Protein 1HD6 (pdb70)

Foldseek 3Di:
DQLVVCLVQLALVSLVVPPPSVVSPVSSCVNDPPDHD

Sequence (37 aa):
DICDIAIAQCSLTLCQDCENTPICELAVKGSCPPPWSDICDIAIAQCSLTLCQDCENTPICELAVKGSCPPPWSDICDIAIAQCSLTLCQDCENTPICELAVKGSCPPPWSDICDIAIAQCSLTLCQDCENTPICELAVKGSCPPPWSDICDIAIAQCSLTLCQDCENTPICELAVKGSCPPPWSDICDIAIAQCSLTLCQDCENTPICELAVKGSCPPPWSDICDIAIAQCSLTLCQDCENTPICELAVKGSCPPPWSDICDIAIAQCSLTLCQDCENTPICELAVKGSCPPPWSDICDIAIAQCSLTLCQDCENTPICELAVKGSCPPPWSDICDIAIAQCSLTLCQDCENTPICELAVKGSCPPPWSDICDIAIAQCSLTLCQDCENTPICELAVKGSCPPPWSDICDIAIAQCSLTLCQDCENTPICELAVKGSCPPPWSDICDIAIAQCSLTLCQDCENTPICELAVKGSCPPPWSDICDIAIAQCSLTLCQDCENTPICELAVKGSCPPPWSDICDIAIAQCSLTLCQDCENTPICELAVKGSCPPPWSDICDIAIAQCSLTLCQDCENTPICELAVKGSCPPPWSDICDIAIAQCSLTLCQDCENTPICELAVKGSCPPPWSDICDIAIAQCSLTLCQDCENTPICELAVKGSCPPPWSDICDIAIAQCSLTLCQDCENTPICELAVKGSCPPPWSDICDIAIAQCSLTLCQDCENTPICELAVKGSCPPPWS

InterPro domains:
  IPR009064 Pheromone, protozoan [PF06360] (1-33)
  IPR036245 Protozoan pheromone superfamily [SSF47014] (1-37)

Radius of gyration: 8.09 Å; Cα contacts (8 Å, |Δi|>4): 41; chains: 1; bounding box: 15×22×13 Å

Nearest PDB structures (foldseek):
  1hd6-assembly1_A  TM=9.616E-01  e=1.352E-04  Euplotes raikovi
  1hd6-assembly1_A  TM=9.652E-01  e=2.557E-05  Euplotes raikovi
  1hd6-assembly1_A  TM=9.486E-01  e=2.082E-05  Euplotes raikovi
  1hd6-assembly1_A  TM=9.319E-01  e=1.551E-05  Euplotes raikovi
  1hd6-assembly1_A  TM=9.498E-01  e=1.340E-04  Euplotes raikovi

Secondary structure (DSSP, 8-state):
-HHHHHHHHT-HHHHTTSTTHHHHHHHHHHHSPSSP-

Organism: Euplotes raikovi (NCBI:txid5938)

Solvent-accessible surface area: 2556 Å² total; per-residue (Å²): 131,71,18,86,81,0,53,83,102,11,27,57,108,32,0,132,91,7,162,61,33,90,104,1,63,127,37,0,109,66,62,32,109,72,126,60,154

Structure (mmCIF, N/CA/C/O backbone):
data_1HD6
#
_entry.id   1HD6
#
_cell.length_a   1.000
_cell.length_b   1.000
_cell.length_c   1.000
_cell.angle_alpha   90.00
_cell.angle_beta   90.00
_cell.angle_gamma   90.00
#
_symmetry.space_group_name_H-M   'P 1'
#
loop_
_atom_site.group_PDB
_atom_site.id
_atom_site.type_symbol
_atom_site.label_atom_id
_atom_site.label_alt_id
_atom_site.label_comp_id
_atom_site.label_asym_id
_atom_site.label_entity_id
_atom_site.label_seq_id
_atom_site.pdbx_PDB_ins_code
_atom_site.Cartn_x
_atom_site.Cartn_y
_atom_site.Cartn_z
_atom_site.occupancy
_atom_site.B_iso_or_equiv
_atom_site.auth_seq_id
_atom_site.auth_comp_id
_atom_site.auth_asym_id
_atom_site.auth_atom_id
_atom_site.pdbx_PDB_model_num
ATOM 1 N N . ASP A 1 1 ? -8.266 -6.402 -4.832 1.00 0.00 1 ASP A N 1
ATOM 2 C CA . ASP A 1 1 ? -8.019 -7.271 -3.662 1.00 0.00 1 ASP A CA 1
ATOM 3 C C . ASP A 1 1 ? -7.417 -6.447 -2.537 1.00 0.00 1 ASP A C 1
ATOM 4 O O . ASP A 1 1 ? -7.164 -5.267 -2.735 1.00 0.00 1 ASP A O 1
ATOM 15 N N . ILE A 1 2 ? -7.219 -7.030 -1.359 1.00 0.00 2 ILE A N 1
ATOM 16 C CA . ILE A 1 2 ? -6.754 -6.321 -0.170 1.00 0.00 2 ILE A CA 1
ATOM 17 C C . ILE A 1 2 ? -5.472 -5.523 -0.417 1.00 0.00 2 ILE A C 1
ATOM 18 O O . ILE A 1 2 ? -5.264 -4.470 0.178 1.00 0.00 2 ILE A O 1
ATOM 34 N N . CYS A 1 3 ? -4.604 -5.994 -1.305 1.00 0.00 3 CYS A N 1
ATOM 35 C CA . CYS A 1 3 ? -3.402 -5.248 -1.644 1.00 0.00 3 CYS A CA 1
ATOM 36 C C . CYS A 1 3 ? -3.795 -3.930 -2.289 1.00 0.00 3 CYS A C 1
ATOM 37 O O . CYS A 1 3 ? -3.279 -2.862 -1.973 1.00 0.00 3 CYS A O 1
ATOM 44 N N . ASP A 1 4 ? -4.756 -4.018 -3.201 1.00 0.00 4 ASP A N 1
ATOM 45 C CA . ASP A 1 4 ? -5.298 -2.882 -3.912 1.00 0.00 4 ASP A CA 1
ATOM 46 C C . ASP A 1 4 ? -6.097 -1.989 -2.965 1.00 0.00 4 ASP A C 1
ATOM 47 O O . ASP A 1 4 ? -6.040 -0.770 -3.079 1.00 0.00 4 ASP A O 1
ATOM 56 N N . ILE A 1 5 ? -6.786 -2.583 -1.988 1.00 0.00 5 ILE A N 1
ATOM 57 C CA . ILE A 1 5 ? -7.376 -1.847 -0.874 1.00 0.00 5 ILE A CA 1
ATOM 58 C C . ILE A 1 5 ? -6.280 -1.002 -0.211 1.00 0.00 5 ILE A C 1
ATOM 59 O O . ILE A 1 5 ? -6.408 0.215 -0.108 1.00 0.00 5 ILE A O 1
ATOM 75 N N . ALA A 1 6 ? -5.185 -1.627 0.221 1.00 0.00 6 ALA A N 1
ATOM 76 C CA . ALA A 1 6 ? -4.067 -0.922 0.835 1.00 0.00 6 ALA A CA 1
ATOM 77 C C . ALA A 1 6 ? -3.541 0.175 -0.085 1.00 0.00 6 ALA A C 1
ATOM 78 O O . ALA A 1 6 ? -3.165 1.237 0.402 1.00 0.00 6 ALA A O 1
ATOM 85 N N . ILE A 1 7 ? -3.509 -0.059 -1.397 1.00 0.00 7 ILE A N 1
ATOM 86 C CA . ILE A 1 7 ? -3.060 0.935 -2.363 1.00 0.00 7 ILE A CA 1
ATOM 87 C C . ILE A 1 7 ? -4.037 2.107 -2.473 1.00 0.00 7 ILE A C 1
ATOM 88 O O . ILE A 1 7 ? -3.614 3.263 -2.547 1.00 0.00 7 ILE A O 1
ATOM 104 N N . ALA A 1 8 ? -5.339 1.845 -2.457 1.00 0.00 8 ALA A N 1
ATOM 105 C CA . ALA A 1 8 ? -6.350 2.887 -2.403 1.00 0.00 8 ALA A CA 1
ATOM 106 C C . ALA A 1 8 ? -6.137 3.721 -1.147 1.00 0.00 8 ALA A C 1
ATOM 107 O O . ALA A 1 8 ? -6.075 4.952 -1.177 1.00 0.00 8 ALA A O 1
ATOM 114 N N . GLN A 1 9 ? -5.976 3.021 -0.033 1.00 0.00 9 GLN A N 1
ATOM 115 C CA . GLN A 1 9 ? -5.832 3.601 1.287 1.00 0.00 9 GLN A CA 1
ATOM 116 C C . GLN A 1 9 ? -4.447 4.231 1.453 1.00 0.00 9 GLN A C 1
ATOM 117 O O . GLN A 1 9 ? -4.253 5.052 2.344 1.00 0.00 9 GLN A O 1
ATOM 131 N N . CYS A 1 10 ? -3.520 3.856 0.574 1.00 0.00 10 CYS A N 1
ATOM 132 C CA . CYS A 1 10 ? -2.083 4.057 0.612 1.00 0.00 10 CYS A CA 1
ATOM 133 C C . CYS A 1 10 ? -1.631 3.906 2.063 1.00 0.00 10 CYS A C 1
ATOM 134 O O . CYS A 1 10 ? -1.265 4.871 2.731 1.00 0.00 10 CYS A O 1
ATOM 141 N N . SER A 1 11 ? -1.712 2.669 2.547 1.00 0.00 11 SER A N 1
ATOM 142 C CA . SER A 1 11 ? -1.568 2.298 3.945 1.00 0.00 11 SER A CA 1
ATOM 143 C C . SER A 1 11 ? -0.536 1.192 4.093 1.00 0.00 11 SER A C 1
ATOM 144 O O . SER A 1 11 ? -0.749 0.079 3.615 1.00 0.00 11 SER A O 1
ATOM 152 N N . LEU A 1 12 ? 0.566 1.477 4.786 1.00 0.00 12 LEU A N 1
ATOM 153 C CA . LEU A 1 12 ? 1.568 0.458 5.035 1.00 0.00 12 LEU A CA 1
ATOM 154 C C . LEU A 1 12 ? 1.060 -0.636 5.971 1.00 0.00 12 LEU A C 1
ATOM 155 O O . LEU A 1 12 ? 1.386 -1.798 5.749 1.00 0.00 12 LEU A O 1
ATOM 171 N N . THR A 1 13 ? 0.250 -0.334 6.990 1.00 0.00 13 THR A N 1
ATOM 172 C CA . THR A 1 13 ? -0.245 -1.421 7.828 1.00 0.00 13 THR A CA 1
ATOM 173 C C . THR A 1 13 ? -1.056 -2.404 6.994 1.00 0.00 13 THR A C 1
ATOM 174 O O . THR A 1 13 ? -0.797 -3.605 7.011 1.00 0.00 13 THR A O 1
ATOM 185 N N . LEU A 1 14 ? -2.003 -1.879 6.222 1.00 0.00 14 LEU A N 1
ATOM 186 C CA . LEU A 1 14 ? -2.865 -2.700 5.393 1.00 0.00 14 LEU A CA 1
ATOM 187 C C . LEU A 1 14 ? -2.025 -3.464 4.358 1.00 0.00 14 LEU A C 1
ATOM 188 O O . LEU A 1 14 ? -2.394 -4.552 3.930 1.00 0.00 14 LEU A O 1
ATOM 204 N N . CYS A 1 15 ? -0.859 -2.939 3.965 1.00 0.00 15 CYS A N 1
ATOM 205 C CA . CYS A 1 15 ? -0.002 -3.672 3.035 1.00 0.00 15 CYS A CA 1
ATOM 206 C C . CYS A 1 15 ? 0.463 -4.988 3.642 1.00 0.00 15 CYS A C 1
ATOM 207 O O . CYS A 1 15 ? 0.749 -5.927 2.907 1.00 0.00 15 CYS A O 1
ATOM 214 N N . GLN A 1 16 ? 0.547 -5.091 4.966 1.00 0.00 16 GLN A N 1
ATOM 215 C CA . GLN A 1 16 ? 0.953 -6.326 5.615 1.00 0.00 16 GLN A CA 1
ATOM 216 C C . GLN A 1 16 ? -0.089 -7.438 5.446 1.00 0.00 16 GLN A C 1
ATOM 217 O O . GLN A 1 16 ? 0.230 -8.604 5.694 1.00 0.00 16 GLN A O 1
ATOM 231 N N . ASP A 1 17 ? -1.308 -7.105 5.006 1.00 0.00 17 ASP A N 1
ATOM 232 C CA . ASP A 1 17 ? -2.295 -8.090 4.584 1.00 0.00 17 ASP A CA 1
ATOM 233 C C . ASP A 1 17 ? -1.891 -8.659 3.223 1.00 0.00 17 ASP A C 1
ATOM 234 O O . ASP A 1 17 ? -2.231 -9.794 2.900 1.00 0.00 17 ASP A O 1
ATOM 243 N N . CYS A 1 18 ? -1.223 -7.864 2.390 1.00 0.00 18 CYS A N 1
ATOM 244 C CA . CYS A 1 18 ? -0.960 -8.206 0.997 1.00 0.00 18 CYS A CA 1
ATOM 245 C C . CYS A 1 18 ? 0.112 -9.272 0.886 1.00 0.00 18 CYS A C 1
ATOM 246 O O . CYS A 1 18 ? 1.102 -9.235 1.615 1.00 0.00 18 CYS A O 1
ATOM 253 N N . GLU A 1 19 ? -0.093 -10.212 -0.043 1.00 0.00 19 GLU A N 1
ATOM 254 C CA . GLU A 1 19 ? 0.830 -11.286 -0.349 1.00 0.00 19 GLU A CA 1
ATOM 255 C C . GLU A 1 19 ? 2.240 -10.728 -0.538 1.00 0.00 19 GLU A C 1
ATOM 256 O O . GLU A 1 19 ? 3.146 -11.028 0.236 1.00 0.00 19 GLU A O 1
ATOM 268 N N . ASN A 1 20 ? 2.440 -9.895 -1.557 1.00 0.00 20 ASN A N 1
ATOM 269 C CA . ASN A 1 20 ? 3.743 -9.363 -1.873 1.00 0.00 20 ASN A CA 1
ATOM 270 C C . ASN A 1 20 ? 3.946 -8.053 -1.128 1.00 0.00 20 ASN A C 1
ATOM 271 O O . ASN A 1 20 ? 4.085 -6.988 -1.726 1.00 0.00 20 ASN A O 1
ATOM 282 N N . THR A 1 21 ? 3.974 -8.153 0.201 1.00 0.00 21 THR A N 1
ATOM 283 C CA . THR A 1 21 ? 4.080 -7.041 1.131 1.00 0.00 21 THR A CA 1
ATOM 284 C C . THR A 1 21 ? 5.027 -5.913 0.681 1.00 0.00 21 THR A C 1
ATOM 285 O O . THR A 1 21 ? 4.542 -4.817 0.441 1.00 0.00 21 THR A O 1
ATOM 296 N N . PRO A 1 22 ? 6.343 -6.105 0.508 1.00 0.00 22 PRO A N 1
ATOM 297 C CA . PRO A 1 22 ? 7.224 -5.000 0.133 1.00 0.00 22 PRO A CA 1
ATOM 298 C C . PRO A 1 22 ? 6.875 -4.396 -1.231 1.00 0.00 22 PRO A C 1
ATOM 299 O O . PRO A 1 22 ? 7.107 -3.209 -1.459 1.00 0.00 22 PRO A O 1
ATOM 310 N N . ILE A 1 23 ? 6.315 -5.178 -2.152 1.00 0.00 23 ILE A N 1
ATOM 311 C CA . ILE A 1 23 ? 5.875 -4.642 -3.431 1.00 0.00 23 ILE A CA 1
ATOM 312 C C . ILE A 1 23 ? 4.642 -3.763 -3.204 1.00 0.00 23 ILE A C 1
ATOM 313 O O . ILE A 1 23 ? 4.482 -2.711 -3.824 1.00 0.00 23 ILE A O 1
ATOM 329 N N . CYS A 1 24 ? 3.758 -4.182 -2.298 1.00 0.00 24 CYS A N 1
ATOM 330 C CA . CYS A 1 24 ? 2.652 -3.348 -1.848 1.00 0.00 24 CYS A CA 1
ATOM 331 C C . CYS A 1 24 ? 3.187 -2.057 -1.248 1.00 0.00 24 CYS A C 1
ATOM 332 O O . CYS A 1 24 ? 2.800 -0.979 -1.681 1.00 0.00 24 CYS A O 1
ATOM 339 N N . GLU A 1 25 ? 4.119 -2.157 -0.301 1.00 0.00 25 GLU A N 1
ATOM 340 C CA . GLU A 1 25 ? 4.773 -1.024 0.325 1.00 0.00 25 GLU A CA 1
ATOM 341 C C . GLU A 1 25 ? 5.333 -0.068 -0.735 1.00 0.00 25 GLU A C 1
ATOM 342 O O . GLU A 1 25 ? 5.206 1.153 -0.620 1.00 0.00 25 GLU A O 1
ATOM 354 N N . LEU A 1 26 ? 6.018 -0.610 -1.743 1.00 0.00 26 LEU A N 1
ATOM 355 C CA . LEU A 1 26 ? 6.672 0.195 -2.764 1.00 0.00 26 LEU A CA 1
ATOM 356 C C . LEU A 1 26 ? 5.622 0.925 -3.588 1.00 0.00 26 LEU A C 1
ATOM 357 O O . LEU A 1 26 ? 5.720 2.136 -3.785 1.00 0.00 26 LEU A O 1
ATOM 373 N N . ALA A 1 27 ? 4.618 0.195 -4.066 1.00 0.00 27 ALA A N 1
ATOM 374 C CA . ALA A 1 27 ? 3.523 0.756 -4.840 1.00 0.00 27 ALA A CA 1
ATOM 375 C C . ALA A 1 27 ? 2.761 1.802 -4.029 1.00 0.00 27 ALA A C 1
ATOM 376 O O . ALA A 1 27 ? 2.351 2.823 -4.570 1.00 0.00 27 ALA A O 1
ATOM 383 N N . VAL A 1 28 ? 2.585 1.571 -2.731 1.00 0.00 28 VAL A N 1
ATOM 384 C CA . VAL A 1 28 ? 1.919 2.505 -1.844 1.00 0.00 28 VAL A CA 1
ATOM 385 C C . VAL A 1 28 ? 2.715 3.808 -1.756 1.00 0.00 28 VAL A C 1
ATOM 386 O O . VAL A 1 28 ? 2.136 4.879 -1.934 1.00 0.00 28 VAL A O 1
ATOM 399 N N . LYS A 1 29 ? 4.030 3.757 -1.510 1.00 0.00 29 LYS A N 1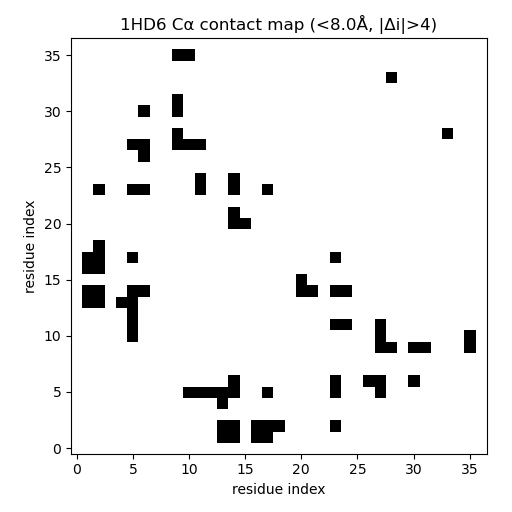
ATOM 400 C CA . LYS A 1 29 ? 4.878 4.925 -1.707 1.00 0.00 29 LYS A CA 1
ATOM 401 C C . LYS A 1 29 ? 4.719 5.524 -3.109 1.00 0.00 29 LYS A C 1
ATOM 402 O O . LYS A 1 29 ? 4.731 6.743 -3.275 1.00 0.00 29 LYS A O 1
ATOM 421 N N . GLY A 1 30 ? 4.566 4.678 -4.126 1.00 0.00 30 GLY A N 1
ATOM 422 C CA . GLY A 1 30 ? 4.204 5.109 -5.466 1.00 0.00 30 GLY A CA 1
ATOM 423 C C . GLY A 1 30 ? 2.968 6.010 -5.424 1.00 0.00 30 GLY A C 1
ATOM 424 O O . GLY A 1 30 ? 2.996 7.123 -5.949 1.00 0.00 30 GLY A O 1
ATOM 428 N N . SER A 1 31 ? 1.907 5.580 -4.747 1.00 0.00 31 SER A N 1
ATOM 429 C CA . SER A 1 31 ? 0.605 6.218 -4.837 1.00 0.00 31 SER A CA 1
ATOM 430 C C . SER A 1 31 ? 0.489 7.422 -3.910 1.00 0.00 31 SER A C 1
ATOM 431 O O . SER A 1 31 ? -0.280 8.330 -4.221 1.00 0.00 31 SER A O 1
ATOM 439 N N . CYS A 1 32 ? 1.171 7.440 -2.767 1.00 0.00 32 CYS A N 1
ATOM 440 C CA . CYS A 1 32 ? 1.078 8.554 -1.824 1.00 0.00 32 CYS A CA 1
ATOM 441 C C . CYS A 1 32 ? 2.461 8.807 -1.233 1.00 0.00 32 CYS A C 1
ATOM 442 O O . CYS A 1 32 ? 3.175 7.849 -0.933 1.00 0.00 32 CYS A O 1
ATOM 449 N N . PRO A 1 33 ? 2.853 10.077 -1.067 1.00 0.00 33 PRO A N 1
ATOM 450 C CA . PRO A 1 33 ? 4.194 10.456 -0.673 1.00 0.00 33 PRO A CA 1
ATOM 451 C C . PRO A 1 33 ? 4.434 10.073 0.792 1.00 0.00 33 PRO A C 1
ATOM 452 O O . PRO A 1 33 ? 3.573 10.336 1.631 1.00 0.00 33 PRO A O 1
ATOM 463 N N . PRO A 1 34 ? 5.587 9.468 1.119 1.00 0.00 34 PRO A N 1
ATOM 464 C CA . PRO A 1 34 ? 5.896 9.042 2.473 1.00 0.00 34 PRO A CA 1
ATOM 465 C C . PRO A 1 34 ? 6.349 10.246 3.318 1.00 0.00 34 PRO A C 1
ATOM 466 O O . PRO A 1 34 ? 6.955 11.177 2.771 1.00 0.00 34 PRO A O 1
ATOM 477 N N . PRO A 1 35 ? 6.157 10.221 4.646 1.00 0.00 35 PRO A N 1
ATOM 478 C CA . PRO A 1 35 ? 5.336 9.259 5.361 1.00 0.00 35 PRO A CA 1
ATOM 479 C C . PRO A 1 35 ? 3.869 9.488 4.998 1.00 0.00 35 PRO A C 1
ATOM 480 O O . PRO A 1 35 ? 3.523 10.526 4.436 1.00 0.00 35 PRO A O 1
ATOM 491 N N . TRP A 1 36 ? 3.010 8.519 5.286 1.00 0.00 36 TRP A N 1
ATOM 492 C CA . TRP A 1 36 ? 1.645 8.494 4.788 1.00 0.00 36 TRP A CA 1
ATOM 493 C C . TRP A 1 36 ? 0.715 9.145 5.803 1.00 0.00 36 TRP A C 1
ATOM 494 O O . TRP A 1 36 ? 1.089 9.324 6.963 1.00 0.00 36 TRP A O 1
ATOM 515 N N . SER A 1 37 ? -0.489 9.488 5.364 1.00 0.00 37 SER A N 1
ATOM 516 C CA . SER A 1 37 ? -1.551 9.976 6.216 1.00 0.00 37 SER A CA 1
ATOM 517 C C . SER A 1 37 ? -2.079 8.773 6.988 1.00 0.00 37 SER A C 1
ATOM 518 O O . SER A 1 37 ? -1.517 8.527 8.075 1.00 0.00 37 SER A O 1
ATOM 527 N N . ASP A 1 1 ? -8.727 -7.101 -4.632 1.00 0.00 1 ASP A N 2
ATOM 528 C CA . ASP A 1 1 ? -7.689 -7.643 -3.744 1.00 0.00 1 ASP A CA 2
ATOM 529 C C . ASP A 1 1 ? -7.255 -6.571 -2.754 1.00 0.00 1 ASP A C 2
ATOM 530 O O . ASP A 1 1 ? -7.429 -5.384 -3.000 1.00 0.00 1 ASP A O 2
ATOM 541 N N . ILE A 1 2 ? -6.733 -6.992 -1.609 1.00 0.00 2 ILE A N 2
ATOM 542 C CA . ILE A 1 2 ? -6.376 -6.116 -0.500 1.00 0.00 2 ILE A CA 2
ATOM 543 C C . ILE A 1 2 ? -5.082 -5.355 -0.773 1.00 0.00 2 ILE A C 2
ATOM 544 O O . ILE A 1 2 ? -4.802 -4.355 -0.124 1.00 0.00 2 ILE A O 2
ATOM 560 N N . CYS A 1 3 ? -4.270 -5.825 -1.716 1.00 0.00 3 CYS A N 2
ATOM 561 C CA . CYS A 1 3 ? -3.094 -5.084 -2.149 1.00 0.00 3 CYS A CA 2
ATOM 562 C C . CYS A 1 3 ? -3.577 -3.781 -2.757 1.00 0.00 3 CYS A C 2
ATOM 563 O O . CYS A 1 3 ? -3.162 -2.699 -2.357 1.00 0.00 3 CYS A O 2
ATOM 570 N N . ASP A 1 4 ? -4.519 -3.898 -3.692 1.00 0.00 4 ASP A N 2
ATOM 571 C CA . ASP A 1 4 ? -5.231 -2.770 -4.266 1.00 0.00 4 ASP A CA 2
ATOM 572 C C . ASP A 1 4 ? -5.789 -1.872 -3.175 1.00 0.00 4 ASP A C 2
ATOM 573 O O . ASP A 1 4 ? -5.598 -0.666 -3.232 1.00 0.00 4 ASP A O 2
ATOM 582 N N . ILE A 1 5 ? -6.466 -2.454 -2.193 1.00 0.00 5 ILE A N 2
ATOM 583 C CA . ILE A 1 5 ? -6.992 -1.693 -1.064 1.00 0.00 5 ILE A CA 2
ATOM 584 C C . ILE A 1 5 ? -5.877 -0.884 -0.398 1.00 0.00 5 ILE A C 2
ATOM 585 O O . ILE A 1 5 ? -5.954 0.335 -0.336 1.00 0.00 5 ILE A O 2
ATOM 601 N N . ALA A 1 6 ? -4.842 -1.544 0.109 1.00 0.00 6 ALA A N 2
ATOM 602 C CA . ALA A 1 6 ? -3.735 -0.910 0.812 1.00 0.00 6 ALA A CA 2
ATOM 603 C C . ALA A 1 6 ? -3.119 0.207 -0.017 1.00 0.00 6 ALA A C 2
ATOM 604 O O . ALA A 1 6 ? -2.843 1.292 0.496 1.00 0.00 6 ALA A O 2
ATOM 611 N N . ILE A 1 7 ? -2.920 -0.065 -1.301 1.00 0.00 7 ILE A N 2
ATOM 612 C CA . ILE A 1 7 ? -2.430 0.885 -2.275 1.00 0.00 7 ILE A CA 2
ATOM 613 C C . ILE A 1 7 ? -3.393 2.074 -2.339 1.00 0.00 7 ILE A C 2
ATOM 614 O O . ILE A 1 7 ? -2.966 3.211 -2.154 1.00 0.00 7 ILE A O 2
ATOM 630 N N . ALA A 1 8 ? -4.683 1.831 -2.549 1.00 0.00 8 ALA A N 2
ATOM 631 C CA . ALA A 1 8 ? -5.711 2.855 -2.662 1.00 0.00 8 ALA A CA 2
ATOM 632 C C . ALA A 1 8 ? -5.836 3.678 -1.378 1.00 0.00 8 ALA A C 2
ATOM 633 O O . ALA A 1 8 ? -6.227 4.843 -1.403 1.00 0.00 8 ALA A O 2
ATOM 640 N N . GLN A 1 9 ? -5.557 3.041 -0.247 1.00 0.00 9 GLN A N 2
ATOM 641 C CA . GLN A 1 9 ? -5.589 3.610 1.086 1.00 0.00 9 GLN A CA 2
ATOM 642 C C . GLN A 1 9 ? -4.255 4.256 1.455 1.00 0.00 9 GLN A C 2
ATOM 643 O O . GLN A 1 9 ? -4.163 4.869 2.515 1.00 0.00 9 GLN A O 2
ATOM 657 N N . CYS A 1 10 ? -3.219 4.075 0.631 1.00 0.00 10 CYS A N 2
ATOM 658 C CA . CYS A 1 10 ? -1.850 4.403 0.959 1.00 0.00 10 CYS A CA 2
ATOM 659 C C . CYS A 1 10 ? -1.498 4.088 2.413 1.00 0.00 10 CYS A C 2
ATOM 660 O O . CYS A 1 10 ? -1.143 4.976 3.189 1.00 0.00 10 CYS A O 2
ATOM 667 N N . SER A 1 11 ? -1.580 2.808 2.775 1.00 0.00 11 SER A N 2
ATOM 668 C CA . SER A 1 11 ? -1.219 2.329 4.097 1.00 0.00 11 SER A CA 2
ATOM 669 C C . SER A 1 11 ? -0.278 1.135 3.989 1.00 0.00 11 SER A C 2
ATOM 670 O O . SER A 1 11 ? -0.627 0.108 3.408 1.00 0.00 11 SER A O 2
ATOM 678 N N . LEU A 1 12 ? 0.904 1.257 4.588 1.00 0.00 12 LEU A N 2
ATOM 679 C CA . LEU A 1 12 ? 1.845 0.162 4.728 1.00 0.00 12 LEU A CA 2
ATOM 680 C C . LEU A 1 12 ? 1.308 -0.865 5.729 1.00 0.00 12 LEU A C 2
ATOM 681 O O . LEU A 1 12 ? 1.477 -2.065 5.531 1.00 0.00 12 LEU A O 2
ATOM 697 N N . THR A 1 13 ? 0.610 -0.442 6.783 1.00 0.00 13 THR A N 2
ATOM 698 C CA . THR A 1 13 ? 0.024 -1.404 7.711 1.00 0.00 13 THR A CA 2
ATOM 699 C C . THR A 1 13 ? -0.975 -2.309 6.986 1.00 0.00 13 THR A C 2
ATOM 700 O O . THR A 1 13 ? -0.958 -3.534 7.132 1.00 0.00 13 THR A O 2
ATOM 711 N N . LEU A 1 14 ? -1.836 -1.712 6.167 1.00 0.00 14 LEU A N 2
ATOM 712 C CA . LEU A 1 14 ? -2.787 -2.463 5.363 1.00 0.00 14 LEU A CA 2
ATOM 713 C C . LEU A 1 14 ? -2.039 -3.368 4.377 1.00 0.00 14 LEU A C 2
ATOM 714 O O . LEU A 1 14 ? -2.496 -4.460 4.058 1.00 0.00 14 LEU A O 2
ATOM 730 N N . CYS A 1 15 ? -0.841 -2.973 3.935 1.00 0.00 15 CYS A N 2
ATOM 731 C CA . CYS A 1 15 ? -0.072 -3.822 3.027 1.00 0.00 15 CYS A CA 2
ATOM 732 C C . CYS A 1 15 ? 0.283 -5.151 3.676 1.00 0.00 15 CYS A C 2
ATOM 733 O O . CYS A 1 15 ? 0.490 -6.133 2.968 1.00 0.00 15 CYS A O 2
ATOM 740 N N . GLN A 1 16 ? 0.341 -5.227 5.007 1.00 0.00 16 GLN A N 2
ATOM 741 C CA . GLN A 1 16 ? 0.625 -6.484 5.689 1.00 0.00 16 GLN A CA 2
ATOM 742 C C . GLN A 1 16 ? -0.537 -7.486 5.569 1.00 0.00 16 GLN A C 2
ATOM 743 O O . GLN A 1 16 ? -0.420 -8.620 6.037 1.00 0.00 16 GLN A O 2
ATOM 757 N N . ASP A 1 17 ? -1.660 -7.100 4.954 1.00 0.00 17 ASP A N 2
ATOM 758 C CA . ASP A 1 17 ? -2.714 -8.025 4.552 1.00 0.00 17 ASP A CA 2
ATOM 759 C C . ASP A 1 17 ? -2.489 -8.547 3.135 1.00 0.00 17 ASP A C 2
ATOM 760 O O . ASP A 1 17 ? -3.059 -9.578 2.771 1.00 0.00 17 ASP A O 2
ATOM 769 N N . CYS A 1 18 ? -1.690 -7.840 2.332 1.00 0.00 18 CYS A N 2
ATOM 770 C CA . CYS A 1 18 ? -1.319 -8.272 0.992 1.00 0.00 18 CYS A CA 2
ATOM 771 C C . CYS A 1 18 ? -0.106 -9.176 1.065 1.00 0.00 18 CYS A C 2
ATOM 772 O O . CYS A 1 18 ? 0.886 -8.833 1.712 1.00 0.00 18 CYS A O 2
ATOM 779 N N . GLU A 1 19 ? -0.200 -10.334 0.413 1.00 0.00 19 GLU A N 2
ATOM 780 C CA . GLU A 1 19 ? 0.838 -11.340 0.335 1.00 0.00 19 GLU A CA 2
ATOM 781 C C . GLU A 1 19 ? 2.216 -10.700 0.177 1.00 0.00 19 GLU A C 2
ATOM 782 O O . GLU A 1 19 ? 3.054 -10.768 1.078 1.00 0.00 19 GLU A O 2
ATOM 794 N N . ASN A 1 20 ? 2.465 -10.090 -0.980 1.00 0.00 20 ASN A N 2
ATOM 795 C CA . ASN A 1 20 ? 3.786 -9.640 -1.368 1.00 0.00 20 ASN A CA 2
ATOM 796 C C . ASN A 1 20 ? 4.053 -8.241 -0.826 1.00 0.00 20 ASN A C 2
ATOM 797 O O . ASN A 1 20 ? 4.380 -7.310 -1.561 1.00 0.00 20 ASN A O 2
ATOM 808 N N . THR A 1 21 ? 3.934 -8.121 0.497 1.00 0.00 21 THR A N 2
ATOM 809 C CA . THR A 1 21 ? 4.039 -6.887 1.251 1.00 0.00 21 THR A CA 2
ATOM 810 C C . THR A 1 21 ? 5.051 -5.889 0.675 1.00 0.00 21 THR A C 2
ATOM 811 O O . THR A 1 21 ? 4.613 -4.822 0.292 1.00 0.00 21 THR A O 2
ATOM 822 N N . PRO A 1 22 ? 6.353 -6.159 0.520 1.00 0.00 22 PRO A N 2
ATOM 823 C CA . PRO A 1 22 ? 7.284 -5.139 0.033 1.00 0.00 22 PRO A CA 2
ATOM 824 C C . PRO A 1 22 ? 6.953 -4.539 -1.339 1.00 0.00 22 PRO A C 2
ATOM 825 O O . PRO A 1 22 ? 7.316 -3.393 -1.620 1.00 0.00 22 PRO A O 2
ATOM 836 N N . ILE A 1 23 ? 6.300 -5.291 -2.215 1.00 0.00 23 ILE A N 2
ATOM 837 C CA . ILE A 1 23 ? 5.840 -4.800 -3.497 1.00 0.00 23 ILE A CA 2
ATOM 838 C C . ILE A 1 23 ? 4.573 -3.965 -3.297 1.00 0.00 23 ILE A C 2
ATOM 839 O O . ILE A 1 23 ? 4.365 -2.944 -3.957 1.00 0.00 23 ILE A O 2
ATOM 855 N N . CYS A 1 24 ? 3.733 -4.368 -2.348 1.00 0.00 24 CYS A N 2
ATOM 856 C CA . CYS A 1 24 ? 2.617 -3.543 -1.904 1.00 0.00 24 CYS A CA 2
ATOM 857 C C . CYS A 1 24 ? 3.126 -2.219 -1.338 1.00 0.00 24 CYS A C 2
ATOM 858 O O . CYS A 1 24 ? 2.626 -1.155 -1.686 1.00 0.00 24 CYS A O 2
ATOM 865 N N . GLU A 1 25 ? 4.157 -2.275 -0.496 1.00 0.00 25 GLU A N 2
ATOM 866 C CA . GLU A 1 25 ? 4.778 -1.145 0.155 1.00 0.00 25 GLU A CA 2
ATOM 867 C C . GLU A 1 25 ? 5.299 -0.160 -0.889 1.00 0.00 25 GLU A C 2
ATOM 868 O O . GLU A 1 25 ? 5.121 1.055 -0.768 1.00 0.00 25 GLU A O 2
ATOM 880 N N . LEU A 1 26 ? 5.993 -0.694 -1.894 1.00 0.00 26 LEU A N 2
ATOM 881 C CA . LEU A 1 26 ? 6.506 0.094 -2.998 1.00 0.00 26 LEU A CA 2
ATOM 882 C C . LEU A 1 26 ? 5.347 0.803 -3.693 1.00 0.00 26 LEU A C 2
ATOM 883 O O . LEU A 1 26 ? 5.391 2.013 -3.913 1.00 0.00 26 LEU A O 2
ATOM 899 N N . ALA A 1 27 ? 4.303 0.055 -4.048 1.00 0.00 27 ALA A N 2
ATOM 900 C CA . ALA A 1 27 ? 3.138 0.628 -4.701 1.00 0.00 27 ALA A CA 2
ATOM 901 C C . ALA A 1 27 ? 2.495 1.711 -3.827 1.00 0.00 27 ALA A C 2
ATOM 902 O O . ALA A 1 27 ? 2.119 2.764 -4.331 1.00 0.00 27 ALA A O 2
ATOM 909 N N . VAL A 1 28 ? 2.399 1.491 -2.516 1.00 0.00 28 VAL A N 2
ATOM 910 C CA . VAL A 1 28 ? 1.877 2.473 -1.578 1.00 0.00 28 VAL A CA 2
ATOM 911 C C . VAL A 1 28 ? 2.703 3.768 -1.627 1.00 0.00 28 VAL A C 2
ATOM 912 O O . VAL A 1 28 ? 2.124 4.855 -1.692 1.00 0.00 28 VAL A O 2
ATOM 925 N N . LYS A 1 29 ? 4.040 3.689 -1.641 1.00 0.00 29 LYS A N 2
ATOM 926 C CA . LYS A 1 29 ? 4.905 4.833 -1.940 1.00 0.00 29 LYS A CA 2
ATOM 927 C C . LYS A 1 29 ? 4.650 5.518 -3.297 1.00 0.00 29 LYS A C 2
ATOM 928 O O . LYS A 1 29 ? 5.359 6.479 -3.614 1.00 0.00 29 LYS A O 2
ATOM 947 N N . GLY A 1 30 ? 3.731 5.009 -4.117 1.00 0.00 30 GLY A N 2
ATOM 948 C CA . GLY A 1 30 ? 3.293 5.588 -5.378 1.00 0.00 30 GLY A CA 2
ATOM 949 C C . GLY A 1 30 ? 1.789 5.889 -5.394 1.00 0.00 30 GLY A C 2
ATOM 950 O O . GLY A 1 30 ? 1.261 6.319 -6.422 1.00 0.00 30 GLY A O 2
ATOM 954 N N . SER A 1 31 ? 1.083 5.683 -4.282 1.00 0.00 31 SER A N 2
ATOM 955 C CA . SER A 1 31 ? -0.296 6.126 -4.128 1.00 0.00 31 SER A CA 2
ATOM 956 C C . SER A 1 31 ? -0.339 7.458 -3.400 1.00 0.00 31 SER A C 2
ATOM 957 O O . SER A 1 31 ? -1.144 8.328 -3.746 1.00 0.00 31 SER A O 2
ATOM 965 N N . CYS A 1 32 ? 0.461 7.581 -2.344 1.00 0.00 32 CYS A N 2
ATOM 966 C CA . CYS A 1 32 ? 0.605 8.818 -1.592 1.00 0.00 32 CYS A CA 2
ATOM 967 C C . CYS A 1 32 ? 2.090 9.121 -1.498 1.00 0.00 32 CYS A C 2
ATOM 968 O O . CYS A 1 32 ? 2.880 8.186 -1.330 1.00 0.00 32 CYS A O 2
ATOM 975 N N . PRO A 1 33 ? 2.482 10.401 -1.543 1.00 0.00 33 PRO A N 2
ATOM 976 C CA . PRO A 1 33 ? 3.834 10.787 -1.215 1.00 0.00 33 PRO A CA 2
ATOM 977 C C . PRO A 1 33 ? 4.088 10.441 0.263 1.00 0.00 33 PRO A C 2
ATOM 978 O O . PRO A 1 33 ? 3.292 10.825 1.119 1.00 0.00 33 PRO A O 2
ATOM 989 N N . PRO A 1 34 ? 5.163 9.715 0.601 1.00 0.00 34 PRO A N 2
ATOM 990 C CA . PRO A 1 34 ? 5.518 9.443 1.990 1.00 0.00 34 PRO A CA 2
ATOM 991 C C . PRO A 1 34 ? 5.877 10.773 2.681 1.00 0.00 34 PRO A C 2
ATOM 992 O O . PRO A 1 34 ? 6.414 11.669 2.016 1.00 0.00 34 PRO A O 2
ATOM 1003 N N . PRO A 1 35 ? 5.628 10.954 3.987 1.00 0.00 35 PRO A N 2
ATOM 1004 C CA . PRO A 1 35 ? 5.206 9.963 4.964 1.00 0.00 35 PRO A CA 2
ATOM 1005 C C . PRO A 1 35 ? 3.683 9.794 4.966 1.00 0.00 35 PRO A C 2
ATOM 1006 O O . PRO A 1 35 ? 2.934 10.765 5.029 1.00 0.00 35 PRO A O 2
ATOM 1017 N N . TRP A 1 36 ? 3.230 8.545 4.918 1.00 0.00 36 TRP A N 2
ATOM 1018 C CA . TRP A 1 36 ? 1.828 8.192 4.775 1.00 0.00 36 TRP A CA 2
ATOM 1019 C C . TRP A 1 36 ? 1.060 8.414 6.065 1.00 0.00 36 TRP A C 2
ATOM 1020 O O . TRP A 1 36 ? 1.353 7.730 7.048 1.00 0.00 36 TRP A O 2
ATOM 1041 N N . SER A 1 37 ? 0.038 9.256 6.011 1.00 0.00 37 SER A N 2
ATOM 1042 C CA . SER A 1 37 ? -0.858 9.569 7.105 1.00 0.00 37 SER A CA 2
ATOM 1043 C C . SER A 1 37 ? -0.142 10.483 8.097 1.00 0.00 37 SER A C 2
ATOM 1044 O O . SER A 1 37 ? 0.015 11.638 7.657 1.00 0.00 37 SER A O 2
ATOM 1053 N N . ASP A 1 1 ? -7.861 -6.377 -5.029 1.00 0.00 1 ASP A N 3
ATOM 1054 C CA . ASP A 1 1 ? -7.546 -7.278 -3.914 1.00 0.00 1 ASP A CA 3
ATOM 1055 C C . ASP A 1 1 ? -7.060 -6.426 -2.744 1.00 0.00 1 ASP A C 3
ATOM 1056 O O . ASP A 1 1 ? -6.989 -5.215 -2.900 1.00 0.00 1 ASP A O 3
ATOM 1067 N N . ILE A 1 2 ? -6.702 -7.023 -1.611 1.00 0.00 2 ILE A N 3
ATOM 1068 C CA . ILE A 1 2 ? -6.222 -6.312 -0.433 1.00 0.00 2 ILE A CA 3
ATOM 1069 C C . ILE A 1 2 ? -4.961 -5.494 -0.730 1.00 0.00 2 ILE A C 3
ATOM 1070 O O . ILE A 1 2 ? -4.837 -4.385 -0.223 1.00 0.00 2 ILE A O 3
ATOM 1086 N N . CYS A 1 3 ? -4.034 -5.962 -1.571 1.00 0.00 3 CYS A N 3
ATOM 1087 C CA . CYS A 1 3 ? -2.941 -5.100 -2.011 1.00 0.00 3 CYS A CA 3
ATOM 1088 C C . CYS A 1 3 ? -3.535 -3.828 -2.591 1.00 0.00 3 CYS A C 3
ATOM 1089 O O . CYS A 1 3 ? -3.146 -2.723 -2.222 1.00 0.00 3 CYS A O 3
ATOM 1096 N N . ASP A 1 4 ? -4.502 -3.985 -3.495 1.00 0.00 4 ASP A N 3
ATOM 1097 C CA . ASP A 1 4 ? -5.126 -2.840 -4.136 1.00 0.00 4 ASP A CA 3
ATOM 1098 C C . ASP A 1 4 ? -5.853 -1.975 -3.108 1.00 0.00 4 ASP A C 3
ATOM 1099 O O . ASP A 1 4 ? -5.820 -0.754 -3.194 1.00 0.00 4 ASP A O 3
ATOM 1108 N N . ILE A 1 5 ? -6.487 -2.595 -2.113 1.00 0.00 5 ILE A N 3
ATOM 1109 C CA . ILE A 1 5 ? -7.105 -1.881 -1.005 1.00 0.00 5 ILE A CA 3
ATOM 1110 C C . ILE A 1 5 ? -6.058 -1.003 -0.323 1.00 0.00 5 ILE A C 3
ATOM 1111 O O . ILE A 1 5 ? -6.261 0.197 -0.180 1.00 0.00 5 ILE A O 3
ATOM 1127 N N . ALA A 1 6 ? -4.963 -1.602 0.135 1.00 0.00 6 ALA A N 3
ATOM 1128 C CA . ALA A 1 6 ? -3.903 -0.938 0.872 1.00 0.00 6 ALA A CA 3
ATOM 1129 C C . ALA A 1 6 ? -3.317 0.196 0.043 1.00 0.00 6 ALA A C 3
ATOM 1130 O O . ALA A 1 6 ? -3.052 1.276 0.568 1.00 0.00 6 ALA A O 3
ATOM 1137 N N . ILE A 1 7 ? -3.140 -0.041 -1.254 1.00 0.00 7 ILE A N 3
ATOM 1138 C CA . ILE A 1 7 ? -2.703 0.958 -2.209 1.00 0.00 7 ILE A CA 3
ATOM 1139 C C . ILE A 1 7 ? -3.723 2.095 -2.278 1.00 0.00 7 ILE A C 3
ATOM 1140 O O . ILE A 1 7 ? -3.359 3.264 -2.159 1.00 0.00 7 ILE A O 3
ATOM 1156 N N . ALA A 1 8 ? -5.006 1.775 -2.423 1.00 0.00 8 ALA A N 3
ATOM 1157 C CA . ALA A 1 8 ? -6.071 2.760 -2.501 1.00 0.00 8 ALA A CA 3
ATOM 1158 C C . ALA A 1 8 ? -6.170 3.546 -1.192 1.00 0.00 8 ALA A C 3
ATOM 1159 O O . ALA A 1 8 ? -6.455 4.741 -1.197 1.00 0.00 8 ALA A O 3
ATOM 1166 N N . GLN A 1 9 ? -5.933 2.882 -0.064 1.00 0.00 9 GLN A N 3
ATOM 1167 C CA . GLN A 1 9 ? -5.884 3.464 1.271 1.00 0.00 9 GLN A CA 3
ATOM 1168 C C . GLN A 1 9 ? -4.531 4.141 1.536 1.00 0.00 9 GLN A C 3
ATOM 1169 O O . GLN A 1 9 ? -4.362 4.767 2.581 1.00 0.00 9 GLN A O 3
ATOM 1183 N N . CYS A 1 10 ? -3.587 4.003 0.603 1.00 0.00 10 CYS A N 3
ATOM 1184 C CA . CYS A 1 10 ? -2.149 4.207 0.711 1.00 0.00 10 CYS A CA 3
ATOM 1185 C C . CYS A 1 10 ? -1.705 4.141 2.165 1.00 0.00 10 CYS A C 3
ATOM 1186 O O . CYS A 1 10 ? -1.352 5.144 2.776 1.00 0.00 10 CYS A O 3
ATOM 1193 N N . SER A 1 11 ? -1.740 2.938 2.721 1.00 0.00 11 SER A N 3
ATOM 1194 C CA . SER A 1 11 ? -1.383 2.640 4.096 1.00 0.00 11 SER A CA 3
ATOM 1195 C C . SER A 1 11 ? -0.467 1.425 4.066 1.00 0.00 11 SER A C 3
ATOM 1196 O O . SER A 1 11 ? -0.871 0.362 3.599 1.00 0.00 11 SER A O 3
ATOM 1204 N N . LEU A 1 12 ? 0.762 1.586 4.553 1.00 0.00 12 LEU A N 3
ATOM 1205 C CA . LEU A 1 12 ? 1.723 0.498 4.586 1.00 0.00 12 LEU A CA 3
ATOM 1206 C C . LEU A 1 12 ? 1.230 -0.607 5.509 1.00 0.00 12 LEU A C 3
ATOM 1207 O O . LEU A 1 12 ? 1.370 -1.782 5.193 1.00 0.00 12 LEU A O 3
ATOM 1223 N N . THR A 1 13 ? 0.627 -0.254 6.639 1.00 0.00 13 THR A N 3
ATOM 1224 C CA . THR A 1 13 ? 0.200 -1.255 7.600 1.00 0.00 13 THR A CA 3
ATOM 1225 C C . THR A 1 13 ? -0.713 -2.296 6.950 1.00 0.00 13 THR A C 3
ATOM 1226 O O . THR A 1 13 ? -0.542 -3.496 7.159 1.00 0.00 13 THR A O 3
ATOM 1237 N N . LEU A 1 14 ? -1.656 -1.860 6.122 1.00 0.00 14 LEU A N 3
ATOM 1238 C CA . LEU A 1 14 ? -2.579 -2.747 5.475 1.00 0.00 14 LEU A CA 3
ATOM 1239 C C . LEU A 1 14 ? -1.868 -3.658 4.461 1.00 0.00 14 LEU A C 3
ATOM 1240 O O . LEU A 1 14 ? -2.341 -4.755 4.179 1.00 0.00 14 LEU A O 3
ATOM 1256 N N . CYS A 1 15 ? -0.705 -3.253 3.938 1.00 0.00 15 CYS A N 3
ATOM 1257 C CA . CYS A 1 15 ? 0.071 -4.094 3.024 1.00 0.00 15 CYS A CA 3
ATOM 1258 C C . CYS A 1 15 ? 0.423 -5.424 3.669 1.00 0.00 15 CYS A C 3
ATOM 1259 O O . CYS A 1 15 ? 0.590 -6.420 2.970 1.00 0.00 15 CYS A O 3
ATOM 1266 N N . GLN A 1 16 ? 0.569 -5.441 4.993 1.00 0.00 16 GLN A N 3
ATOM 1267 C CA . GLN A 1 16 ? 0.903 -6.640 5.742 1.00 0.00 16 GLN A CA 3
ATOM 1268 C C . GLN A 1 16 ? -0.078 -7.780 5.457 1.00 0.00 16 GLN A C 3
ATOM 1269 O O . GLN A 1 16 ? 0.306 -8.946 5.540 1.00 0.00 16 GLN A O 3
ATOM 1283 N N . ASP A 1 17 ? -1.330 -7.463 5.123 1.00 0.00 17 ASP A N 3
ATOM 1284 C CA . ASP A 1 17 ? -2.315 -8.489 4.815 1.00 0.00 17 ASP A CA 3
ATOM 1285 C C . ASP A 1 17 ? -2.009 -9.080 3.450 1.00 0.00 17 ASP A C 3
ATOM 1286 O O . ASP A 1 17 ? -2.321 -10.246 3.195 1.00 0.00 17 ASP A O 3
ATOM 1295 N N . CYS A 1 18 ? -1.517 -8.252 2.530 1.00 0.00 18 CYS A N 3
ATOM 1296 C CA . CYS A 1 18 ? -1.353 -8.672 1.158 1.00 0.00 18 CYS A CA 3
ATOM 1297 C C . CYS A 1 18 ? -0.163 -9.612 1.048 1.00 0.00 18 CYS A C 3
ATOM 1298 O O . CYS A 1 18 ? 0.877 -9.369 1.658 1.00 0.00 18 CYS A O 3
ATOM 1305 N N . GLU A 1 19 ? -0.308 -10.633 0.207 1.00 0.00 19 GLU A N 3
ATOM 1306 C CA . GLU A 1 19 ? 0.728 -11.542 -0.241 1.00 0.00 19 GLU A CA 3
ATOM 1307 C C . GLU A 1 19 ? 2.066 -10.811 -0.348 1.00 0.00 19 GLU A C 3
ATOM 1308 O O . GLU A 1 19 ? 2.994 -11.093 0.410 1.00 0.00 19 GLU A O 3
ATOM 1320 N N . ASN A 1 20 ? 2.185 -9.870 -1.280 1.00 0.00 20 ASN A N 3
ATOM 1321 C CA . ASN A 1 20 ? 3.445 -9.244 -1.591 1.00 0.00 20 ASN A CA 3
ATOM 1322 C C . ASN A 1 20 ? 3.571 -7.914 -0.861 1.00 0.00 20 ASN A C 3
ATOM 1323 O O . ASN A 1 20 ? 3.783 -6.867 -1.465 1.00 0.00 20 ASN A O 3
ATOM 1334 N N . THR A 1 21 ? 3.522 -7.978 0.469 1.00 0.00 21 THR A N 3
ATOM 1335 C CA . THR A 1 21 ? 3.682 -6.844 1.362 1.00 0.00 21 THR A CA 3
ATOM 1336 C C . THR A 1 21 ? 4.666 -5.780 0.841 1.00 0.00 21 THR A C 3
ATOM 1337 O O . THR A 1 21 ? 4.209 -4.680 0.561 1.00 0.00 21 THR A O 3
ATOM 1348 N N . PRO A 1 22 ? 5.960 -6.054 0.611 1.00 0.00 22 PRO A N 3
ATOM 1349 C CA . PRO A 1 22 ? 6.896 -5.035 0.144 1.00 0.00 22 PRO A CA 3
ATOM 1350 C C . PRO A 1 22 ? 6.546 -4.449 -1.226 1.00 0.00 22 PRO A C 3
ATOM 1351 O O . PRO A 1 22 ? 6.813 -3.271 -1.463 1.00 0.00 22 PRO A O 3
ATOM 1362 N N . ILE A 1 23 ? 5.980 -5.229 -2.146 1.00 0.00 23 ILE A N 3
ATOM 1363 C CA . ILE A 1 23 ? 5.509 -4.682 -3.415 1.00 0.00 23 ILE A CA 3
ATOM 1364 C C . ILE A 1 23 ? 4.405 -3.674 -3.123 1.00 0.00 23 ILE A C 3
ATOM 1365 O O . ILE A 1 23 ? 4.379 -2.584 -3.692 1.00 0.00 23 ILE A O 3
ATOM 1381 N N . CYS A 1 24 ? 3.482 -4.041 -2.237 1.00 0.00 24 CYS A N 3
ATOM 1382 C CA . CYS A 1 24 ? 2.415 -3.135 -1.850 1.00 0.00 24 CYS A CA 3
ATOM 1383 C C . CYS A 1 24 ? 3.000 -1.891 -1.207 1.00 0.00 24 CYS A C 3
ATOM 1384 O O . CYS A 1 24 ? 2.615 -0.788 -1.562 1.00 0.00 24 CYS A O 3
ATOM 1391 N N . GLU A 1 25 ? 3.970 -2.044 -0.312 1.00 0.00 25 GLU A N 3
ATOM 1392 C CA . GLU A 1 25 ? 4.649 -0.939 0.336 1.00 0.00 25 GLU A CA 3
ATOM 1393 C C . GLU A 1 25 ? 5.256 0.012 -0.699 1.00 0.00 25 GLU A C 3
ATOM 1394 O O . GLU A 1 25 ? 5.182 1.239 -0.570 1.00 0.00 25 GLU A O 3
ATOM 1406 N N . LEU A 1 26 ? 5.874 -0.560 -1.730 1.00 0.00 26 LEU A N 3
ATOM 1407 C CA . LEU A 1 26 ? 6.458 0.190 -2.825 1.00 0.00 26 LEU A CA 3
ATOM 1408 C C . LEU A 1 26 ? 5.365 0.961 -3.565 1.00 0.00 26 LEU A C 3
ATOM 1409 O O . LEU A 1 26 ? 5.469 2.176 -3.746 1.00 0.00 26 LEU A O 3
ATOM 1425 N N . ALA A 1 27 ? 4.321 0.257 -3.998 1.00 0.00 27 ALA A N 3
ATOM 1426 C CA . ALA A 1 27 ? 3.195 0.826 -4.722 1.00 0.00 27 ALA A CA 3
ATOM 1427 C C . ALA A 1 27 ? 2.526 1.934 -3.907 1.00 0.00 27 ALA A C 3
ATOM 1428 O O . ALA A 1 27 ? 2.172 2.979 -4.446 1.00 0.00 27 ALA A O 3
ATOM 1435 N N . VAL A 1 28 ? 2.374 1.724 -2.603 1.00 0.00 28 VAL A N 3
ATOM 1436 C CA . VAL A 1 28 ? 1.829 2.688 -1.668 1.00 0.00 28 VAL A CA 3
ATOM 1437 C C . VAL A 1 28 ? 2.685 3.955 -1.713 1.00 0.00 28 VAL A C 3
ATOM 1438 O O . VAL A 1 28 ? 2.140 5.036 -1.936 1.00 0.00 28 VAL A O 3
ATOM 1451 N N . LYS A 1 29 ? 4.011 3.850 -1.548 1.00 0.00 29 LYS A N 3
ATOM 1452 C CA . LYS A 1 29 ? 4.875 5.010 -1.761 1.00 0.00 29 LYS A CA 3
ATOM 1453 C C . LYS A 1 29 ? 4.658 5.639 -3.144 1.00 0.00 29 LYS A C 3
ATOM 1454 O O . LYS A 1 29 ? 4.653 6.857 -3.299 1.00 0.00 29 LYS A O 3
ATOM 1473 N N . GLY A 1 30 ? 4.517 4.802 -4.169 1.00 0.00 30 GLY A N 3
ATOM 1474 C CA . GLY A 1 30 ? 4.232 5.257 -5.519 1.00 0.00 30 GLY A CA 3
ATOM 1475 C C . GLY A 1 30 ? 2.941 6.076 -5.568 1.00 0.00 30 GLY A C 3
ATOM 1476 O O . GLY A 1 30 ? 2.832 7.033 -6.333 1.00 0.00 30 GLY A O 3
ATOM 1480 N N . SER A 1 31 ? 1.941 5.688 -4.781 1.00 0.00 31 SER A N 3
ATOM 1481 C CA . SER A 1 31 ? 0.605 6.250 -4.830 1.00 0.00 31 SER A CA 3
ATOM 1482 C C . SER A 1 31 ? 0.475 7.527 -4.009 1.00 0.00 31 SER A C 3
ATOM 1483 O O . SER A 1 31 ? -0.285 8.409 -4.404 1.00 0.00 31 SER A O 3
ATOM 1491 N N . CYS A 1 32 ? 1.128 7.621 -2.852 1.00 0.00 32 CYS A N 3
ATOM 1492 C CA . CYS A 1 32 ? 0.918 8.742 -1.935 1.00 0.00 32 CYS A CA 3
ATOM 1493 C C . CYS A 1 32 ? 2.245 9.122 -1.299 1.00 0.00 32 CYS A C 3
ATOM 1494 O O . CYS A 1 32 ? 3.087 8.246 -1.091 1.00 0.00 32 CYS A O 3
ATOM 1501 N N . PRO A 1 33 ? 2.440 10.409 -0.984 1.00 0.00 33 PRO A N 3
ATOM 1502 C CA . PRO A 1 33 ? 3.706 10.901 -0.486 1.00 0.00 33 PRO A CA 3
ATOM 1503 C C . PRO A 1 33 ? 4.012 10.305 0.890 1.00 0.00 33 PRO A C 3
ATOM 1504 O O . PRO A 1 33 ? 3.184 10.416 1.793 1.00 0.00 33 PRO A O 3
ATOM 1515 N N . PRO A 1 34 ? 5.195 9.710 1.095 1.00 0.00 34 PRO A N 3
ATOM 1516 C CA . PRO A 1 34 ? 5.671 9.421 2.432 1.00 0.00 34 PRO A CA 3
ATOM 1517 C C . PRO A 1 34 ? 6.060 10.756 3.089 1.00 0.00 34 PRO A C 3
ATOM 1518 O O . PRO A 1 34 ? 6.512 11.673 2.394 1.00 0.00 34 PRO A O 3
ATOM 1529 N N . PRO A 1 35 ? 5.946 10.909 4.414 1.00 0.00 35 PRO A N 3
ATOM 1530 C CA . PRO A 1 35 ? 5.331 9.972 5.335 1.00 0.00 35 PRO A CA 3
ATOM 1531 C C . PRO A 1 35 ? 3.808 10.011 5.180 1.00 0.00 35 PRO A C 3
ATOM 1532 O O . PRO A 1 35 ? 3.210 11.082 5.061 1.00 0.00 35 PRO A O 3
ATOM 1543 N N . TRP A 1 36 ? 3.182 8.837 5.230 1.00 0.00 36 TRP A N 3
ATOM 1544 C CA . TRP A 1 36 ? 1.742 8.637 5.174 1.00 0.00 36 TRP A CA 3
ATOM 1545 C C . TRP A 1 36 ? 1.166 8.928 6.563 1.00 0.00 36 TRP A C 3
ATOM 1546 O O . TRP A 1 36 ? 0.430 8.117 7.123 1.00 0.00 36 TRP A O 3
ATOM 1567 N N . SER A 1 37 ? 1.507 10.087 7.120 1.00 0.00 37 SER A N 3
ATOM 1568 C CA . SER A 1 37 ? 1.439 10.327 8.546 1.00 0.00 37 SER A CA 3
ATOM 1569 C C . SER A 1 37 ? 2.206 9.226 9.288 1.00 0.00 37 SER A C 3
ATOM 1570 O O . SER A 1 37 ? 2.100 9.207 10.532 1.00 0.00 37 SER A O 3
ATOM 1579 N N . ASP A 1 1 ? -8.010 -6.580 -5.309 1.00 0.00 1 ASP A N 4
ATOM 1580 C CA . ASP A 1 1 ? -8.037 -7.140 -3.947 1.00 0.00 1 ASP A CA 4
ATOM 1581 C C . ASP A 1 1 ? -7.432 -6.179 -2.928 1.00 0.00 1 ASP A C 4
ATOM 1582 O O . ASP A 1 1 ? -7.107 -5.044 -3.255 1.00 0.00 1 ASP A O 4
ATOM 1593 N N . ILE A 1 2 ? -7.252 -6.652 -1.697 1.00 0.00 2 ILE A N 4
ATOM 1594 C CA . ILE A 1 2 ? -6.703 -5.895 -0.581 1.00 0.00 2 ILE A CA 4
ATOM 1595 C C . ILE A 1 2 ? -5.409 -5.157 -0.900 1.00 0.00 2 ILE A C 4
ATOM 1596 O O . ILE A 1 2 ? -5.142 -4.117 -0.313 1.00 0.00 2 ILE A O 4
ATOM 1612 N N . CYS A 1 3 ? -4.585 -5.676 -1.798 1.00 0.00 3 CYS A N 4
ATOM 1613 C CA . CYS A 1 3 ? -3.375 -4.968 -2.186 1.00 0.00 3 CYS A CA 4
ATOM 1614 C C . CYS A 1 3 ? -3.759 -3.619 -2.788 1.00 0.00 3 CYS A C 4
ATOM 1615 O O . CYS A 1 3 ? -3.238 -2.582 -2.390 1.00 0.00 3 CYS A O 4
ATOM 1622 N N . ASP A 1 4 ? -4.733 -3.632 -3.701 1.00 0.00 4 ASP A N 4
ATOM 1623 C CA . ASP A 1 4 ? -5.291 -2.436 -4.326 1.00 0.00 4 ASP A CA 4
ATOM 1624 C C . ASP A 1 4 ? -5.817 -1.508 -3.241 1.00 0.00 4 ASP A C 4
ATOM 1625 O O . ASP A 1 4 ? -5.553 -0.310 -3.260 1.00 0.00 4 ASP A O 4
ATOM 1634 N N . ILE A 1 5 ? -6.549 -2.086 -2.286 1.00 0.00 5 ILE A N 4
ATOM 1635 C CA . ILE A 1 5 ? -7.106 -1.358 -1.156 1.00 0.00 5 ILE A CA 4
ATOM 1636 C C . ILE A 1 5 ? -5.990 -0.628 -0.419 1.00 0.00 5 ILE A C 4
ATOM 1637 O O . ILE A 1 5 ? -6.011 0.591 -0.345 1.00 0.00 5 ILE A O 4
ATOM 1653 N N . ALA A 1 6 ? -5.025 -1.357 0.135 1.00 0.00 6 ALA A N 4
ATOM 1654 C CA . ALA A 1 6 ? -3.906 -0.812 0.887 1.00 0.00 6 ALA A CA 4
ATOM 1655 C C . ALA A 1 6 ? -3.232 0.302 0.088 1.00 0.00 6 ALA A C 4
ATOM 1656 O O . ALA A 1 6 ? -3.007 1.395 0.607 1.00 0.00 6 ALA A O 4
ATOM 1663 N N . ILE A 1 7 ? -2.953 0.034 -1.188 1.00 0.00 7 ILE A N 4
ATOM 1664 C CA . ILE A 1 7 ? -2.387 1.001 -2.113 1.00 0.00 7 ILE A CA 4
ATOM 1665 C C . ILE A 1 7 ? -3.253 2.265 -2.154 1.00 0.00 7 ILE A C 4
ATOM 1666 O O . ILE A 1 7 ? -2.751 3.374 -1.981 1.00 0.00 7 ILE A O 4
ATOM 1682 N N . ALA A 1 8 ? -4.557 2.105 -2.366 1.00 0.00 8 ALA A N 4
ATOM 1683 C CA . ALA A 1 8 ? -5.510 3.198 -2.472 1.00 0.00 8 ALA A CA 4
ATOM 1684 C C . ALA A 1 8 ? -5.674 3.936 -1.146 1.00 0.00 8 ALA A C 4
ATOM 1685 O O . ALA A 1 8 ? -6.028 5.115 -1.105 1.00 0.00 8 ALA A O 4
ATOM 1692 N N . GLN A 1 9 ? -5.517 3.212 -0.047 1.00 0.00 9 GLN A N 4
ATOM 1693 C CA . GLN A 1 9 ? -5.723 3.689 1.303 1.00 0.00 9 GLN A CA 4
ATOM 1694 C C . GLN A 1 9 ? -4.484 4.397 1.821 1.00 0.00 9 GLN A C 4
ATOM 1695 O O . GLN A 1 9 ? -4.588 5.201 2.746 1.00 0.00 9 GLN A O 4
ATOM 1709 N N . CYS A 1 10 ? -3.322 4.119 1.239 1.00 0.00 10 CYS A N 4
ATOM 1710 C CA . CYS A 1 10 ? -2.065 4.585 1.764 1.00 0.00 10 CYS A CA 4
ATOM 1711 C C . CYS A 1 10 ? -1.888 4.101 3.197 1.00 0.00 10 CYS A C 4
ATOM 1712 O O . CYS A 1 10 ? -2.046 4.841 4.165 1.00 0.00 10 CYS A O 4
ATOM 1719 N N . SER A 1 11 ? -1.583 2.817 3.318 1.00 0.00 11 SER A N 4
ATOM 1720 C CA . SER A 1 11 ? -1.260 2.171 4.568 1.00 0.00 11 SER A CA 4
ATOM 1721 C C . SER A 1 11 ? -0.222 1.098 4.279 1.00 0.00 11 SER A C 4
ATOM 1722 O O . SER A 1 11 ? -0.558 0.066 3.701 1.00 0.00 11 SER A O 4
ATOM 1730 N N . LEU A 1 12 ? 1.017 1.308 4.715 1.00 0.00 12 LEU A N 4
ATOM 1731 C CA . LEU A 1 12 ? 2.008 0.248 4.693 1.00 0.00 12 LEU A CA 4
ATOM 1732 C C . LEU A 1 12 ? 1.531 -0.855 5.633 1.00 0.00 12 LEU A C 4
ATOM 1733 O O . LEU A 1 12 ? 1.627 -2.028 5.313 1.00 0.00 12 LEU A O 4
ATOM 1749 N N . THR A 1 13 ? 0.950 -0.509 6.777 1.00 0.00 13 THR A N 4
ATOM 1750 C CA . THR A 1 13 ? 0.453 -1.516 7.695 1.00 0.00 13 THR A CA 4
ATOM 1751 C C . THR A 1 13 ? -0.563 -2.455 7.040 1.00 0.00 13 THR A C 4
ATOM 1752 O O . THR A 1 13 ? -0.501 -3.669 7.232 1.00 0.00 13 THR A O 4
ATOM 1763 N N . LEU A 1 14 ? -1.521 -1.930 6.275 1.00 0.00 14 LEU A N 4
ATOM 1764 C CA . LEU A 1 14 ? -2.512 -2.808 5.671 1.00 0.00 14 LEU A CA 4
ATOM 1765 C C . LEU A 1 14 ? -1.860 -3.686 4.593 1.00 0.00 14 LEU A C 4
ATOM 1766 O O . LEU A 1 14 ? -2.374 -4.754 4.268 1.00 0.00 14 LEU A O 4
ATOM 1782 N N . CYS A 1 15 ? -0.708 -3.280 4.051 1.00 0.00 15 CYS A N 4
ATOM 1783 C CA . CYS A 1 15 ? -0.019 -4.094 3.056 1.00 0.00 15 CYS A CA 4
ATOM 1784 C C . CYS A 1 15 ? 0.298 -5.485 3.591 1.00 0.00 15 CYS A C 4
ATOM 1785 O O . CYS A 1 15 ? 0.402 -6.407 2.791 1.00 0.00 15 CYS A O 4
ATOM 1792 N N . GLN A 1 16 ? 0.430 -5.690 4.907 1.00 0.00 16 GLN A N 4
ATOM 1793 C CA . GLN A 1 16 ? 0.580 -7.034 5.441 1.00 0.00 16 GLN A CA 4
ATOM 1794 C C . GLN A 1 16 ? -0.508 -8.035 5.036 1.00 0.00 16 GLN A C 4
ATOM 1795 O O . GLN A 1 16 ? -0.240 -9.241 5.069 1.00 0.00 16 GLN A O 4
ATOM 1809 N N . ASP A 1 17 ? -1.711 -7.593 4.669 1.00 0.00 17 ASP A N 4
ATOM 1810 C CA . ASP A 1 17 ? -2.723 -8.520 4.168 1.00 0.00 17 ASP A CA 4
ATOM 1811 C C . ASP A 1 17 ? -2.361 -8.958 2.749 1.00 0.00 17 ASP A C 4
ATOM 1812 O O . ASP A 1 17 ? -2.704 -10.066 2.325 1.00 0.00 17 ASP A O 4
ATOM 1821 N N . CYS A 1 18 ? -1.697 -8.084 1.993 1.00 0.00 18 CYS A N 4
ATOM 1822 C CA . CYS A 1 18 ? -1.239 -8.394 0.649 1.00 0.00 18 CYS A CA 4
ATOM 1823 C C . CYS A 1 18 ? 0.033 -9.239 0.722 1.00 0.00 18 CYS A C 4
ATOM 1824 O O . CYS A 1 18 ? 1.002 -8.840 1.367 1.00 0.00 18 CYS A O 4
ATOM 1831 N N . GLU A 1 19 ? 0.014 -10.397 0.051 1.00 0.00 19 GLU A N 4
ATOM 1832 C CA . GLU A 1 19 ? 1.076 -11.402 0.007 1.00 0.00 19 GLU A CA 4
ATOM 1833 C C . GLU A 1 19 ? 2.460 -10.751 0.071 1.00 0.00 19 GLU A C 4
ATOM 1834 O O . GLU A 1 19 ? 3.233 -10.940 1.015 1.00 0.00 19 GLU A O 4
ATOM 1846 N N . ASN A 1 20 ? 2.771 -9.980 -0.960 1.00 0.00 20 ASN A N 4
ATOM 1847 C CA . ASN A 1 20 ? 4.066 -9.368 -1.161 1.00 0.00 20 ASN A CA 4
ATOM 1848 C C . ASN A 1 20 ? 4.037 -7.958 -0.591 1.00 0.00 20 ASN A C 4
ATOM 1849 O O . ASN A 1 20 ? 4.140 -6.967 -1.318 1.00 0.00 20 ASN A O 4
ATOM 1860 N N . THR A 1 21 ? 3.924 -7.897 0.734 1.00 0.00 21 THR A N 4
ATOM 1861 C CA . THR A 1 21 ? 3.976 -6.693 1.539 1.00 0.00 21 THR A CA 4
ATOM 1862 C C . THR A 1 21 ? 4.962 -5.645 0.996 1.00 0.00 21 THR A C 4
ATOM 1863 O O . THR A 1 21 ? 4.488 -4.594 0.602 1.00 0.00 21 THR A O 4
ATOM 1874 N N . PRO A 1 22 ? 6.281 -5.868 0.879 1.00 0.00 22 PRO A N 4
ATOM 1875 C CA . PRO A 1 22 ? 7.198 -4.836 0.391 1.00 0.00 22 PRO A CA 4
ATOM 1876 C C . PRO A 1 22 ? 6.831 -4.264 -0.985 1.00 0.00 22 PRO A C 4
ATOM 1877 O O . PRO A 1 22 ? 6.931 -3.058 -1.200 1.00 0.00 22 PRO A O 4
ATOM 1888 N N . ILE A 1 23 ? 6.413 -5.087 -1.943 1.00 0.00 23 ILE A N 4
ATOM 1889 C CA . ILE A 1 23 ? 6.005 -4.577 -3.243 1.00 0.00 23 ILE A CA 4
ATOM 1890 C C . ILE A 1 23 ? 4.742 -3.732 -3.077 1.00 0.00 23 ILE A C 4
ATOM 1891 O O . ILE A 1 23 ? 4.590 -2.703 -3.736 1.00 0.00 23 ILE A O 4
ATOM 1907 N N . CYS A 1 24 ? 3.843 -4.159 -2.192 1.00 0.00 24 CYS A N 4
ATOM 1908 C CA . CYS A 1 24 ? 2.661 -3.383 -1.846 1.00 0.00 24 CYS A CA 4
ATOM 1909 C C . CYS A 1 24 ? 3.053 -2.073 -1.166 1.00 0.00 24 CYS A C 4
ATOM 1910 O O . CYS A 1 24 ? 2.468 -1.037 -1.451 1.00 0.00 24 CYS A O 4
ATOM 1917 N N . GLU A 1 25 ? 4.062 -2.095 -0.297 1.00 0.00 25 GLU A N 4
ATOM 1918 C CA . GLU A 1 25 ? 4.555 -0.940 0.427 1.00 0.00 25 GLU A CA 4
ATOM 1919 C C . GLU A 1 25 ? 5.104 0.074 -0.581 1.00 0.00 25 GLU A C 4
ATOM 1920 O O . GLU A 1 25 ? 4.804 1.268 -0.548 1.00 0.00 25 GLU A O 4
ATOM 1932 N N . LEU A 1 26 ? 5.931 -0.420 -1.498 1.00 0.00 26 LEU A N 4
ATOM 1933 C CA . LEU A 1 26 ? 6.416 0.339 -2.631 1.00 0.00 26 LEU A CA 4
ATOM 1934 C C . LEU A 1 26 ? 5.245 0.917 -3.422 1.00 0.00 26 LEU A C 4
ATOM 1935 O O . LEU A 1 26 ? 5.235 2.101 -3.746 1.00 0.00 26 LEU A O 4
ATOM 1951 N N . ALA A 1 27 ? 4.250 0.088 -3.728 1.00 0.00 27 ALA A N 4
ATOM 1952 C CA . ALA A 1 27 ? 3.097 0.502 -4.504 1.00 0.00 27 ALA A CA 4
ATOM 1953 C C . ALA A 1 27 ? 2.324 1.600 -3.774 1.00 0.00 27 ALA A C 4
ATOM 1954 O O . ALA A 1 27 ? 1.897 2.561 -4.414 1.00 0.00 27 ALA A O 4
ATOM 1961 N N . VAL A 1 28 ? 2.168 1.498 -2.452 1.00 0.00 28 VAL A N 4
ATOM 1962 C CA . VAL A 1 28 ? 1.618 2.562 -1.629 1.00 0.00 28 VAL A CA 4
ATOM 1963 C C . VAL A 1 28 ? 2.397 3.842 -1.918 1.00 0.00 28 VAL A C 4
ATOM 1964 O O . VAL A 1 28 ? 1.786 4.802 -2.381 1.00 0.00 28 VAL A O 4
ATOM 1977 N N . LYS A 1 29 ? 3.718 3.872 -1.693 1.00 0.00 29 LYS A N 4
ATOM 1978 C CA . LYS A 1 29 ? 4.490 5.076 -1.966 1.00 0.00 29 LYS A CA 4
ATOM 1979 C C . LYS A 1 29 ? 4.343 5.556 -3.413 1.00 0.00 29 LYS A C 4
ATOM 1980 O O . LYS A 1 29 ? 4.370 6.756 -3.691 1.00 0.00 29 LYS A O 4
ATOM 1999 N N . GLY A 1 30 ? 4.221 4.617 -4.344 1.00 0.00 30 GLY A N 4
ATOM 2000 C CA . GLY A 1 30 ? 3.976 4.918 -5.737 1.00 0.00 30 GLY A CA 4
ATOM 2001 C C . GLY A 1 30 ? 2.660 5.672 -5.903 1.00 0.00 30 GLY A C 4
ATOM 2002 O O . GLY A 1 30 ? 2.584 6.655 -6.645 1.00 0.00 30 GLY A O 4
ATOM 2006 N N . SER A 1 31 ? 1.619 5.224 -5.208 1.00 0.00 31 SER A N 4
ATOM 2007 C CA . SER A 1 31 ? 0.262 5.676 -5.433 1.00 0.00 31 SER A CA 4
ATOM 2008 C C . SER A 1 31 ? 0.024 6.970 -4.672 1.00 0.00 31 SER A C 4
ATOM 2009 O O . SER A 1 31 ? -0.267 8.002 -5.276 1.00 0.00 31 SER A O 4
ATOM 2017 N N . CYS A 1 32 ? 0.152 6.907 -3.353 1.00 0.00 32 CYS A N 4
ATOM 2018 C CA . CYS A 1 32 ? 0.009 8.053 -2.481 1.00 0.00 32 CYS A CA 4
ATOM 2019 C C . CYS A 1 32 ? 1.420 8.505 -2.157 1.00 0.00 32 CYS A C 4
ATOM 2020 O O . CYS A 1 32 ? 2.243 7.659 -1.800 1.00 0.00 32 CYS A O 4
ATOM 2027 N N . PRO A 1 33 ? 1.740 9.799 -2.249 1.00 0.00 33 PRO A N 4
ATOM 2028 C CA . PRO A 1 33 ? 3.025 10.261 -1.779 1.00 0.00 33 PRO A CA 4
ATOM 2029 C C . PRO A 1 33 ? 3.149 9.936 -0.285 1.00 0.00 33 PRO A C 4
ATOM 2030 O O . PRO A 1 33 ? 2.143 9.880 0.421 1.00 0.00 33 PRO A O 4
ATOM 2041 N N . PRO A 1 34 ? 4.370 9.720 0.216 1.00 0.00 34 PRO A N 4
ATOM 2042 C CA . PRO A 1 34 ? 4.610 9.749 1.646 1.00 0.00 34 PRO A CA 4
ATOM 2043 C C . PRO A 1 34 ? 4.403 11.212 2.073 1.00 0.00 34 PRO A C 4
ATOM 2044 O O . PRO A 1 34 ? 4.598 12.109 1.247 1.00 0.00 34 PRO A O 4
ATOM 2055 N N . PRO A 1 35 ? 4.032 11.509 3.321 1.00 0.00 35 PRO A N 4
ATOM 2056 C CA . PRO A 1 35 ? 3.819 10.583 4.412 1.00 0.00 35 PRO A CA 4
ATOM 2057 C C . PRO A 1 35 ? 2.385 10.048 4.362 1.00 0.00 35 PRO A C 4
ATOM 2058 O O . PRO A 1 35 ? 1.531 10.578 3.655 1.00 0.00 35 PRO A O 4
ATOM 2069 N N . TRP A 1 36 ? 2.116 8.981 5.106 1.00 0.00 36 TRP A N 4
ATOM 2070 C CA . TRP A 1 36 ? 0.871 8.240 4.993 1.00 0.00 36 TRP A CA 4
ATOM 2071 C C . TRP A 1 36 ? -0.064 8.541 6.162 1.00 0.00 36 TRP A C 4
ATOM 2072 O O . TRP A 1 36 ? 0.338 8.432 7.320 1.00 0.00 36 TRP A O 4
ATOM 2093 N N . SER A 1 37 ? -1.295 8.939 5.846 1.00 0.00 37 SER A N 4
ATOM 2094 C CA . SER A 1 37 ? -2.384 9.073 6.792 1.00 0.00 37 SER A CA 4
ATOM 2095 C C . SER A 1 37 ? -3.026 7.693 6.971 1.00 0.00 37 SER A C 4
ATOM 2096 O O . SER A 1 37 ? -4.274 7.636 7.042 1.00 0.00 37 SER A O 4
ATOM 2105 N N . ASP A 1 1 ? -8.931 -7.280 -4.441 1.00 0.00 1 ASP A N 5
ATOM 2106 C CA . ASP A 1 1 ? -7.741 -7.837 -3.782 1.00 0.00 1 ASP A CA 5
ATOM 2107 C C . ASP A 1 1 ? -7.168 -6.819 -2.813 1.00 0.00 1 ASP A C 5
ATOM 2108 O O . ASP A 1 1 ? -7.284 -5.618 -3.030 1.00 0.00 1 ASP A O 5
ATOM 2119 N N . ILE A 1 2 ? -6.599 -7.295 -1.713 1.00 0.00 2 ILE A N 5
ATOM 2120 C CA . ILE A 1 2 ? -6.271 -6.440 -0.580 1.00 0.00 2 ILE A CA 5
ATOM 2121 C C . ILE A 1 2 ? -5.025 -5.608 -0.883 1.00 0.00 2 ILE A C 5
ATOM 2122 O O . ILE A 1 2 ? -4.845 -4.544 -0.310 1.00 0.00 2 ILE A O 5
ATOM 2138 N N .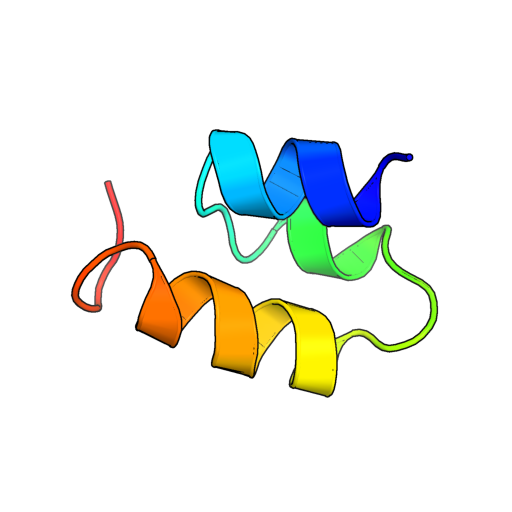 CYS A 1 3 ? -4.162 -6.037 -1.804 1.00 0.00 3 CYS A N 5
ATOM 2139 C CA . CYS A 1 3 ? -3.100 -5.152 -2.274 1.00 0.00 3 CYS A CA 5
ATOM 2140 C C . CYS A 1 3 ? -3.735 -3.890 -2.844 1.00 0.00 3 CYS A C 5
ATOM 2141 O O . CYS A 1 3 ? -3.366 -2.772 -2.486 1.00 0.00 3 CYS A O 5
ATOM 2148 N N . ASP A 1 4 ? -4.720 -4.076 -3.724 1.00 0.00 4 ASP A N 5
ATOM 2149 C CA . ASP A 1 4 ? -5.421 -2.967 -4.349 1.00 0.00 4 ASP A CA 5
ATOM 2150 C C . ASP A 1 4 ? -6.088 -2.088 -3.287 1.00 0.00 4 ASP A C 5
ATOM 2151 O O . ASP A 1 4 ? -5.989 -0.860 -3.347 1.00 0.00 4 ASP A O 5
ATOM 2160 N N . ILE A 1 5 ? -6.725 -2.714 -2.295 1.00 0.00 5 ILE A N 5
ATOM 2161 C CA . ILE A 1 5 ? -7.265 -2.021 -1.127 1.00 0.00 5 ILE A CA 5
ATOM 2162 C C . ILE A 1 5 ? -6.174 -1.163 -0.472 1.00 0.00 5 ILE A C 5
ATOM 2163 O O . ILE A 1 5 ? -6.323 0.048 -0.342 1.00 0.00 5 ILE A O 5
ATOM 2179 N N . ALA A 1 6 ? -5.083 -1.782 -0.023 1.00 0.00 6 ALA A N 5
ATOM 2180 C CA . ALA A 1 6 ? -4.017 -1.130 0.721 1.00 0.00 6 ALA A CA 5
ATOM 2181 C C . ALA A 1 6 ? -3.481 0.068 -0.053 1.00 0.00 6 ALA A C 5
ATOM 2182 O O . ALA A 1 6 ? -3.180 1.096 0.545 1.00 0.00 6 ALA A O 5
ATOM 2189 N N . ILE A 1 7 ? -3.379 -0.045 -1.376 1.00 0.00 7 ILE A N 5
ATOM 2190 C CA . ILE A 1 7 ? -2.986 1.069 -2.224 1.00 0.00 7 ILE A CA 5
ATOM 2191 C C . ILE A 1 7 ? -4.051 2.170 -2.186 1.00 0.00 7 ILE A C 5
ATOM 2192 O O . ILE A 1 7 ? -3.711 3.336 -1.998 1.00 0.00 7 ILE A O 5
ATOM 2208 N N . ALA A 1 8 ? -5.336 1.830 -2.321 1.00 0.00 8 ALA A N 5
ATOM 2209 C CA . ALA A 1 8 ? -6.416 2.813 -2.227 1.00 0.00 8 ALA A CA 5
ATOM 2210 C C . ALA A 1 8 ? -6.363 3.556 -0.888 1.00 0.00 8 ALA A C 5
ATOM 2211 O O . ALA A 1 8 ? -6.630 4.753 -0.797 1.00 0.00 8 ALA A O 5
ATOM 2218 N N . GLN A 1 9 ? -6.033 2.817 0.165 1.00 0.00 9 GLN A N 5
ATOM 2219 C CA . GLN A 1 9 ? -5.903 3.275 1.542 1.00 0.00 9 GLN A CA 5
ATOM 2220 C C . GLN A 1 9 ? -4.559 3.980 1.779 1.00 0.00 9 GLN A C 5
ATOM 2221 O O . GLN A 1 9 ? -4.378 4.634 2.805 1.00 0.00 9 GLN A O 5
ATOM 2235 N N . CYS A 1 10 ? -3.615 3.784 0.859 1.00 0.00 10 CYS A N 5
ATOM 2236 C CA . CYS A 1 10 ? -2.175 4.008 0.909 1.00 0.00 10 CYS A CA 5
ATOM 2237 C C . CYS A 1 10 ? -1.688 4.109 2.353 1.00 0.00 10 CYS A C 5
ATOM 2238 O O . CYS A 1 10 ? -1.232 5.157 2.804 1.00 0.00 10 CYS A O 5
ATOM 2245 N N . SER A 1 11 ? -1.762 2.992 3.067 1.00 0.00 11 SER A N 5
ATOM 2246 C CA . SER A 1 11 ? -1.306 2.852 4.440 1.00 0.00 11 SER A CA 5
ATOM 2247 C C . SER A 1 11 ? -0.435 1.601 4.473 1.00 0.00 11 SER A C 5
ATOM 2248 O O . SER A 1 11 ? -0.911 0.511 4.152 1.00 0.00 11 SER A O 5
ATOM 2256 N N . LEU A 1 12 ? 0.842 1.750 4.822 1.00 0.00 12 LEU A N 5
ATOM 2257 C CA . LEU A 1 12 ? 1.799 0.658 4.707 1.00 0.00 12 LEU A CA 5
ATOM 2258 C C . LEU A 1 12 ? 1.411 -0.488 5.634 1.00 0.00 12 LEU A C 5
ATOM 2259 O O . LEU A 1 12 ? 1.593 -1.649 5.287 1.00 0.00 12 LEU A O 5
ATOM 2275 N N . THR A 1 13 ? 0.824 -0.190 6.791 1.00 0.00 13 THR A N 5
ATOM 2276 C CA . THR A 1 13 ? 0.287 -1.235 7.645 1.00 0.00 13 THR A CA 5
ATOM 2277 C C . THR A 1 13 ? -0.608 -2.203 6.878 1.00 0.00 13 THR A C 5
ATOM 2278 O O . THR A 1 13 ? -0.450 -3.422 6.978 1.00 0.00 13 THR A O 5
ATOM 2289 N N . LEU A 1 14 ? -1.561 -1.686 6.113 1.00 0.00 14 LEU A N 5
ATOM 2290 C CA . LEU A 1 14 ? -2.577 -2.505 5.518 1.00 0.00 14 LEU A CA 5
ATOM 2291 C C . LEU A 1 14 ? -1.971 -3.358 4.393 1.00 0.00 14 LEU A C 5
ATOM 2292 O O . LEU A 1 14 ? -2.530 -4.387 4.024 1.00 0.00 14 LEU A O 5
ATOM 2308 N N . CYS A 1 15 ? -0.779 -3.003 3.895 1.00 0.00 15 CYS A N 5
ATOM 2309 C CA . CYS A 1 15 ? -0.080 -3.854 2.934 1.00 0.00 15 CYS A CA 5
ATOM 2310 C C . CYS A 1 15 ? 0.238 -5.210 3.546 1.00 0.00 15 CYS A C 5
ATOM 2311 O O . CYS A 1 15 ? 0.295 -6.202 2.825 1.00 0.00 15 CYS A O 5
ATOM 2318 N N . GLN A 1 16 ? 0.444 -5.283 4.865 1.00 0.00 16 GLN A N 5
ATOM 2319 C CA . GLN A 1 16 ? 0.768 -6.549 5.504 1.00 0.00 16 GLN A CA 5
ATOM 2320 C C . GLN A 1 16 ? -0.332 -7.593 5.323 1.00 0.00 16 GLN A C 5
ATOM 2321 O O . GLN A 1 16 ? -0.051 -8.786 5.432 1.00 0.00 16 GLN A O 5
ATOM 2335 N N . ASP A 1 17 ? -1.566 -7.182 5.036 1.00 0.00 17 ASP A N 5
ATOM 2336 C CA . ASP A 1 17 ? -2.648 -8.120 4.784 1.00 0.00 17 ASP A CA 5
ATOM 2337 C C . ASP A 1 17 ? -2.477 -8.766 3.410 1.00 0.00 17 ASP A C 5
ATOM 2338 O O . ASP A 1 17 ? -2.981 -9.871 3.187 1.00 0.00 17 ASP A O 5
ATOM 2347 N N . CYS A 1 18 ? -1.840 -8.069 2.467 1.00 0.00 18 CYS A N 5
ATOM 2348 C CA . CYS A 1 18 ? -1.664 -8.571 1.111 1.00 0.00 18 CYS A CA 5
ATOM 2349 C C . CYS A 1 18 ? -0.568 -9.631 1.085 1.00 0.00 18 CYS A C 5
ATOM 2350 O O . CYS A 1 18 ? 0.310 -9.629 1.946 1.00 0.00 18 CYS A O 5
ATOM 2357 N N . GLU A 1 19 ? -0.587 -10.490 0.062 1.00 0.00 19 GLU A N 5
ATOM 2358 C CA . GLU A 1 19 ? 0.508 -11.361 -0.329 1.00 0.00 19 GLU A CA 5
ATOM 2359 C C . GLU A 1 19 ? 1.867 -10.718 -0.083 1.00 0.00 19 GLU A C 5
ATOM 2360 O O . GLU A 1 19 ? 2.669 -11.209 0.715 1.00 0.00 19 GLU A O 5
ATOM 2372 N N . ASN A 1 20 ? 2.130 -9.638 -0.809 1.00 0.00 20 ASN A N 5
ATOM 2373 C CA . ASN A 1 20 ? 3.471 -9.163 -1.058 1.00 0.00 20 ASN A CA 5
ATOM 2374 C C . ASN A 1 20 ? 3.760 -7.846 -0.361 1.00 0.00 20 ASN A C 5
ATOM 2375 O O . ASN A 1 20 ? 3.584 -6.779 -0.938 1.00 0.00 20 ASN A O 5
ATOM 2386 N N . THR A 1 21 ? 4.257 -7.910 0.877 1.00 0.00 21 THR A N 5
ATOM 2387 C CA . THR A 1 21 ? 4.594 -6.709 1.625 1.00 0.00 21 THR A CA 5
ATOM 2388 C C . THR A 1 21 ? 5.405 -5.717 0.787 1.00 0.00 21 THR A C 5
ATOM 2389 O O . THR A 1 21 ? 4.883 -4.649 0.514 1.00 0.00 21 THR A O 5
ATOM 2400 N N . PRO A 1 22 ? 6.619 -6.026 0.309 1.00 0.00 22 PRO A N 5
ATOM 2401 C CA . PRO A 1 22 ? 7.451 -5.004 -0.300 1.00 0.00 22 PRO A CA 5
ATOM 2402 C C . PRO A 1 22 ? 6.906 -4.482 -1.626 1.00 0.00 22 PRO A C 5
ATOM 2403 O O . PRO A 1 22 ? 6.957 -3.279 -1.862 1.00 0.00 22 PRO A O 5
ATOM 2414 N N . ILE A 1 23 ? 6.399 -5.344 -2.507 1.00 0.00 23 ILE A N 5
ATOM 2415 C CA . ILE A 1 23 ? 5.782 -4.887 -3.745 1.00 0.00 23 ILE A CA 5
ATOM 2416 C C . ILE A 1 23 ? 4.670 -3.888 -3.410 1.00 0.00 23 ILE A C 5
ATOM 2417 O O . ILE A 1 23 ? 4.563 -2.832 -4.043 1.00 0.00 23 ILE A O 5
ATOM 2433 N N . CYS A 1 24 ? 3.849 -4.236 -2.419 1.00 0.00 24 CYS A N 5
ATOM 2434 C CA . CYS A 1 24 ? 2.718 -3.430 -1.995 1.00 0.00 24 CYS A CA 5
ATOM 2435 C C . CYS A 1 24 ? 3.193 -2.139 -1.346 1.00 0.00 24 CYS A C 5
ATOM 2436 O O . CYS A 1 24 ? 2.669 -1.071 -1.651 1.00 0.00 24 CYS A O 5
ATOM 2443 N N . GLU A 1 25 ? 4.204 -2.218 -0.478 1.00 0.00 25 GLU A N 5
ATOM 2444 C CA . GLU A 1 25 ? 4.832 -1.078 0.159 1.00 0.00 25 GLU A CA 5
ATOM 2445 C C . GLU A 1 25 ? 5.243 -0.105 -0.939 1.00 0.00 25 GLU A C 5
ATOM 2446 O O . GLU A 1 25 ? 4.877 1.067 -0.928 1.00 0.00 25 GLU A O 5
ATOM 2458 N N . LEU A 1 26 ? 5.989 -0.619 -1.911 1.00 0.00 26 LEU A N 5
ATOM 2459 C CA . LEU A 1 26 ? 6.506 0.149 -3.023 1.00 0.00 26 LEU A CA 5
ATOM 2460 C C . LEU A 1 26 ? 5.356 0.857 -3.737 1.00 0.00 26 LEU A C 5
ATOM 2461 O O . LEU A 1 26 ? 5.442 2.051 -4.020 1.00 0.00 26 LEU A O 5
ATOM 2477 N N . ALA A 1 27 ? 4.270 0.136 -4.020 1.00 0.00 27 ALA A N 5
ATOM 2478 C CA . ALA A 1 27 ? 3.089 0.738 -4.621 1.00 0.00 27 ALA A CA 5
ATOM 2479 C C . ALA A 1 27 ? 2.536 1.868 -3.743 1.00 0.00 27 ALA A C 5
ATOM 2480 O O . ALA A 1 27 ? 2.351 2.986 -4.213 1.00 0.00 27 ALA A O 5
ATOM 2487 N N . VAL A 1 28 ? 2.288 1.613 -2.460 1.00 0.00 28 VAL A N 5
ATOM 2488 C CA . VAL A 1 28 ? 1.782 2.622 -1.536 1.00 0.00 28 VAL A CA 5
ATOM 2489 C C . VAL A 1 28 ? 2.660 3.881 -1.577 1.00 0.00 28 VAL A C 5
ATOM 2490 O O . VAL A 1 28 ? 2.141 4.994 -1.715 1.00 0.00 28 VAL A O 5
ATOM 2503 N N . LYS A 1 29 ? 3.984 3.716 -1.490 1.00 0.00 29 LYS A N 5
ATOM 2504 C CA . LYS A 1 29 ? 4.923 4.808 -1.577 1.00 0.00 29 LYS A CA 5
ATOM 2505 C C . LYS A 1 29 ? 4.752 5.531 -2.916 1.00 0.00 29 LYS A C 5
ATOM 2506 O O . LYS A 1 29 ? 4.723 6.761 -2.981 1.00 0.00 29 LYS A O 5
ATOM 2525 N N . GLY A 1 30 ? 4.637 4.753 -3.989 1.00 0.00 30 GLY A N 5
ATOM 2526 C CA . GLY A 1 30 ? 4.441 5.233 -5.344 1.00 0.00 30 GLY A CA 5
ATOM 2527 C C . GLY A 1 30 ? 3.175 6.079 -5.465 1.00 0.00 30 GLY A C 5
ATOM 2528 O O . GLY A 1 30 ? 3.170 7.086 -6.179 1.00 0.00 30 GLY A O 5
ATOM 2532 N N . SER A 1 31 ? 2.112 5.715 -4.751 1.00 0.00 31 SER A N 5
ATOM 2533 C CA . SER A 1 31 ? 0.800 6.319 -4.912 1.00 0.00 31 SER A CA 5
ATOM 2534 C C . SER A 1 31 ? 0.676 7.611 -4.109 1.00 0.00 31 SER A C 5
ATOM 2535 O O . SER A 1 31 ? 0.242 8.617 -4.664 1.00 0.00 31 SER A O 5
ATOM 2543 N N . CYS A 1 32 ? 1.033 7.590 -2.824 1.00 0.00 32 CYS A N 5
ATOM 2544 C CA . CYS A 1 32 ? 0.738 8.693 -1.899 1.00 0.00 32 CYS A CA 5
ATOM 2545 C C . CYS A 1 32 ? 2.037 9.253 -1.333 1.00 0.00 32 CYS A C 5
ATOM 2546 O O . CYS A 1 32 ? 3.023 8.516 -1.284 1.00 0.00 32 CYS A O 5
ATOM 2553 N N . PRO A 1 33 ? 2.083 10.529 -0.918 1.00 0.00 33 PRO A N 5
ATOM 2554 C CA . PRO A 1 33 ? 3.281 11.123 -0.348 1.00 0.00 33 PRO A CA 5
ATOM 2555 C C . PRO A 1 33 ? 3.458 10.625 1.092 1.00 0.00 33 PRO A C 5
ATOM 2556 O O . PRO A 1 33 ? 2.481 10.194 1.705 1.00 0.00 33 PRO A O 5
ATOM 2567 N N . PRO A 1 34 ? 4.667 10.710 1.667 1.00 0.00 34 PRO A N 5
ATOM 2568 C CA . PRO A 1 34 ? 4.891 10.372 3.065 1.00 0.00 34 PRO A CA 5
ATOM 2569 C C . PRO A 1 34 ? 4.143 11.362 3.973 1.00 0.00 34 PRO A C 5
ATOM 2570 O O . PRO A 1 34 ? 3.890 12.496 3.560 1.00 0.00 34 PRO A O 5
ATOM 2581 N N . PRO A 1 35 ? 3.821 10.995 5.222 1.00 0.00 35 PRO A N 5
ATOM 2582 C CA . PRO A 1 35 ? 3.871 9.647 5.769 1.00 0.00 35 PRO A CA 5
ATOM 2583 C C . PRO A 1 35 ? 2.706 8.824 5.209 1.00 0.00 35 PRO A C 5
ATOM 2584 O O . PRO A 1 35 ? 1.814 9.373 4.565 1.00 0.00 35 PRO A O 5
ATOM 2595 N N . TRP A 1 36 ? 2.686 7.522 5.492 1.00 0.00 36 TRP A N 5
ATOM 2596 C CA . TRP A 1 36 ? 1.596 6.618 5.140 1.00 0.00 36 TRP A CA 5
ATOM 2597 C C . TRP A 1 36 ? 0.986 6.091 6.431 1.00 0.00 36 TRP A C 5
ATOM 2598 O O . TRP A 1 36 ? 1.239 4.949 6.822 1.00 0.00 36 TRP A O 5
ATOM 2619 N N . SER A 1 37 ? 0.246 6.964 7.105 1.00 0.00 37 SER A N 5
ATOM 2620 C CA . SER A 1 37 ? -0.300 6.735 8.420 1.00 0.00 37 SER A CA 5
ATOM 2621 C C . SER A 1 37 ? -1.479 5.763 8.321 1.00 0.00 37 SER A C 5
ATOM 2622 O O . SER A 1 37 ? -2.619 6.235 8.507 1.00 0.00 37 SER A O 5
ATOM 2631 N N . ASP A 1 1 ? -8.546 -6.947 -4.669 1.00 0.00 1 ASP A N 6
ATOM 2632 C CA . ASP A 1 1 ? -7.736 -7.579 -3.625 1.00 0.00 1 ASP A CA 6
ATOM 2633 C C . ASP A 1 1 ? -7.216 -6.558 -2.630 1.00 0.00 1 ASP A C 6
ATOM 2634 O O . ASP A 1 1 ? -7.180 -5.358 -2.891 1.00 0.00 1 ASP A O 6
ATOM 2645 N N . ILE A 1 2 ? -6.796 -7.065 -1.477 1.00 0.00 2 ILE A N 6
ATOM 2646 C CA . ILE A 1 2 ? -6.350 -6.277 -0.343 1.00 0.00 2 ILE A CA 6
ATOM 2647 C C . ILE A 1 2 ? -5.126 -5.450 -0.724 1.00 0.00 2 ILE A C 6
ATOM 2648 O O . ILE A 1 2 ? -4.947 -4.355 -0.211 1.00 0.00 2 ILE A O 6
ATOM 2664 N N . CYS A 1 3 ? -4.287 -5.911 -1.652 1.00 0.00 3 CYS A N 6
ATOM 2665 C CA . CYS A 1 3 ? -3.215 -5.047 -2.133 1.00 0.00 3 CYS A CA 6
ATOM 2666 C C . CYS A 1 3 ? -3.813 -3.759 -2.679 1.00 0.00 3 CYS A C 6
ATOM 2667 O O . CYS A 1 3 ? -3.393 -2.667 -2.303 1.00 0.00 3 CYS A O 6
ATOM 2674 N N . ASP A 1 4 ? -4.820 -3.870 -3.547 1.00 0.00 4 ASP A N 6
ATOM 2675 C CA . ASP A 1 4 ? -5.404 -2.681 -4.144 1.00 0.00 4 ASP A CA 6
ATOM 2676 C C . ASP A 1 4 ? -6.143 -1.865 -3.089 1.00 0.00 4 ASP A C 6
ATOM 2677 O O . ASP A 1 4 ? -6.175 -0.638 -3.171 1.00 0.00 4 ASP A O 6
ATOM 2686 N N . ILE A 1 5 ? -6.731 -2.526 -2.089 1.00 0.00 5 ILE A N 6
ATOM 2687 C CA . ILE A 1 5 ? -7.271 -1.841 -0.919 1.00 0.00 5 ILE A CA 6
ATOM 2688 C C . ILE A 1 5 ? -6.163 -0.991 -0.295 1.00 0.00 5 ILE A C 6
ATOM 2689 O O . ILE A 1 5 ? -6.251 0.228 -0.289 1.00 0.00 5 ILE A O 6
ATOM 2705 N N . ALA A 1 6 ? -5.104 -1.613 0.215 1.00 0.00 6 ALA A N 6
ATOM 2706 C CA . ALA A 1 6 ? -3.994 -0.947 0.880 1.00 0.00 6 ALA A CA 6
ATOM 2707 C C . ALA A 1 6 ? -3.439 0.191 0.028 1.00 0.00 6 ALA A C 6
ATOM 2708 O O . ALA A 1 6 ? -3.079 1.232 0.565 1.00 0.00 6 ALA A O 6
ATOM 2715 N N . ILE A 1 7 ? -3.372 0.014 -1.289 1.00 0.00 7 ILE A N 6
ATOM 2716 C CA . ILE A 1 7 ? -2.859 1.021 -2.210 1.00 0.00 7 ILE A CA 6
ATOM 2717 C C . ILE A 1 7 ? -3.883 2.144 -2.430 1.00 0.00 7 ILE A C 6
ATOM 2718 O O . ILE A 1 7 ? -3.499 3.295 -2.649 1.00 0.00 7 ILE A O 6
ATOM 2734 N N . ALA A 1 8 ? -5.182 1.850 -2.343 1.00 0.00 8 ALA A N 6
ATOM 2735 C CA . ALA A 1 8 ? -6.240 2.860 -2.340 1.00 0.00 8 ALA A CA 6
ATOM 2736 C C . ALA A 1 8 ? -6.180 3.666 -1.040 1.00 0.00 8 ALA A C 6
ATOM 2737 O O . ALA A 1 8 ? -6.297 4.891 -1.030 1.00 0.00 8 ALA A O 6
ATOM 2744 N N . GLN A 1 9 ? -5.965 2.964 0.067 1.00 0.00 9 GLN A N 6
ATOM 2745 C CA . GLN A 1 9 ? -5.799 3.504 1.407 1.00 0.00 9 GLN A CA 6
ATOM 2746 C C . GLN A 1 9 ? -4.424 4.165 1.570 1.00 0.00 9 GLN A C 6
ATOM 2747 O O . GLN A 1 9 ? -4.185 4.856 2.555 1.00 0.00 9 GLN A O 6
ATOM 2761 N N . CYS A 1 10 ? -3.531 3.915 0.611 1.00 0.00 10 CYS A N 6
ATOM 2762 C CA . CYS A 1 10 ? -2.089 4.085 0.648 1.00 0.00 10 CYS A CA 6
ATOM 2763 C C . CYS A 1 10 ? -1.610 3.933 2.095 1.00 0.00 10 CYS A C 6
ATOM 2764 O O . CYS A 1 10 ? -1.166 4.895 2.716 1.00 0.00 10 CYS A O 6
ATOM 2771 N N . SER A 1 11 ? -1.730 2.709 2.616 1.00 0.00 11 SER A N 6
ATOM 2772 C CA . SER A 1 11 ? -1.455 2.319 3.994 1.00 0.00 11 SER A CA 6
ATOM 2773 C C . SER A 1 11 ? -0.373 1.244 3.997 1.00 0.00 11 SER A C 6
ATOM 2774 O O . SER A 1 11 ? -0.597 0.131 3.519 1.00 0.00 11 SER A O 6
ATOM 2782 N N . LEU A 1 12 ? 0.797 1.551 4.557 1.00 0.00 12 LEU A N 6
ATOM 2783 C CA . LEU A 1 12 ? 1.841 0.553 4.732 1.00 0.00 12 LEU A CA 6
ATOM 2784 C C . LEU A 1 12 ? 1.446 -0.493 5.773 1.00 0.00 12 LEU A C 6
ATOM 2785 O O . LEU A 1 12 ? 1.917 -1.627 5.691 1.00 0.00 12 LEU A O 6
ATOM 2801 N N . THR A 1 13 ? 0.600 -0.146 6.745 1.00 0.00 13 THR A N 6
ATOM 2802 C CA . THR A 1 13 ? 0.066 -1.148 7.654 1.00 0.00 13 THR A CA 6
ATOM 2803 C C . THR A 1 13 ? -0.790 -2.149 6.901 1.00 0.00 13 THR A C 6
ATOM 2804 O O . THR A 1 13 ? -0.476 -3.334 6.902 1.00 0.00 13 THR A O 6
ATOM 2815 N N . LEU A 1 14 ? -1.860 -1.706 6.245 1.00 0.00 14 LEU A N 6
ATOM 2816 C CA . LEU A 1 14 ? -2.797 -2.629 5.663 1.00 0.00 14 LEU A CA 6
ATOM 2817 C C . LEU A 1 14 ? -2.125 -3.427 4.535 1.00 0.00 14 LEU A C 6
ATOM 2818 O O . LEU A 1 14 ? -2.593 -4.498 4.158 1.00 0.00 14 LEU A O 6
ATOM 2834 N N . CYS A 1 15 ? -0.984 -2.949 4.019 1.00 0.00 15 CYS A N 6
ATOM 2835 C CA . CYS A 1 15 ? -0.209 -3.721 3.055 1.00 0.00 15 CYS A CA 6
ATOM 2836 C C . CYS A 1 15 ? 0.182 -5.085 3.604 1.00 0.00 15 CYS A C 6
ATOM 2837 O O . CYS A 1 15 ? 0.357 -6.020 2.827 1.00 0.00 15 CYS A O 6
ATOM 2844 N N . GLN A 1 16 ? 0.362 -5.206 4.920 1.00 0.00 16 GLN A N 6
ATOM 2845 C CA . GLN A 1 16 ? 0.712 -6.452 5.586 1.00 0.00 16 GLN A CA 6
ATOM 2846 C C . GLN A 1 16 ? -0.177 -7.616 5.134 1.00 0.00 16 GLN A C 6
ATOM 2847 O O . GLN A 1 16 ? 0.326 -8.711 4.893 1.00 0.00 16 GLN A O 6
ATOM 2861 N N . ASP A 1 17 ? -1.476 -7.381 4.939 1.00 0.00 17 ASP A N 6
ATOM 2862 C CA . ASP A 1 17 ? -2.386 -8.461 4.570 1.00 0.00 17 ASP A CA 6
ATOM 2863 C C . ASP A 1 17 ? -2.189 -8.884 3.118 1.00 0.00 17 ASP A C 6
ATOM 2864 O O . ASP A 1 17 ? -2.620 -9.973 2.735 1.00 0.00 17 ASP A O 6
ATOM 2873 N N . CYS A 1 18 ? -1.555 -8.062 2.284 1.00 0.00 18 CYS A N 6
ATOM 2874 C CA . CYS A 1 18 ? -1.433 -8.409 0.875 1.00 0.00 18 CYS A CA 6
ATOM 2875 C C . CYS A 1 18 ? -0.407 -9.530 0.719 1.00 0.00 18 CYS A C 6
ATOM 2876 O O . CYS A 1 18 ? 0.450 -9.712 1.580 1.00 0.00 18 CYS A O 6
ATOM 2883 N N . GLU A 1 19 ? -0.488 -10.278 -0.380 1.00 0.00 19 GLU A N 6
ATOM 2884 C CA . GLU A 1 19 ? 0.469 -11.280 -0.804 1.00 0.00 19 GLU A CA 6
ATOM 2885 C C . GLU A 1 19 ? 1.906 -10.899 -0.428 1.00 0.00 19 GLU A C 6
ATOM 2886 O O . GLU A 1 19 ? 2.615 -11.690 0.200 1.00 0.00 19 GLU A O 6
ATOM 2898 N N . ASN A 1 20 ? 2.353 -9.733 -0.897 1.00 0.00 20 ASN A N 6
ATOM 2899 C CA . ASN A 1 20 ? 3.750 -9.382 -1.017 1.00 0.00 20 ASN A CA 6
ATOM 2900 C C . ASN A 1 20 ? 4.054 -8.040 -0.355 1.00 0.00 20 ASN A C 6
ATOM 2901 O O . ASN A 1 20 ? 3.783 -6.992 -0.936 1.00 0.00 20 ASN A O 6
ATOM 2912 N N . THR A 1 21 ? 4.646 -8.040 0.837 1.00 0.00 21 THR A N 6
ATOM 2913 C CA . THR A 1 21 ? 4.800 -6.820 1.613 1.00 0.00 21 THR A CA 6
ATOM 2914 C C . THR A 1 21 ? 5.545 -5.720 0.851 1.00 0.00 21 THR A C 6
ATOM 2915 O O . THR A 1 21 ? 4.908 -4.743 0.483 1.00 0.00 21 THR A O 6
ATOM 2926 N N . PRO A 1 22 ? 6.846 -5.829 0.546 1.00 0.00 22 PRO A N 6
ATOM 2927 C CA . PRO A 1 22 ? 7.572 -4.719 -0.052 1.00 0.00 22 PRO A CA 6
ATOM 2928 C C . PRO A 1 22 ? 7.020 -4.288 -1.409 1.00 0.00 22 PRO A C 6
ATOM 2929 O O . PRO A 1 22 ? 7.106 -3.112 -1.744 1.00 0.00 22 PRO A O 6
ATOM 2940 N N . ILE A 1 23 ? 6.484 -5.195 -2.221 1.00 0.00 23 ILE A N 6
ATOM 2941 C CA . ILE A 1 23 ? 5.864 -4.816 -3.482 1.00 0.00 23 ILE A CA 6
ATOM 2942 C C . ILE A 1 23 ? 4.612 -3.978 -3.201 1.00 0.00 23 ILE A C 6
ATOM 2943 O O . ILE A 1 23 ? 4.344 -2.988 -3.887 1.00 0.00 23 ILE A O 6
ATOM 2959 N N . CYS A 1 24 ? 3.836 -4.365 -2.191 1.00 0.00 24 CYS A N 6
ATOM 2960 C CA . CYS A 1 24 ? 2.678 -3.587 -1.778 1.00 0.00 24 CYS A CA 6
ATOM 2961 C C . CYS A 1 24 ? 3.125 -2.229 -1.246 1.00 0.00 24 CYS A C 6
ATOM 2962 O O . CYS A 1 24 ? 2.614 -1.191 -1.666 1.00 0.00 24 CYS A O 6
ATOM 2969 N N . GLU A 1 25 ? 4.120 -2.225 -0.356 1.00 0.00 25 GLU A N 6
ATOM 2970 C CA . GLU A 1 25 ? 4.681 -1.024 0.225 1.00 0.00 25 GLU A CA 6
ATOM 2971 C C . GLU A 1 25 ? 5.157 -0.088 -0.886 1.00 0.00 25 GLU A C 6
ATOM 2972 O O . GLU A 1 25 ? 4.894 1.110 -0.861 1.00 0.00 25 GLU A O 6
ATOM 2984 N N . LEU A 1 26 ? 5.861 -0.640 -1.868 1.00 0.00 26 LEU A N 6
ATOM 2985 C CA . LEU A 1 26 ? 6.363 0.094 -3.011 1.00 0.00 26 LEU A CA 6
ATOM 2986 C C . LEU A 1 26 ? 5.218 0.802 -3.725 1.00 0.00 26 LEU A C 6
ATOM 2987 O O . LEU A 1 26 ? 5.330 1.983 -4.054 1.00 0.00 26 LEU A O 6
ATOM 3003 N N . ALA A 1 27 ? 4.123 0.093 -3.990 1.00 0.00 27 ALA A N 6
ATOM 3004 C CA . ALA A 1 27 ? 2.978 0.703 -4.644 1.00 0.00 27 ALA A CA 6
ATOM 3005 C C . ALA A 1 27 ? 2.385 1.800 -3.760 1.00 0.00 27 ALA A C 6
ATOM 3006 O O . ALA A 1 27 ? 2.133 2.898 -4.240 1.00 0.00 27 ALA A O 6
ATOM 3013 N N . VAL A 1 28 ? 2.198 1.546 -2.464 1.00 0.00 28 VAL A N 6
ATOM 3014 C CA . VAL A 1 28 ? 1.735 2.565 -1.526 1.00 0.00 28 VAL A CA 6
ATOM 3015 C C . VAL A 1 28 ? 2.598 3.829 -1.623 1.00 0.00 28 VAL A C 6
ATOM 3016 O O . VAL A 1 28 ? 2.072 4.931 -1.789 1.00 0.00 28 VAL A O 6
ATOM 3029 N N . LYS A 1 29 ? 3.919 3.677 -1.543 1.00 0.00 29 LYS A N 6
ATOM 3030 C CA . LYS A 1 29 ? 4.850 4.769 -1.704 1.00 0.00 29 LYS A CA 6
ATOM 3031 C C . LYS A 1 29 ? 4.651 5.444 -3.064 1.00 0.00 29 LYS A C 6
ATOM 3032 O O . LYS A 1 29 ? 4.612 6.669 -3.158 1.00 0.00 29 LYS A O 6
ATOM 3051 N N . GLY A 1 30 ? 4.485 4.656 -4.118 1.00 0.00 30 GLY A N 6
ATOM 3052 C CA . GLY A 1 30 ? 4.158 5.162 -5.439 1.00 0.00 30 GLY A CA 6
ATOM 3053 C C . GLY A 1 30 ? 2.858 5.966 -5.444 1.00 0.00 30 GLY A C 6
ATOM 3054 O O . GLY A 1 30 ? 2.716 6.907 -6.223 1.00 0.00 30 GLY A O 6
ATOM 3058 N N . SER A 1 31 ? 1.895 5.577 -4.614 1.00 0.00 31 SER A N 6
ATOM 3059 C CA . SER A 1 31 ? 0.528 6.062 -4.659 1.00 0.00 31 SER A CA 6
ATOM 3060 C C . SER A 1 31 ? 0.425 7.384 -3.898 1.00 0.00 31 SER A C 6
ATOM 3061 O O . SER A 1 31 ? -0.312 8.273 -4.319 1.00 0.00 31 SER A O 6
ATOM 3069 N N . CYS A 1 32 ? 1.160 7.539 -2.793 1.00 0.00 32 CYS A N 6
ATOM 3070 C CA . CYS A 1 32 ? 1.031 8.694 -1.898 1.00 0.00 32 CYS A CA 6
ATOM 3071 C C . CYS A 1 32 ? 2.401 9.005 -1.298 1.00 0.00 32 CYS A C 6
ATOM 3072 O O . CYS A 1 32 ? 3.204 8.081 -1.179 1.00 0.00 32 CYS A O 6
ATOM 3079 N N . PRO 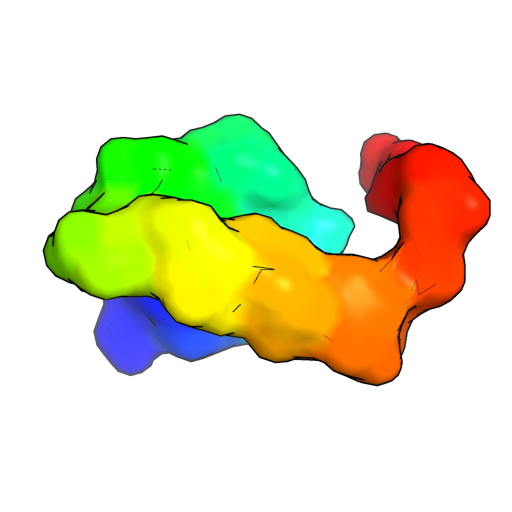A 1 33 ? 2.709 10.252 -0.916 1.00 0.00 33 PRO A N 6
ATOM 3080 C CA . PRO A 1 33 ? 3.946 10.572 -0.214 1.00 0.00 33 PRO A CA 6
ATOM 3081 C C . PRO A 1 33 ? 3.853 10.167 1.269 1.00 0.00 33 PRO A C 6
ATOM 3082 O O . PRO A 1 33 ? 2.747 10.014 1.788 1.00 0.00 33 PRO A O 6
ATOM 3093 N N . PRO A 1 34 ? 4.989 10.015 1.974 1.00 0.00 34 PRO A N 6
ATOM 3094 C CA . PRO A 1 34 ? 5.009 9.725 3.405 1.00 0.00 34 PRO A CA 6
ATOM 3095 C C . PRO A 1 34 ? 4.376 10.870 4.210 1.00 0.00 34 PRO A C 6
ATOM 3096 O O . PRO A 1 34 ? 4.568 12.033 3.838 1.00 0.00 34 PRO A O 6
ATOM 3107 N N . PRO A 1 35 ? 3.715 10.591 5.347 1.00 0.00 35 PRO A N 6
ATOM 3108 C CA . PRO A 1 35 ? 3.473 9.268 5.906 1.00 0.00 35 PRO A CA 6
ATOM 3109 C C . PRO A 1 35 ? 2.308 8.580 5.189 1.00 0.00 35 PRO A C 6
ATOM 3110 O O . PRO A 1 35 ? 1.674 9.145 4.302 1.00 0.00 35 PRO A O 6
ATOM 3121 N N . TRP A 1 36 ? 2.034 7.341 5.582 1.00 0.00 36 TRP A N 6
ATOM 3122 C CA . TRP A 1 36 ? 0.972 6.502 5.053 1.00 0.00 36 TRP A CA 6
ATOM 3123 C C . TRP A 1 36 ? 0.159 5.966 6.218 1.00 0.00 36 TRP A C 6
ATOM 3124 O O . TRP A 1 36 ? 0.401 4.838 6.644 1.00 0.00 36 TRP A O 6
ATOM 3145 N N . SER A 1 37 ? -0.720 6.784 6.783 1.00 0.00 37 SER A N 6
ATOM 3146 C CA . SER A 1 37 ? -1.550 6.411 7.912 1.00 0.00 37 SER A CA 6
ATOM 3147 C C . SER A 1 37 ? -2.869 7.174 7.786 1.00 0.00 37 SER A C 6
ATOM 3148 O O . SER A 1 37 ? -3.361 7.282 6.643 1.00 0.00 37 SER A O 6
ATOM 3157 N N . ASP A 1 1 ? -7.675 -6.412 -5.186 1.00 0.00 1 ASP A N 7
ATOM 3158 C CA . ASP A 1 1 ? -7.544 -7.370 -4.076 1.00 0.00 1 ASP A CA 7
ATOM 3159 C C . ASP A 1 1 ? -7.071 -6.555 -2.876 1.00 0.00 1 ASP A C 7
ATOM 3160 O O . ASP A 1 1 ? -7.037 -5.335 -2.984 1.00 0.00 1 ASP A O 7
ATOM 3171 N N . ILE A 1 2 ? -6.680 -7.163 -1.764 1.00 0.00 2 ILE A N 7
ATOM 3172 C CA . ILE A 1 2 ? -6.291 -6.398 -0.582 1.00 0.00 2 ILE A CA 7
ATOM 3173 C C . ILE A 1 2 ? -5.022 -5.576 -0.835 1.00 0.00 2 ILE A C 7
ATOM 3174 O O . ILE A 1 2 ? -4.853 -4.515 -0.247 1.00 0.00 2 ILE A O 7
ATOM 3190 N N . CYS A 1 3 ? -4.133 -6.013 -1.731 1.00 0.00 3 CYS A N 7
ATOM 3191 C CA . CYS A 1 3 ? -3.025 -5.159 -2.151 1.00 0.00 3 CYS A CA 7
ATOM 3192 C C . CYS A 1 3 ? -3.598 -3.872 -2.724 1.00 0.00 3 CYS A C 7
ATOM 3193 O O . CYS A 1 3 ? -3.196 -2.775 -2.340 1.00 0.00 3 CYS A O 7
ATOM 3200 N N . ASP A 1 4 ? -4.556 -4.003 -3.643 1.00 0.00 4 ASP A N 7
ATOM 3201 C CA . ASP A 1 4 ? -5.185 -2.838 -4.251 1.00 0.00 4 ASP A CA 7
ATOM 3202 C C . ASP A 1 4 ? -5.835 -1.973 -3.178 1.00 0.00 4 ASP A C 7
ATOM 3203 O O . ASP A 1 4 ? -5.667 -0.760 -3.192 1.00 0.00 4 ASP A O 7
ATOM 3212 N N . ILE A 1 5 ? -6.555 -2.598 -2.247 1.00 0.00 5 ILE A N 7
ATOM 3213 C CA . ILE A 1 5 ? -7.140 -1.911 -1.100 1.00 0.00 5 ILE A CA 7
ATOM 3214 C C . ILE A 1 5 ? -6.066 -1.070 -0.403 1.00 0.00 5 ILE A C 7
ATOM 3215 O O . ILE A 1 5 ? -6.197 0.144 -0.285 1.00 0.00 5 ILE A O 7
ATOM 3231 N N . ALA A 1 6 ? -4.999 -1.708 0.069 1.00 0.00 6 ALA A N 7
ATOM 3232 C CA . ALA A 1 6 ? -3.919 -1.055 0.789 1.00 0.00 6 ALA A CA 7
ATOM 3233 C C . ALA A 1 6 ? -3.328 0.088 -0.030 1.00 0.00 6 ALA A C 7
ATOM 3234 O O . ALA A 1 6 ? -2.982 1.126 0.529 1.00 0.00 6 ALA A O 7
ATOM 3241 N N . ILE A 1 7 ? -3.222 -0.074 -1.347 1.00 0.00 7 ILE A N 7
ATOM 3242 C CA . ILE A 1 7 ? -2.711 0.960 -2.234 1.00 0.00 7 ILE A CA 7
ATOM 3243 C C . ILE A 1 7 ? -3.706 2.111 -2.375 1.00 0.00 7 ILE A C 7
ATOM 3244 O O . ILE A 1 7 ? -3.296 3.273 -2.384 1.00 0.00 7 ILE A O 7
ATOM 3260 N N . ALA A 1 8 ? -5.001 1.805 -2.460 1.00 0.00 8 ALA A N 7
ATOM 3261 C CA . ALA A 1 8 ? -6.052 2.804 -2.532 1.00 0.00 8 ALA A CA 7
ATOM 3262 C C . ALA A 1 8 ? -6.050 3.625 -1.243 1.00 0.00 8 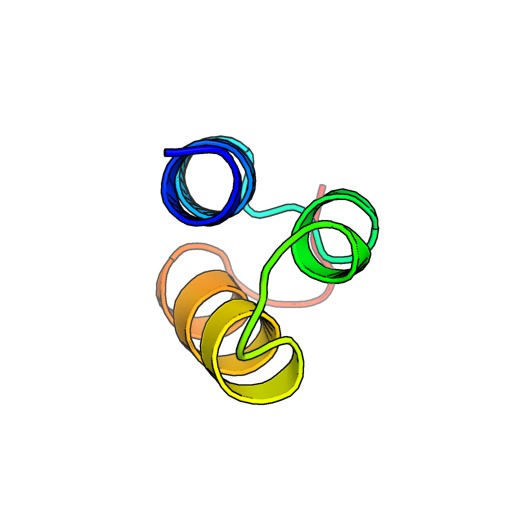ALA A C 7
ATOM 3263 O O . ALA A 1 8 ? -6.136 4.854 -1.273 1.00 0.00 8 ALA A O 7
ATOM 3270 N N . GLN A 1 9 ? -5.900 2.918 -0.123 1.00 0.00 9 GLN A N 7
ATOM 3271 C CA . GLN A 1 9 ? -5.839 3.464 1.224 1.00 0.00 9 GLN A CA 7
ATOM 3272 C C . GLN A 1 9 ? -4.498 4.157 1.462 1.00 0.00 9 GLN A C 7
ATOM 3273 O O . GLN A 1 9 ? -4.380 4.980 2.374 1.00 0.00 9 GLN A O 7
ATOM 3287 N N . CYS A 1 10 ? -3.514 3.771 0.654 1.00 0.00 10 CYS A N 7
ATOM 3288 C CA . CYS A 1 10 ? -2.096 4.049 0.704 1.00 0.00 10 CYS A CA 7
ATOM 3289 C C . CYS A 1 10 ? -1.639 3.860 2.143 1.00 0.00 10 CYS A C 7
ATOM 3290 O O . CYS A 1 10 ? -1.326 4.818 2.846 1.00 0.00 10 CYS A O 7
ATOM 3297 N N . SER A 1 11 ? -1.637 2.606 2.579 1.00 0.00 11 SER A N 7
ATOM 3298 C CA . SER A 1 11 ? -1.358 2.189 3.940 1.00 0.00 11 SER A CA 7
ATOM 3299 C C . SER A 1 11 ? -0.306 1.089 3.907 1.00 0.00 11 SER A C 7
ATOM 3300 O O . SER A 1 11 ? -0.580 -0.022 3.457 1.00 0.00 11 SER A O 7
ATOM 3308 N N . LEU A 1 12 ? 0.886 1.378 4.420 1.00 0.00 12 LEU A N 7
ATOM 3309 C CA . LEU A 1 12 ? 1.925 0.374 4.563 1.00 0.00 12 LEU A CA 7
ATOM 3310 C C . LEU A 1 12 ? 1.473 -0.693 5.555 1.00 0.00 12 LEU A C 7
ATOM 3311 O O . LEU A 1 12 ? 1.684 -1.883 5.342 1.00 0.00 12 LEU A O 7
ATOM 3327 N N . THR A 1 13 ? 0.803 -0.294 6.630 1.00 0.00 13 THR A N 7
ATOM 3328 C CA . THR A 1 13 ? 0.296 -1.272 7.570 1.00 0.00 13 THR A CA 7
ATOM 3329 C C . THR A 1 13 ? -0.711 -2.195 6.889 1.00 0.00 13 THR A C 7
ATOM 3330 O O . THR A 1 13 ? -0.614 -3.415 7.025 1.00 0.00 13 THR A O 7
ATOM 3341 N N . LEU A 1 14 ? -1.663 -1.651 6.129 1.00 0.00 14 LEU A N 7
ATOM 3342 C CA . LEU A 1 14 ? -2.631 -2.501 5.450 1.00 0.00 14 LEU A CA 7
ATOM 3343 C C . LEU A 1 14 ? -1.929 -3.382 4.405 1.00 0.00 14 LEU A C 7
ATOM 3344 O O . LEU A 1 14 ? -2.393 -4.477 4.108 1.00 0.00 14 LEU A O 7
ATOM 3360 N N . CYS A 1 15 ? -0.771 -2.968 3.876 1.00 0.00 15 CYS A N 7
ATOM 3361 C CA . CYS A 1 15 ? -0.035 -3.827 2.942 1.00 0.00 15 CYS A CA 7
ATOM 3362 C C . CYS A 1 15 ? 0.316 -5.153 3.599 1.00 0.00 15 CYS A C 7
ATOM 3363 O O . CYS A 1 15 ? 0.392 -6.175 2.924 1.00 0.00 15 CYS A O 7
ATOM 3370 N N . GLN A 1 16 ? 0.513 -5.165 4.919 1.00 0.00 16 GLN A N 7
ATOM 3371 C CA . GLN A 1 16 ? 0.839 -6.387 5.631 1.00 0.00 16 GLN A CA 7
ATOM 3372 C C . GLN A 1 16 ? -0.249 -7.457 5.501 1.00 0.00 16 GLN A C 7
ATOM 3373 O O . GLN A 1 16 ? 0.037 -8.628 5.752 1.00 0.00 16 GLN A O 7
ATOM 3387 N N . ASP A 1 17 ? -1.469 -7.102 5.094 1.00 0.00 17 ASP A N 7
ATOM 3388 C CA . ASP A 1 17 ? -2.514 -8.084 4.840 1.00 0.00 17 ASP A CA 7
ATOM 3389 C C . ASP A 1 17 ? -2.236 -8.833 3.542 1.00 0.00 17 ASP A C 7
ATOM 3390 O O . ASP A 1 17 ? -2.668 -9.975 3.388 1.00 0.00 17 ASP A O 7
ATOM 3399 N N . CYS A 1 18 ? -1.625 -8.175 2.558 1.00 0.00 18 CYS A N 7
ATOM 3400 C CA . CYS A 1 18 ? -1.563 -8.692 1.196 1.00 0.00 18 CYS A CA 7
ATOM 3401 C C . CYS A 1 18 ? -0.564 -9.850 1.081 1.00 0.00 18 CYS A C 7
ATOM 3402 O O . CYS A 1 18 ? 0.306 -10.007 1.937 1.00 0.00 18 CYS A O 7
ATOM 3409 N N . GLU A 1 19 ? -0.676 -10.637 0.003 1.00 0.00 19 GLU A N 7
ATOM 3410 C CA . GLU A 1 19 ? 0.246 -11.677 -0.426 1.00 0.00 19 GLU A CA 7
ATOM 3411 C C . GLU A 1 19 ? 1.681 -11.293 -0.071 1.00 0.00 19 GLU A C 7
ATOM 3412 O O . GLU A 1 19 ? 2.376 -12.058 0.604 1.00 0.00 19 GLU A O 7
ATOM 3424 N N . ASN A 1 20 ? 2.115 -10.119 -0.521 1.00 0.00 20 ASN A N 7
ATOM 3425 C CA . ASN A 1 20 ? 3.403 -9.545 -0.258 1.00 0.00 20 ASN A CA 7
ATOM 3426 C C . ASN A 1 20 ? 3.245 -8.259 0.534 1.00 0.00 20 ASN A C 7
ATOM 3427 O O . ASN A 1 20 ? 2.244 -7.561 0.395 1.00 0.00 20 ASN A O 7
ATOM 3438 N N . THR A 1 21 ? 4.278 -7.917 1.289 1.00 0.00 21 THR A N 7
ATOM 3439 C CA . THR A 1 21 ? 4.523 -6.587 1.791 1.00 0.00 21 THR A CA 7
ATOM 3440 C C . THR A 1 21 ? 5.191 -5.708 0.718 1.00 0.00 21 THR A C 7
ATOM 3441 O O . THR A 1 21 ? 4.583 -4.737 0.288 1.00 0.00 21 THR A O 7
ATOM 3452 N N . PRO A 1 22 ? 6.436 -5.972 0.286 1.00 0.00 22 PRO A N 7
ATOM 3453 C CA . PRO A 1 22 ? 7.257 -4.960 -0.368 1.00 0.00 22 PRO A CA 7
ATOM 3454 C C . PRO A 1 22 ? 6.756 -4.428 -1.714 1.00 0.00 22 PRO A C 7
ATOM 3455 O O . PRO A 1 22 ? 6.977 -3.259 -2.023 1.00 0.00 22 PRO A O 7
ATOM 3466 N N . ILE A 1 23 ? 6.135 -5.240 -2.563 1.00 0.00 23 ILE A N 7
ATOM 3467 C CA . ILE A 1 23 ? 5.610 -4.713 -3.818 1.00 0.00 23 ILE A CA 7
ATOM 3468 C C . ILE A 1 23 ? 4.486 -3.729 -3.481 1.00 0.00 23 ILE A C 7
ATOM 3469 O O . ILE A 1 23 ? 4.396 -2.632 -4.034 1.00 0.00 23 ILE A O 7
ATOM 3485 N N . CYS A 1 24 ? 3.649 -4.119 -2.524 1.00 0.00 24 CYS A N 7
ATOM 3486 C CA . CYS A 1 24 ? 2.554 -3.300 -2.048 1.00 0.00 24 CYS A CA 7
ATOM 3487 C C . CYS A 1 24 ? 3.090 -2.025 -1.416 1.00 0.00 24 CYS A C 7
ATOM 3488 O O . CYS A 1 24 ? 2.618 -0.941 -1.746 1.00 0.00 24 CYS A O 7
ATOM 3495 N N . GLU A 1 25 ? 4.103 -2.136 -0.553 1.00 0.00 25 GLU A N 7
ATOM 3496 C CA . GLU A 1 25 ? 4.800 -0.999 0.019 1.00 0.00 25 GLU A CA 7
ATOM 3497 C C . GLU A 1 25 ? 5.217 -0.034 -1.087 1.00 0.00 25 GLU A C 7
ATOM 3498 O O . GLU A 1 25 ? 4.965 1.166 -1.011 1.00 0.00 25 GLU A O 7
ATOM 3510 N N . LEU A 1 26 ? 5.898 -0.566 -2.097 1.00 0.00 26 LEU A N 7
ATOM 3511 C CA . LEU A 1 26 ? 6.440 0.233 -3.176 1.00 0.00 26 LEU A CA 7
ATOM 3512 C C . LEU A 1 26 ? 5.320 1.019 -3.850 1.00 0.00 26 LEU A C 7
ATOM 3513 O O . LEU A 1 26 ? 5.415 2.233 -4.034 1.00 0.00 26 LEU A O 7
ATOM 3529 N N . ALA A 1 27 ? 4.233 0.329 -4.185 1.00 0.00 27 ALA A N 7
ATOM 3530 C CA . ALA A 1 27 ? 3.066 0.967 -4.764 1.00 0.00 27 ALA A CA 7
ATOM 3531 C C . ALA A 1 27 ? 2.484 2.025 -3.818 1.00 0.00 27 ALA A C 7
ATOM 3532 O O . ALA A 1 27 ? 2.155 3.125 -4.253 1.00 0.00 27 ALA A O 7
ATOM 3539 N N . VAL A 1 28 ? 2.368 1.733 -2.522 1.00 0.00 28 VAL A N 7
ATOM 3540 C CA . VAL A 1 28 ? 1.891 2.697 -1.540 1.00 0.00 28 VAL A CA 7
ATOM 3541 C C . VAL A 1 28 ? 2.757 3.958 -1.569 1.00 0.00 28 VAL A C 7
ATOM 3542 O O . VAL A 1 28 ? 2.217 5.065 -1.655 1.00 0.00 28 VAL A O 7
ATOM 3555 N N . LYS A 1 29 ? 4.085 3.812 -1.522 1.00 0.00 29 LYS A N 7
ATOM 3556 C CA . LYS A 1 29 ? 4.988 4.925 -1.673 1.00 0.00 29 LYS A CA 7
ATOM 3557 C C . LYS A 1 29 ? 4.716 5.680 -2.981 1.00 0.00 29 LYS A C 7
ATOM 3558 O O . LYS A 1 29 ? 4.706 6.913 -3.003 1.00 0.00 29 LYS A O 7
ATOM 3577 N N . GLY A 1 30 ? 4.495 4.946 -4.070 1.00 0.00 30 GLY A N 7
ATOM 3578 C CA . GLY A 1 30 ? 4.064 5.498 -5.346 1.00 0.00 30 GLY A CA 7
ATOM 3579 C C . GLY A 1 30 ? 2.777 6.316 -5.205 1.00 0.00 30 GLY A C 7
ATOM 3580 O O . GLY A 1 30 ? 2.639 7.377 -5.813 1.00 0.00 30 GLY A O 7
ATOM 3584 N N . SER A 1 31 ? 1.850 5.860 -4.365 1.00 0.00 31 SER A N 7
ATOM 3585 C CA . SER A 1 31 ? 0.459 6.277 -4.389 1.00 0.00 31 SER A CA 7
ATOM 3586 C C . SER A 1 31 ? 0.331 7.583 -3.608 1.00 0.00 31 SER A C 7
ATOM 3587 O O . SER A 1 31 ? -0.188 8.567 -4.145 1.00 0.00 31 SER A O 7
ATOM 3595 N N . CYS A 1 32 ? 0.850 7.637 -2.381 1.00 0.00 32 CYS A N 7
ATOM 3596 C CA . CYS A 1 32 ? 0.689 8.784 -1.479 1.00 0.00 32 CYS A CA 7
ATOM 3597 C C . CYS A 1 32 ? 2.037 9.115 -0.864 1.00 0.00 32 CYS A C 7
ATOM 3598 O O . CYS A 1 32 ? 2.901 8.236 -0.828 1.00 0.00 32 CYS A O 7
ATOM 3605 N N . PRO A 1 33 ? 2.260 10.355 -0.408 1.00 0.00 33 PRO A N 7
ATOM 3606 C CA . PRO A 1 33 ? 3.517 10.739 0.205 1.00 0.00 33 PRO A CA 7
ATOM 3607 C C . PRO A 1 33 ? 3.603 10.219 1.646 1.00 0.00 33 PRO A C 7
ATOM 3608 O O . PRO A 1 33 ? 2.576 9.986 2.284 1.00 0.00 33 PRO A O 7
ATOM 3619 N N . PRO A 1 34 ? 4.820 10.069 2.184 1.00 0.00 34 PRO A N 7
ATOM 3620 C CA . PRO A 1 34 ? 5.041 9.782 3.593 1.00 0.00 34 PRO A CA 7
ATOM 3621 C C . PRO A 1 34 ? 4.728 11.019 4.450 1.00 0.00 34 PRO A C 7
ATOM 3622 O O . PRO A 1 34 ? 5.090 12.132 4.055 1.00 0.00 34 PRO A O 7
ATOM 3633 N N . PRO A 1 35 ? 4.188 10.864 5.669 1.00 0.00 35 PRO A N 7
ATOM 3634 C CA . PRO A 1 35 ? 3.853 9.595 6.297 1.00 0.00 35 PRO A CA 7
ATOM 3635 C C . PRO A 1 35 ? 2.505 9.064 5.810 1.00 0.00 35 PRO A C 7
ATOM 3636 O O . PRO A 1 35 ? 1.587 9.836 5.527 1.00 0.00 35 PRO A O 7
ATOM 3647 N N . TRP A 1 36 ? 2.360 7.745 5.745 1.00 0.00 36 TRP A N 7
ATOM 3648 C CA . TRP A 1 36 ? 1.135 7.085 5.325 1.00 0.00 36 TRP A CA 7
ATOM 3649 C C . TRP A 1 36 ? 0.176 6.959 6.505 1.00 0.00 36 TRP A C 7
ATOM 3650 O O . TRP A 1 36 ? -0.250 5.858 6.841 1.00 0.00 36 TRP A O 7
ATOM 3671 N N . SER A 1 37 ? -0.181 8.097 7.096 1.00 0.00 37 SER A N 7
ATOM 3672 C CA . SER A 1 37 ? -1.122 8.205 8.194 1.00 0.00 37 SER A CA 7
ATOM 3673 C C . SER A 1 37 ? -0.550 7.566 9.461 1.00 0.00 37 SER A C 7
ATOM 3674 O O . SER A 1 37 ? 0.385 8.177 10.026 1.00 0.00 37 SER A O 7
ATOM 3683 N N . ASP A 1 1 ? -8.439 -6.694 -4.822 1.00 0.00 1 ASP A N 8
ATOM 3684 C CA . ASP A 1 1 ? -8.024 -7.495 -3.665 1.00 0.00 1 ASP A CA 8
ATOM 3685 C C . ASP A 1 1 ? -7.506 -6.531 -2.602 1.00 0.00 1 ASP A C 8
ATOM 3686 O O . ASP A 1 1 ? -7.350 -5.344 -2.874 1.00 0.00 1 ASP A O 8
ATOM 3697 N N . ILE A 1 2 ? -7.173 -7.030 -1.420 1.00 0.00 2 ILE A N 8
ATOM 3698 C CA . ILE A 1 2 ? -6.671 -6.224 -0.313 1.00 0.00 2 ILE A CA 8
ATOM 3699 C C . ILE A 1 2 ? -5.415 -5.436 -0.682 1.00 0.00 2 ILE A C 8
ATOM 3700 O O . ILE A 1 2 ? -5.184 -4.364 -0.135 1.00 0.00 2 ILE A O 8
ATOM 3716 N N . CYS A 1 3 ? -4.584 -5.931 -1.596 1.00 0.00 3 CYS A N 8
ATOM 3717 C CA . CYS A 1 3 ? -3.421 -5.176 -2.038 1.00 0.00 3 CYS A CA 8
ATOM 3718 C C . CYS A 1 3 ? -3.888 -3.906 -2.732 1.00 0.00 3 CYS A C 8
ATOM 3719 O O . CYS A 1 3 ? -3.356 -2.827 -2.476 1.00 0.00 3 CYS A O 8
ATOM 3726 N N . ASP A 1 4 ? -4.927 -4.014 -3.568 1.00 0.00 4 ASP A N 8
ATOM 3727 C CA . ASP A 1 4 ? -5.542 -2.833 -4.161 1.00 0.00 4 ASP A CA 8
ATOM 3728 C C . ASP A 1 4 ? -6.066 -1.921 -3.059 1.00 0.00 4 ASP A C 8
ATOM 3729 O O . ASP A 1 4 ? -5.871 -0.714 -3.118 1.00 0.00 4 ASP A O 8
ATOM 3738 N N . ILE A 1 5 ? -6.730 -2.502 -2.061 1.00 0.00 5 ILE A N 8
ATOM 3739 C CA . ILE A 1 5 ? -7.277 -1.749 -0.939 1.00 0.00 5 ILE A CA 8
ATOM 3740 C C . ILE A 1 5 ? -6.166 -0.927 -0.279 1.00 0.00 5 ILE A C 8
ATOM 3741 O O . ILE A 1 5 ? -6.249 0.294 -0.224 1.00 0.00 5 ILE A O 8
ATOM 3757 N N . ALA A 1 6 ? -5.110 -1.577 0.202 1.00 0.00 6 ALA A N 8
ATOM 3758 C CA . ALA A 1 6 ? -3.973 -0.919 0.828 1.00 0.00 6 ALA A CA 8
ATOM 3759 C C . ALA A 1 6 ? -3.392 0.148 -0.092 1.00 0.00 6 ALA A C 8
ATOM 3760 O O . ALA A 1 6 ? -3.011 1.219 0.375 1.00 0.00 6 ALA A O 8
ATOM 3767 N N . ILE A 1 7 ? -3.315 -0.122 -1.394 1.00 0.00 7 ILE A N 8
ATOM 3768 C CA . ILE A 1 7 ? -2.809 0.846 -2.352 1.00 0.00 7 ILE A CA 8
ATOM 3769 C C . ILE A 1 7 ? -3.721 2.069 -2.433 1.00 0.00 7 ILE A C 8
ATOM 3770 O O . ILE A 1 7 ? -3.246 3.205 -2.374 1.00 0.00 7 ILE A O 8
ATOM 3786 N N . ALA A 1 8 ? -5.030 1.853 -2.525 1.00 0.00 8 ALA A N 8
ATOM 3787 C CA . ALA A 1 8 ? -6.009 2.921 -2.522 1.00 0.00 8 ALA A CA 8
ATOM 3788 C C . ALA A 1 8 ? -5.854 3.740 -1.244 1.00 0.00 8 ALA A C 8
ATOM 3789 O O . ALA A 1 8 ? -5.777 4.969 -1.280 1.00 0.00 8 ALA A O 8
ATOM 3796 N N . GLN A 1 9 ? -5.785 3.031 -0.123 1.00 0.00 9 GLN A N 8
ATOM 3797 C CA . GLN A 1 9 ? -5.772 3.571 1.224 1.00 0.00 9 GLN A CA 8
ATOM 3798 C C . GLN A 1 9 ? -4.420 4.206 1.546 1.00 0.00 9 GLN A C 8
ATOM 3799 O O . GLN A 1 9 ? -4.321 5.040 2.443 1.00 0.00 9 GLN A O 8
ATOM 3813 N N . CYS A 1 10 ? -3.397 3.836 0.782 1.00 0.00 10 CYS A N 8
ATOM 3814 C CA . CYS A 1 10 ? -1.991 4.151 0.945 1.00 0.00 10 CYS A CA 8
ATOM 3815 C C . CYS A 1 10 ? -1.644 4.027 2.425 1.00 0.00 10 CYS A C 8
ATOM 3816 O O . CYS A 1 10 ? -1.547 5.017 3.152 1.00 0.00 10 CYS A O 8
ATOM 3823 N N . SER A 1 11 ? -1.478 2.783 2.860 1.00 0.00 11 SER A N 8
ATOM 3824 C CA . SER A 1 11 ? -1.228 2.394 4.232 1.00 0.00 11 SER A CA 8
ATOM 3825 C C . SER A 1 11 ? -0.263 1.214 4.211 1.00 0.00 11 SER A C 8
ATOM 3826 O O . SER A 1 11 ? -0.569 0.182 3.615 1.00 0.00 11 SER A O 8
ATOM 3834 N N . LEU A 1 12 ? 0.894 1.350 4.855 1.00 0.00 12 LEU A N 8
ATOM 3835 C CA . LEU A 1 12 ? 1.839 0.255 4.959 1.00 0.00 12 LEU A CA 8
ATOM 3836 C C . LEU A 1 12 ? 1.306 -0.807 5.917 1.00 0.00 12 LEU A C 8
ATOM 3837 O O . LEU A 1 12 ? 1.532 -1.991 5.686 1.00 0.00 12 LEU A O 8
ATOM 3853 N N . THR A 1 13 ? 0.571 -0.433 6.966 1.00 0.00 13 THR A N 8
ATOM 3854 C CA . THR A 1 13 ? -0.049 -1.442 7.817 1.00 0.00 13 THR A CA 8
ATOM 3855 C C . THR A 1 13 ? -0.949 -2.361 6.989 1.00 0.00 13 THR A C 8
ATOM 3856 O O . THR A 1 13 ? -0.834 -3.585 7.051 1.00 0.00 13 THR A O 8
ATOM 3867 N N . LEU A 1 14 ? -1.845 -1.779 6.196 1.00 0.00 14 LEU A N 8
ATOM 3868 C CA . LEU A 1 14 ? -2.772 -2.581 5.417 1.00 0.00 14 LEU A CA 8
ATOM 3869 C C . LEU A 1 14 ? -2.000 -3.434 4.400 1.00 0.00 14 LEU A C 8
ATOM 3870 O O . LEU A 1 14 ? -2.438 -4.518 4.026 1.00 0.00 14 LEU A O 8
ATOM 3886 N N . CYS A 1 15 ? -0.816 -2.983 3.975 1.00 0.00 15 CYS A N 8
ATOM 3887 C CA . CYS A 1 15 ? -0.024 -3.746 3.013 1.00 0.00 15 CYS A CA 8
ATOM 3888 C C . CYS A 1 15 ? 0.394 -5.093 3.588 1.00 0.00 15 CYS A C 8
ATOM 3889 O O . CYS A 1 15 ? 0.660 -6.017 2.825 1.00 0.00 15 CYS A O 8
ATOM 3896 N N . GLN A 1 16 ? 0.463 -5.229 4.914 1.00 0.00 16 GLN A N 8
ATOM 3897 C CA . GLN A 1 16 ? 0.854 -6.484 5.537 1.00 0.00 16 GLN A CA 8
ATOM 3898 C C . GLN A 1 16 ? -0.138 -7.606 5.221 1.00 0.00 16 GLN A C 8
ATOM 3899 O O . GLN A 1 16 ? 0.225 -8.777 5.317 1.00 0.00 16 GLN A O 8
ATOM 3913 N N . ASP A 1 17 ? -1.374 -7.266 4.846 1.00 0.00 17 ASP A N 8
ATOM 3914 C CA . ASP A 1 17 ? -2.351 -8.253 4.411 1.00 0.00 17 ASP A CA 8
ATOM 3915 C C . ASP A 1 17 ? -2.018 -8.752 3.007 1.00 0.00 17 ASP A C 8
ATOM 3916 O O . ASP A 1 17 ? -2.374 -9.877 2.654 1.00 0.00 17 ASP A O 8
ATOM 3925 N N . CYS A 1 18 ? -1.412 -7.906 2.176 1.00 0.00 18 CYS A N 8
ATOM 3926 C CA . CYS A 1 18 ? -1.112 -8.252 0.796 1.00 0.00 18 CYS A CA 8
ATOM 3927 C C . CYS A 1 18 ? 0.058 -9.219 0.749 1.00 0.00 18 CYS A C 8
ATOM 3928 O O . CYS A 1 18 ? 1.086 -8.947 1.371 1.00 0.00 18 CYS A O 8
ATOM 3935 N N . GLU A 1 19 ? -0.109 -10.316 -0.001 1.00 0.00 19 GLU A N 8
ATOM 3936 C CA . GLU A 1 19 ? 0.873 -11.373 -0.201 1.00 0.00 19 GLU A CA 8
ATOM 3937 C C . GLU A 1 19 ? 2.284 -10.792 -0.223 1.00 0.00 19 GLU A C 8
ATOM 3938 O O . GLU A 1 19 ? 3.098 -11.049 0.662 1.00 0.00 19 GLU A O 8
ATOM 3950 N N . ASN A 1 20 ? 2.575 -9.988 -1.241 1.00 0.00 20 ASN A N 8
ATOM 3951 C CA . ASN A 1 20 ? 3.854 -9.338 -1.375 1.00 0.00 20 ASN A CA 8
ATOM 3952 C C . ASN A 1 20 ? 3.807 -7.986 -0.682 1.00 0.00 20 ASN A C 8
ATOM 3953 O O . ASN A 1 20 ? 3.813 -6.943 -1.331 1.00 0.00 20 ASN A O 8
ATOM 3964 N N . THR A 1 21 ? 3.800 -8.004 0.646 1.00 0.00 21 THR A N 8
ATOM 3965 C CA . THR A 1 21 ? 3.888 -6.817 1.483 1.00 0.00 21 THR A CA 8
ATOM 3966 C C . THR A 1 21 ? 4.879 -5.768 0.942 1.00 0.00 21 THR A C 8
ATOM 3967 O O . THR A 1 21 ? 4.422 -4.698 0.563 1.00 0.00 21 THR A O 8
ATOM 3978 N N . PRO A 1 22 ? 6.194 -6.009 0.809 1.00 0.00 22 PRO A N 8
ATOM 3979 C CA . PRO A 1 22 ? 7.121 -4.978 0.344 1.00 0.00 22 PRO A CA 8
ATOM 3980 C C . PRO A 1 22 ? 6.805 -4.461 -1.063 1.00 0.00 22 PRO A C 8
ATOM 3981 O O . PRO A 1 22 ? 7.070 -3.297 -1.363 1.00 0.00 22 PRO A O 8
ATOM 3992 N N . ILE A 1 23 ? 6.255 -5.296 -1.942 1.00 0.00 23 ILE A N 8
ATOM 3993 C CA . ILE A 1 23 ? 5.808 -4.822 -3.246 1.00 0.00 23 ILE A CA 8
ATOM 3994 C C . ILE A 1 23 ? 4.666 -3.835 -3.036 1.00 0.00 23 ILE A C 8
ATOM 3995 O O . ILE A 1 23 ? 4.635 -2.765 -3.634 1.00 0.00 23 ILE A O 8
ATOM 4011 N N . CYS A 1 24 ? 3.723 -4.195 -2.169 1.00 0.00 24 CYS A N 8
ATOM 4012 C CA . CYS A 1 24 ? 2.604 -3.330 -1.837 1.00 0.00 24 CYS A CA 8
ATOM 4013 C C . CYS A 1 24 ? 3.117 -2.023 -1.250 1.00 0.00 24 CYS A C 8
ATOM 4014 O O . CYS A 1 24 ? 2.657 -0.953 -1.623 1.00 0.00 24 CYS A O 8
ATOM 4021 N N . GLU A 1 25 ? 4.110 -2.093 -0.369 1.00 0.00 25 GLU A N 8
ATOM 4022 C CA . GLU A 1 25 ? 4.769 -0.943 0.219 1.00 0.00 25 GLU A CA 8
ATOM 4023 C C . GLU A 1 25 ? 5.394 -0.060 -0.870 1.00 0.00 25 GLU A C 8
ATOM 4024 O O . GLU A 1 25 ? 5.260 1.165 -0.842 1.00 0.00 25 GLU A O 8
ATOM 4036 N N . LEU A 1 26 ? 6.074 -0.671 -1.840 1.00 0.00 26 LEU A N 8
ATOM 4037 C CA . LEU A 1 26 ? 6.616 0.035 -2.991 1.00 0.00 26 LEU A CA 8
ATOM 4038 C C . LEU A 1 26 ? 5.495 0.747 -3.749 1.00 0.00 26 LEU A C 8
ATOM 4039 O O . LEU A 1 26 ? 5.568 1.950 -4.007 1.00 0.00 26 LEU A O 8
ATOM 4055 N N . ALA A 1 27 ? 4.447 0.012 -4.111 1.00 0.00 27 ALA A N 8
ATOM 4056 C CA . ALA A 1 27 ? 3.308 0.564 -4.819 1.00 0.00 27 ALA A CA 8
ATOM 4057 C C . ALA A 1 27 ? 2.752 1.752 -4.037 1.00 0.00 27 ALA A C 8
ATOM 4058 O O . ALA A 1 27 ? 2.580 2.835 -4.594 1.00 0.00 27 ALA A O 8
ATOM 4065 N N . VAL A 1 28 ? 2.510 1.576 -2.742 1.00 0.00 28 VAL A N 8
ATOM 4066 C CA . VAL A 1 28 ? 1.973 2.595 -1.861 1.00 0.00 28 VAL A CA 8
ATOM 4067 C C . VAL A 1 28 ? 2.854 3.845 -1.853 1.00 0.00 28 VAL A C 8
ATOM 4068 O O . VAL A 1 28 ? 2.313 4.946 -1.966 1.00 0.00 28 VAL A O 8
ATOM 4081 N N . LYS A 1 29 ? 4.184 3.715 -1.756 1.00 0.00 29 LYS A N 8
ATOM 4082 C CA . LYS A 1 29 ? 5.064 4.861 -1.904 1.00 0.00 29 LYS A CA 8
ATOM 4083 C C . LYS A 1 29 ? 4.808 5.635 -3.209 1.00 0.00 29 LYS A C 8
ATOM 4084 O O . LYS A 1 29 ? 5.129 6.819 -3.293 1.00 0.00 29 LYS A O 8
ATOM 4103 N N . GLY A 1 30 ? 4.294 4.975 -4.244 1.00 0.00 30 GLY A N 8
ATOM 4104 C CA . GLY A 1 30 ? 3.968 5.606 -5.513 1.00 0.00 30 GLY A CA 8
ATOM 4105 C C . GLY A 1 30 ? 2.513 6.069 -5.587 1.00 0.00 30 GLY A C 8
ATOM 4106 O O . GLY A 1 30 ? 2.131 6.708 -6.565 1.00 0.00 30 GLY A O 8
ATOM 4110 N N . SER A 1 31 ? 1.687 5.732 -4.597 1.00 0.00 31 SER A N 8
ATOM 4111 C CA . SER A 1 31 ? 0.258 6.022 -4.594 1.00 0.00 31 SER A CA 8
ATOM 4112 C C . SER A 1 31 ? -0.079 7.204 -3.692 1.00 0.00 31 SER A C 8
ATOM 4113 O O . SER A 1 31 ? -1.145 7.797 -3.843 1.00 0.00 31 SER A O 8
ATOM 4121 N N . CYS A 1 32 ? 0.782 7.512 -2.724 1.00 0.00 32 CYS A N 8
ATOM 4122 C CA . CYS A 1 32 ? 0.657 8.666 -1.837 1.00 0.00 32 CYS A CA 8
ATOM 4123 C C . CYS A 1 32 ? 2.072 9.048 -1.450 1.00 0.00 32 CYS A C 8
ATOM 4124 O O . CYS A 1 32 ? 2.893 8.143 -1.295 1.00 0.00 32 CYS A O 8
ATOM 4131 N N . PRO A 1 33 ? 2.380 10.343 -1.308 1.00 0.00 33 PRO A N 8
ATOM 4132 C CA . PRO A 1 33 ? 3.712 10.780 -0.946 1.00 0.00 33 PRO A CA 8
ATOM 4133 C C . PRO A 1 33 ? 4.039 10.235 0.445 1.00 0.00 33 PRO A C 8
ATOM 4134 O O . PRO A 1 33 ? 3.314 10.535 1.395 1.00 0.00 33 PRO A O 8
ATOM 4145 N N . PRO A 1 34 ? 5.108 9.443 0.600 1.00 0.00 34 PRO A N 8
ATOM 4146 C CA . PRO A 1 34 ? 5.636 9.144 1.917 1.00 0.00 34 PRO A CA 8
ATOM 4147 C C . PRO A 1 34 ? 6.052 10.478 2.553 1.00 0.00 34 PRO A C 8
ATOM 4148 O O . PRO A 1 34 ? 6.512 11.365 1.830 1.00 0.00 34 PRO A O 8
ATOM 4159 N N . PRO A 1 35 ? 5.945 10.652 3.874 1.00 0.00 35 PRO A N 8
ATOM 4160 C CA . PRO A 1 35 ? 5.480 9.672 4.836 1.00 0.00 35 PRO A CA 8
ATOM 4161 C C . PRO A 1 35 ? 3.953 9.551 4.846 1.00 0.00 35 PRO A C 8
ATOM 4162 O O . PRO A 1 35 ? 3.221 10.520 4.629 1.00 0.00 35 PRO A O 8
ATOM 4173 N N . TRP A 1 36 ? 3.454 8.355 5.150 1.00 0.00 36 TRP A N 8
ATOM 4174 C CA . TRP A 1 36 ? 2.024 8.084 5.189 1.00 0.00 36 TRP A CA 8
ATOM 4175 C C . TRP A 1 36 ? 1.478 8.488 6.552 1.00 0.00 36 TRP A C 8
ATOM 4176 O O . TRP A 1 36 ? 1.080 7.639 7.348 1.00 0.00 36 TRP A O 8
ATOM 4197 N N . SER A 1 37 ? 1.477 9.798 6.794 1.00 0.00 37 SER A N 8
ATOM 4198 C CA . SER A 1 37 ? 0.986 10.415 8.008 1.00 0.00 37 SER A CA 8
ATOM 4199 C C . SER A 1 37 ? 2.033 10.227 9.105 1.00 0.00 37 SER A C 8
ATOM 4200 O O . SER A 1 37 ? 1.846 9.375 9.996 1.00 0.00 37 SER A O 8
ATOM 4209 N N . ASP A 1 1 ? -7.794 -7.714 -4.720 1.00 0.00 1 ASP A N 9
ATOM 4210 C CA . ASP A 1 1 ? -7.631 -8.160 -3.330 1.00 0.00 1 ASP A CA 9
ATOM 4211 C C . ASP A 1 1 ? -7.338 -6.944 -2.446 1.00 0.00 1 ASP A C 9
ATOM 4212 O O . ASP A 1 1 ? -7.568 -5.811 -2.870 1.00 0.00 1 ASP A O 9
ATOM 4223 N N . ILE A 1 2 ? -6.788 -7.194 -1.259 1.00 0.00 2 ILE A N 9
ATOM 4224 C CA . ILE A 1 2 ? -6.296 -6.234 -0.282 1.00 0.00 2 ILE A CA 9
ATOM 4225 C C . ILE A 1 2 ? -5.127 -5.409 -0.806 1.00 0.00 2 ILE A C 9
ATOM 4226 O O . ILE A 1 2 ? -5.079 -4.226 -0.513 1.00 0.00 2 ILE A O 9
ATOM 4242 N N . CYS A 1 3 ? -4.185 -5.950 -1.574 1.00 0.00 3 CYS A N 9
ATOM 4243 C CA . CYS A 1 3 ? -3.089 -5.132 -2.101 1.00 0.00 3 CYS A CA 9
ATOM 4244 C C . CYS A 1 3 ? -3.640 -3.850 -2.702 1.00 0.00 3 CYS A C 9
ATOM 4245 O O . CYS A 1 3 ? -3.195 -2.752 -2.378 1.00 0.00 3 CYS A O 9
ATOM 4252 N N . ASP A 1 4 ? -4.662 -3.996 -3.540 1.00 0.00 4 ASP A N 9
ATOM 4253 C CA . ASP A 1 4 ? -5.261 -2.863 -4.224 1.00 0.00 4 ASP A CA 9
ATOM 4254 C C . ASP A 1 4 ? -5.899 -1.896 -3.223 1.00 0.00 4 ASP A C 9
ATOM 4255 O O . ASP A 1 4 ? -5.860 -0.685 -3.405 1.00 0.00 4 ASP A O 9
ATOM 4264 N N . ILE A 1 5 ? -6.463 -2.441 -2.144 1.00 0.00 5 ILE A N 9
ATOM 4265 C CA . ILE A 1 5 ? -7.041 -1.682 -1.043 1.00 0.00 5 ILE A CA 9
ATOM 4266 C C . ILE A 1 5 ? -5.949 -0.851 -0.383 1.00 0.00 5 ILE A C 9
ATOM 4267 O O . ILE A 1 5 ? -6.044 0.366 -0.309 1.00 0.00 5 ILE A O 9
ATOM 4283 N N . ALA A 1 6 ? -4.910 -1.512 0.117 1.00 0.00 6 ALA A N 9
ATOM 4284 C CA . ALA A 1 6 ? -3.802 -0.896 0.819 1.00 0.00 6 ALA A CA 9
ATOM 4285 C C . ALA A 1 6 ? -3.176 0.199 -0.043 1.00 0.00 6 ALA A C 9
ATOM 4286 O O . ALA A 1 6 ? -2.833 1.270 0.454 1.00 0.00 6 ALA A O 9
ATOM 4293 N N . ILE A 1 7 ? -3.050 -0.070 -1.341 1.00 0.00 7 ILE A N 9
ATOM 4294 C CA . ILE A 1 7 ? -2.563 0.879 -2.324 1.00 0.00 7 ILE A CA 9
ATOM 4295 C C . ILE A 1 7 ? -3.523 2.064 -2.432 1.00 0.00 7 ILE A C 9
ATOM 4296 O O . ILE A 1 7 ? -3.091 3.207 -2.276 1.00 0.00 7 ILE A O 9
ATOM 4312 N N . ALA A 1 8 ? -4.819 1.815 -2.641 1.00 0.00 8 ALA A N 9
ATOM 4313 C CA . ALA A 1 8 ? -5.821 2.873 -2.704 1.00 0.00 8 ALA A CA 9
ATOM 4314 C C . ALA A 1 8 ? -5.742 3.751 -1.454 1.00 0.00 8 ALA A C 9
ATOM 4315 O O . ALA A 1 8 ? -5.803 4.978 -1.528 1.00 0.00 8 ALA A O 9
ATOM 4322 N N . GLN A 1 9 ? -5.593 3.096 -0.311 1.00 0.00 9 GLN A N 9
ATOM 4323 C CA . GLN A 1 9 ? -5.564 3.685 1.011 1.00 0.00 9 GLN A CA 9
ATOM 4324 C C . GLN A 1 9 ? -4.244 4.410 1.261 1.00 0.00 9 GLN A C 9
ATOM 4325 O O . GLN A 1 9 ? -4.168 5.225 2.173 1.00 0.00 9 GLN A O 9
ATOM 4339 N N . CYS A 1 10 ? -3.183 4.077 0.523 1.00 0.00 10 CYS A N 9
ATOM 4340 C CA . CYS A 1 10 ? -1.824 4.379 0.906 1.00 0.00 10 CYS A CA 9
ATOM 4341 C C . CYS A 1 10 ? -1.541 4.051 2.373 1.00 0.00 10 CYS A C 9
ATOM 4342 O O . CYS A 1 10 ? -1.229 4.915 3.196 1.00 0.00 10 CYS A O 9
ATOM 4349 N N . SER A 1 11 ? -1.655 2.769 2.695 1.00 0.00 11 SER A N 9
ATOM 4350 C CA . SER A 1 11 ? -1.582 2.243 4.048 1.00 0.00 11 SER A CA 9
ATOM 4351 C C . SER A 1 11 ? -0.611 1.070 4.089 1.00 0.00 11 SER A C 9
ATOM 4352 O O . SER A 1 11 ? -0.942 -0.052 3.708 1.00 0.00 11 SER A O 9
ATOM 4360 N N . LEU A 1 12 ? 0.607 1.334 4.556 1.00 0.00 12 LEU A N 9
ATOM 4361 C CA . LEU A 1 12 ? 1.638 0.318 4.656 1.00 0.00 12 LEU A CA 9
ATOM 4362 C C . LEU A 1 12 ? 1.237 -0.771 5.648 1.00 0.00 12 LEU A C 9
ATOM 4363 O O . LEU A 1 12 ? 1.543 -1.940 5.440 1.00 0.00 12 LEU A O 9
ATOM 4379 N N . THR A 1 13 ? 0.539 -0.419 6.725 1.00 0.00 13 THR A N 9
ATOM 4380 C CA . THR A 1 13 ? 0.108 -1.432 7.669 1.00 0.00 13 THR A CA 9
ATOM 4381 C C . THR A 1 13 ? -0.835 -2.420 6.982 1.00 0.00 13 THR A C 9
ATOM 4382 O O . THR A 1 13 ? -0.603 -3.626 7.021 1.00 0.00 13 THR A O 9
ATOM 4393 N N . LEU A 1 14 ? -1.848 -1.910 6.278 1.00 0.00 14 LEU A N 9
ATOM 4394 C CA . LEU A 1 14 ? -2.771 -2.748 5.552 1.00 0.00 14 LEU A CA 9
ATOM 4395 C C . LEU A 1 14 ? -2.015 -3.560 4.497 1.00 0.00 14 LEU A C 9
ATOM 4396 O O . LEU A 1 14 ? -2.398 -4.682 4.182 1.00 0.00 14 LEU A O 9
ATOM 4412 N N . CYS A 1 15 ? -0.908 -3.035 3.962 1.00 0.00 15 CYS A N 9
ATOM 4413 C CA . CYS A 1 15 ? -0.129 -3.779 2.975 1.00 0.00 15 CYS A CA 9
ATOM 4414 C C . CYS A 1 15 ? 0.382 -5.097 3.541 1.00 0.00 15 CYS A C 9
ATOM 4415 O O . CYS A 1 15 ? 0.619 -6.025 2.775 1.00 0.00 15 CYS A O 9
ATOM 4422 N N . GLN A 1 16 ? 0.555 -5.221 4.858 1.00 0.00 16 GLN A N 9
ATOM 4423 C CA . GLN A 1 16 ? 0.978 -6.489 5.432 1.00 0.00 16 GLN A CA 9
ATOM 4424 C C . GLN A 1 16 ? -0.076 -7.581 5.257 1.00 0.00 16 GLN A C 9
ATOM 4425 O O . GLN A 1 16 ? 0.262 -8.765 5.250 1.00 0.00 16 GLN A O 9
ATOM 4439 N N . ASP A 1 17 ? -1.344 -7.213 5.077 1.00 0.00 17 ASP A N 9
ATOM 4440 C CA . ASP A 1 17 ? -2.362 -8.202 4.767 1.00 0.00 17 ASP A CA 9
ATOM 4441 C C . ASP A 1 17 ? -2.196 -8.661 3.326 1.00 0.00 17 ASP A C 9
ATOM 4442 O O . ASP A 1 17 ? -2.628 -9.767 2.979 1.00 0.00 17 ASP A O 9
ATOM 4451 N N . CYS A 1 18 ? -1.610 -7.821 2.472 1.00 0.00 18 CYS A N 9
ATOM 4452 C CA . CYS A 1 18 ? -1.323 -8.239 1.117 1.00 0.00 18 CYS A CA 9
ATOM 4453 C C . CYS A 1 18 ? -0.133 -9.189 1.135 1.00 0.00 18 CYS A C 9
ATOM 4454 O O . CYS A 1 18 ? 0.884 -8.907 1.771 1.00 0.00 18 CYS A O 9
ATOM 4461 N N . GLU A 1 19 ? -0.278 -10.299 0.413 1.00 0.00 19 GLU A N 9
ATOM 4462 C CA . GLU A 1 19 ? 0.735 -11.303 0.148 1.00 0.00 19 GLU A CA 9
ATOM 4463 C C . GLU A 1 19 ? 2.125 -10.676 0.032 1.00 0.00 19 GLU A C 9
ATOM 4464 O O . GLU A 1 19 ? 2.990 -10.840 0.892 1.00 0.00 19 GLU A O 9
ATOM 4476 N N . ASN A 1 20 ? 2.339 -9.952 -1.059 1.00 0.00 20 ASN A N 9
ATOM 4477 C CA . ASN A 1 20 ? 3.642 -9.497 -1.485 1.00 0.00 20 ASN A CA 9
ATOM 4478 C C . ASN A 1 20 ? 3.888 -8.125 -0.879 1.00 0.00 20 ASN A C 9
ATOM 4479 O O . ASN A 1 20 ? 3.998 -7.117 -1.579 1.00 0.00 20 ASN A O 9
ATOM 4490 N N . THR A 1 21 ? 3.961 -8.109 0.452 1.00 0.00 21 THR A N 9
ATOM 4491 C CA . THR A 1 21 ? 4.051 -6.911 1.261 1.00 0.00 21 THR A CA 9
ATOM 4492 C C . THR A 1 21 ? 4.983 -5.837 0.680 1.00 0.00 21 THR A C 9
ATOM 4493 O O . THR A 1 21 ? 4.472 -4.798 0.300 1.00 0.00 21 THR A O 9
ATOM 4504 N N . PRO A 1 22 ? 6.308 -5.995 0.555 1.00 0.00 22 PRO A N 9
ATOM 4505 C CA . PRO A 1 22 ? 7.154 -4.891 0.106 1.00 0.00 22 PRO A CA 9
ATOM 4506 C C . PRO A 1 22 ? 6.824 -4.386 -1.306 1.00 0.00 22 PRO A C 9
ATOM 4507 O O . PRO A 1 22 ? 7.052 -3.213 -1.604 1.00 0.00 22 PRO A O 9
ATOM 4518 N N . ILE A 1 23 ? 6.293 -5.227 -2.194 1.00 0.00 23 ILE A N 9
ATOM 4519 C CA . ILE A 1 23 ? 5.780 -4.728 -3.464 1.00 0.00 23 ILE A CA 9
ATOM 4520 C C . ILE A 1 23 ? 4.580 -3.823 -3.189 1.00 0.00 23 ILE A C 9
ATOM 4521 O O . ILE A 1 23 ? 4.479 -2.723 -3.731 1.00 0.00 23 ILE A O 9
ATOM 4537 N N . CYS A 1 24 ? 3.678 -4.274 -2.322 1.00 0.00 24 CYS A N 9
ATOM 4538 C CA . CYS A 1 24 ? 2.524 -3.486 -1.915 1.00 0.00 24 CYS A CA 9
ATOM 4539 C C . CYS A 1 24 ? 2.979 -2.150 -1.333 1.00 0.00 24 CYS A C 9
ATOM 4540 O O . CYS A 1 24 ? 2.480 -1.097 -1.713 1.00 0.00 24 CYS A O 9
ATOM 4547 N N . GLU A 1 25 ? 3.967 -2.185 -0.441 1.00 0.00 25 GLU A N 9
ATOM 4548 C CA . GLU A 1 25 ? 4.591 -1.026 0.163 1.00 0.00 25 GLU A CA 9
ATOM 4549 C C . GLU A 1 25 ? 5.107 -0.065 -0.909 1.00 0.00 25 GLU A C 9
ATOM 4550 O O . GLU A 1 25 ? 4.876 1.142 -0.842 1.00 0.00 25 GLU A O 9
ATOM 4562 N N . LEU A 1 26 ? 5.835 -0.597 -1.888 1.00 0.00 26 LEU A N 9
ATOM 4563 C CA . LEU A 1 26 ? 6.345 0.187 -2.998 1.00 0.00 26 LEU A CA 9
ATOM 4564 C C . LEU A 1 26 ? 5.184 0.891 -3.701 1.00 0.00 26 LEU A C 9
ATOM 4565 O O . LEU A 1 26 ? 5.198 2.105 -3.905 1.00 0.00 26 LEU A O 9
ATOM 4581 N N . ALA A 1 27 ? 4.162 0.126 -4.073 1.00 0.00 27 ALA A N 9
ATOM 4582 C CA . ALA A 1 27 ? 2.976 0.670 -4.706 1.00 0.00 27 ALA A CA 9
ATOM 4583 C C . ALA A 1 27 ? 2.342 1.760 -3.836 1.00 0.00 27 ALA A C 9
ATOM 4584 O O . ALA A 1 27 ? 1.954 2.808 -4.352 1.00 0.00 27 ALA A O 9
ATOM 4591 N N . VAL A 1 28 ? 2.272 1.548 -2.522 1.00 0.00 28 VAL A N 9
ATOM 4592 C CA . VAL A 1 28 ? 1.761 2.527 -1.579 1.00 0.00 28 VAL A CA 9
ATOM 4593 C C . VAL A 1 28 ? 2.573 3.824 -1.651 1.00 0.00 28 VAL A C 9
ATOM 4594 O O . VAL A 1 28 ? 1.968 4.882 -1.809 1.00 0.00 28 VAL A O 9
ATOM 4607 N N . LYS A 1 29 ? 3.909 3.766 -1.554 1.00 0.00 29 LYS A N 9
ATOM 4608 C CA . LYS A 1 29 ? 4.760 4.936 -1.802 1.00 0.00 29 LYS A CA 9
ATOM 4609 C C . LYS A 1 29 ? 4.373 5.612 -3.127 1.00 0.00 29 LYS A C 9
ATOM 4610 O O . LYS A 1 29 ? 4.206 6.826 -3.201 1.00 0.00 29 LYS A O 9
ATOM 4629 N N . GLY A 1 30 ? 4.234 4.815 -4.185 1.00 0.00 30 GLY A N 9
ATOM 4630 C CA . GLY A 1 30 ? 3.799 5.303 -5.486 1.00 0.00 30 GLY A CA 9
ATOM 4631 C C . GLY A 1 30 ? 2.449 6.023 -5.413 1.00 0.00 30 GLY A C 9
ATOM 4632 O O . GLY A 1 30 ? 2.179 6.933 -6.197 1.00 0.00 30 GLY A O 9
ATOM 4636 N N . SER A 1 31 ? 1.585 5.625 -4.480 1.00 0.00 31 SER A N 9
ATOM 4637 C CA . SER A 1 31 ? 0.247 6.165 -4.364 1.00 0.00 31 SER A CA 9
ATOM 4638 C C . SER A 1 31 ? 0.307 7.461 -3.564 1.00 0.00 31 SER A C 9
ATOM 4639 O O . SER A 1 31 ? 0.092 8.514 -4.165 1.00 0.00 31 SER A O 9
ATOM 4647 N N . CYS A 1 32 ? 0.640 7.406 -2.274 1.00 0.00 32 CYS A N 9
ATOM 4648 C CA . CYS A 1 32 ? 0.879 8.596 -1.457 1.00 0.00 32 CYS A CA 9
ATOM 4649 C C . CYS A 1 32 ? 2.369 8.630 -1.148 1.00 0.00 32 CYS A C 9
ATOM 4650 O O . CYS A 1 32 ? 2.904 7.591 -0.755 1.00 0.00 32 CYS A O 9
ATOM 4657 N N . PRO A 1 33 ? 3.041 9.782 -1.276 1.00 0.00 33 PRO A N 9
ATOM 4658 C CA . PRO A 1 33 ? 4.437 9.900 -0.903 1.00 0.00 33 PRO A CA 9
ATOM 4659 C C . PRO A 1 33 ? 4.586 9.662 0.605 1.00 0.00 33 PRO A C 9
ATOM 4660 O O . PRO A 1 33 ? 3.646 9.886 1.366 1.00 0.00 33 PRO A O 9
ATOM 4671 N N . PRO A 1 34 ? 5.774 9.257 1.069 1.00 0.00 34 PRO A N 9
ATOM 4672 C CA . PRO A 1 34 ? 6.067 9.227 2.487 1.00 0.00 34 PRO A CA 9
ATOM 4673 C C . PRO A 1 34 ? 6.173 10.682 2.976 1.00 0.00 34 PRO A C 9
ATOM 4674 O O . PRO A 1 34 ? 6.582 11.552 2.195 1.00 0.00 34 PRO A O 9
ATOM 4685 N N . PRO A 1 35 ? 5.852 10.979 4.245 1.00 0.00 35 PRO A N 9
ATOM 4686 C CA . PRO A 1 35 ? 5.326 10.060 5.244 1.00 0.00 35 PRO A CA 9
ATOM 4687 C C . PRO A 1 35 ? 3.830 9.824 5.009 1.00 0.00 35 PRO A C 9
ATOM 4688 O O . PRO A 1 35 ? 3.161 10.657 4.398 1.00 0.00 35 PRO A O 9
ATOM 4699 N N . TRP A 1 36 ? 3.301 8.711 5.516 1.00 0.00 36 TRP A N 9
ATOM 4700 C CA . TRP A 1 36 ? 1.884 8.371 5.460 1.00 0.00 36 TRP A CA 9
ATOM 4701 C C . TRP A 1 36 ? 1.281 8.565 6.853 1.00 0.00 36 TRP A C 9
ATOM 4702 O O . TRP A 1 36 ? 1.899 8.174 7.849 1.00 0.00 36 TRP A O 9
ATOM 4723 N N . SER A 1 37 ? 0.092 9.152 6.944 1.00 0.00 37 SER A N 9
ATOM 4724 C CA . SER A 1 37 ? -0.633 9.349 8.183 1.00 0.00 37 SER A CA 9
ATOM 4725 C C . SER A 1 37 ? -2.113 9.517 7.840 1.00 0.00 37 SER A C 9
ATOM 4726 O O . SER A 1 37 ? -2.387 9.794 6.654 1.00 0.00 37 SER A O 9
ATOM 4735 N N . ASP A 1 1 ? -8.715 -6.789 -4.574 1.00 0.00 1 ASP A N 10
ATOM 4736 C CA . ASP A 1 1 ? -8.460 -7.452 -3.281 1.00 0.00 1 ASP A CA 10
ATOM 4737 C C . ASP A 1 1 ? -7.813 -6.469 -2.312 1.00 0.00 1 ASP A C 10
ATOM 4738 O O . ASP A 1 1 ? -7.578 -5.318 -2.670 1.00 0.00 1 ASP A O 10
ATOM 4749 N N . ILE A 1 2 ? -7.468 -6.928 -1.110 1.00 0.00 2 ILE A N 10
ATOM 4750 C CA . ILE A 1 2 ? -6.811 -6.101 -0.110 1.00 0.00 2 ILE A CA 10
ATOM 4751 C C . ILE A 1 2 ? -5.529 -5.460 -0.631 1.00 0.00 2 ILE A C 10
ATOM 4752 O O . ILE A 1 2 ? -5.179 -4.371 -0.201 1.00 0.00 2 ILE A O 10
ATOM 4768 N N . CYS A 1 3 ? -4.794 -6.113 -1.524 1.00 0.00 3 CYS A N 10
ATOM 4769 C CA . CYS A 1 3 ? -3.558 -5.535 -2.030 1.00 0.00 3 CYS A CA 10
ATOM 4770 C C . CYS A 1 3 ? -3.846 -4.280 -2.841 1.00 0.00 3 CYS A C 10
ATOM 4771 O O . CYS A 1 3 ? -3.067 -3.329 -2.827 1.00 0.00 3 CYS A O 10
ATOM 4778 N N . ASP A 1 4 ? -4.974 -4.264 -3.550 1.00 0.00 4 ASP A N 10
ATOM 4779 C CA . ASP A 1 4 ? -5.473 -3.061 -4.204 1.00 0.00 4 ASP A CA 10
ATOM 4780 C C . ASP A 1 4 ? -5.965 -2.062 -3.156 1.00 0.00 4 ASP A C 10
ATOM 4781 O O . ASP A 1 4 ? -5.665 -0.872 -3.237 1.00 0.00 4 ASP A O 10
ATOM 4790 N N . ILE A 1 5 ? -6.708 -2.544 -2.158 1.00 0.00 5 ILE A N 10
ATOM 4791 C CA . ILE A 1 5 ? -7.188 -1.692 -1.072 1.00 0.00 5 ILE A CA 10
ATOM 4792 C C . ILE A 1 5 ? -6.024 -0.925 -0.451 1.00 0.00 5 ILE A C 10
ATOM 4793 O O . ILE A 1 5 ? -6.084 0.291 -0.349 1.00 0.00 5 ILE A O 10
ATOM 4809 N N . ALA A 1 6 ? -4.996 -1.624 0.018 1.00 0.00 6 ALA A N 10
ATOM 4810 C CA . ALA A 1 6 ? -3.862 -1.064 0.731 1.00 0.00 6 ALA A CA 10
ATOM 4811 C C . ALA A 1 6 ? -3.229 0.060 -0.079 1.00 0.00 6 ALA A C 10
ATOM 4812 O O . ALA A 1 6 ? -2.872 1.097 0.479 1.00 0.00 6 ALA A O 10
ATOM 4819 N N . ILE A 1 7 ? -3.124 -0.141 -1.393 1.00 0.00 7 ILE A N 10
ATOM 4820 C CA . ILE A 1 7 ? -2.653 0.880 -2.306 1.00 0.00 7 ILE A CA 10
ATOM 4821 C C . ILE A 1 7 ? -3.591 2.079 -2.287 1.00 0.00 7 ILE A C 10
ATOM 4822 O O . ILE A 1 7 ? -3.150 3.193 -2.008 1.00 0.00 7 ILE A O 10
ATOM 4838 N N . ALA A 1 8 ? -4.878 1.869 -2.553 1.00 0.00 8 ALA A N 10
ATOM 4839 C CA . ALA A 1 8 ? -5.845 2.957 -2.580 1.00 0.00 8 ALA A CA 10
ATOM 4840 C C . ALA A 1 8 ? -5.813 3.755 -1.269 1.00 0.00 8 ALA A C 10
ATOM 4841 O O . ALA A 1 8 ? -5.829 4.988 -1.257 1.00 0.00 8 ALA A O 10
ATOM 4848 N N . GLN A 1 9 ? -5.740 3.022 -0.162 1.00 0.00 9 GLN A N 10
ATOM 4849 C CA . GLN A 1 9 ? -5.768 3.528 1.196 1.00 0.00 9 GLN A CA 10
ATOM 4850 C C . GLN A 1 9 ? -4.395 4.039 1.630 1.00 0.00 9 GLN A C 10
ATOM 4851 O O . GLN A 1 9 ? -4.296 4.560 2.740 1.00 0.00 9 GLN A O 10
ATOM 4865 N N . CYS A 1 10 ? -3.358 3.870 0.804 1.00 0.00 10 CYS A N 10
ATOM 4866 C CA . CYS A 1 10 ? -1.991 4.239 1.117 1.00 0.00 10 CYS A CA 10
ATOM 4867 C C . CYS A 1 10 ? -1.609 4.045 2.582 1.00 0.00 10 CYS A C 10
ATOM 4868 O O . CYS A 1 10 ? -1.272 4.983 3.300 1.00 0.00 10 CYS A O 10
ATOM 4875 N N . SER A 1 11 ? -1.670 2.790 3.022 1.00 0.00 11 SER A N 10
ATOM 4876 C CA . SER A 1 11 ? -1.411 2.376 4.390 1.00 0.00 11 SER A CA 10
ATOM 4877 C C . SER A 1 11 ? -0.452 1.190 4.329 1.00 0.00 11 SER A C 10
ATOM 4878 O O . SER A 1 11 ? -0.840 0.106 3.893 1.00 0.00 11 SER A O 10
ATOM 4886 N N . LEU A 1 12 ? 0.794 1.375 4.770 1.00 0.00 12 LEU A N 10
ATOM 4887 C CA . LEU A 1 12 ? 1.768 0.293 4.780 1.00 0.00 12 LEU A CA 10
ATOM 4888 C C . LEU A 1 12 ? 1.306 -0.805 5.726 1.00 0.00 12 LEU A C 10
ATOM 4889 O O . LEU A 1 12 ? 1.459 -1.986 5.436 1.00 0.00 12 LEU A O 10
ATOM 4905 N N . THR A 1 13 ? 0.694 -0.438 6.845 1.00 0.00 13 THR A N 10
ATOM 4906 C CA . THR A 1 13 ? 0.143 -1.427 7.749 1.00 0.00 13 THR A CA 10
ATOM 4907 C C . THR A 1 13 ? -0.822 -2.360 7.012 1.00 0.00 13 THR A C 10
ATOM 4908 O O . THR A 1 13 ? -0.761 -3.578 7.171 1.00 0.00 13 THR A O 10
ATOM 4919 N N . LEU A 1 14 ? -1.672 -1.815 6.147 1.00 0.00 14 LEU A N 10
ATOM 4920 C CA . LEU A 1 14 ? -2.665 -2.578 5.449 1.00 0.00 14 LEU A CA 10
ATOM 4921 C C . LEU A 1 14 ? -2.015 -3.427 4.350 1.00 0.00 14 LEU A C 10
ATOM 4922 O O . LEU A 1 14 ? -2.566 -4.447 3.944 1.00 0.00 14 LEU A O 10
ATOM 4938 N N . CYS A 1 15 ? -0.813 -3.056 3.892 1.00 0.00 15 CYS A N 10
ATOM 4939 C CA . CYS A 1 15 ? -0.081 -3.865 2.913 1.00 0.00 15 CYS A CA 10
ATOM 4940 C C . CYS A 1 15 ? 0.293 -5.215 3.507 1.00 0.00 15 CYS A C 10
ATOM 4941 O O . CYS A 1 15 ? 0.536 -6.166 2.773 1.00 0.00 15 CYS A O 10
ATOM 4948 N N . GLN A 1 16 ? 0.382 -5.318 4.829 1.00 0.00 16 GLN A N 10
ATOM 4949 C CA . GLN A 1 16 ? 0.824 -6.538 5.485 1.00 0.00 16 GLN A CA 10
ATOM 4950 C C . GLN A 1 16 ? -0.159 -7.686 5.240 1.00 0.00 16 GLN A C 10
ATOM 4951 O O . GLN A 1 16 ? 0.238 -8.853 5.269 1.00 0.00 16 GLN A O 10
ATOM 4965 N N . ASP A 1 17 ? -1.429 -7.363 4.984 1.00 0.00 17 ASP A N 10
ATOM 4966 C CA . ASP A 1 17 ? -2.457 -8.327 4.615 1.00 0.00 17 ASP A CA 10
ATOM 4967 C C . ASP A 1 17 ? -2.272 -8.803 3.175 1.00 0.00 17 ASP A C 10
ATOM 4968 O O . ASP A 1 17 ? -2.824 -9.840 2.807 1.00 0.00 17 ASP A O 10
ATOM 4977 N N . CYS A 1 18 ? -1.547 -8.040 2.351 1.00 0.00 18 CYS A N 10
ATOM 4978 C CA . CYS A 1 18 ? -1.214 -8.438 0.992 1.00 0.00 18 CYS A CA 10
ATOM 4979 C C . CYS A 1 18 ? 0.010 -9.338 0.990 1.00 0.00 18 CYS A C 10
ATOM 4980 O O . CYS A 1 18 ? 1.008 -9.026 1.641 1.00 0.00 18 CYS A O 10
ATOM 4987 N N . GLU A 1 19 ? -0.084 -10.431 0.226 1.00 0.00 19 GLU A N 10
ATOM 4988 C CA . GLU A 1 19 ? 0.962 -11.405 -0.024 1.00 0.00 19 GLU A CA 10
ATOM 4989 C C . GLU A 1 19 ? 2.338 -10.744 -0.078 1.00 0.00 19 GLU A C 10
ATOM 4990 O O . GLU A 1 19 ? 3.176 -10.956 0.795 1.00 0.00 19 GLU A O 10
ATOM 5002 N N . ASN A 1 20 ? 2.569 -9.932 -1.103 1.00 0.00 20 ASN A N 10
ATOM 5003 C CA . ASN A 1 20 ? 3.856 -9.314 -1.326 1.00 0.00 20 ASN A CA 10
ATOM 5004 C C . ASN A 1 20 ? 3.858 -7.938 -0.688 1.00 0.00 20 ASN A C 10
ATOM 5005 O O . ASN A 1 20 ? 3.976 -6.912 -1.357 1.00 0.00 20 ASN A O 10
ATOM 5016 N N . THR A 1 21 ? 3.795 -7.938 0.641 1.00 0.00 21 THR A N 10
ATOM 5017 C CA . THR A 1 21 ? 3.871 -6.750 1.468 1.00 0.00 21 THR A CA 10
ATOM 5018 C C . THR A 1 21 ? 4.799 -5.660 0.903 1.00 0.00 21 THR A C 10
ATOM 5019 O O . THR A 1 21 ? 4.301 -4.571 0.660 1.00 0.00 21 THR A O 10
ATOM 5030 N N . PRO A 1 22 ? 6.094 -5.885 0.622 1.00 0.00 22 PRO A N 10
ATOM 5031 C CA . PRO A 1 22 ? 6.981 -4.809 0.187 1.00 0.00 22 PRO A CA 10
ATOM 5032 C C . PRO A 1 22 ? 6.743 -4.362 -1.260 1.00 0.00 22 PRO A C 10
ATOM 5033 O O . PRO A 1 22 ? 7.082 -3.235 -1.620 1.00 0.00 22 PRO A O 10
ATOM 5044 N N . ILE A 1 23 ? 6.184 -5.204 -2.128 1.00 0.00 23 ILE A N 10
ATOM 5045 C CA . ILE A 1 23 ? 5.766 -4.727 -3.443 1.00 0.00 23 ILE A CA 10
ATOM 5046 C C . ILE A 1 23 ? 4.622 -3.743 -3.208 1.00 0.00 23 ILE A C 10
ATOM 5047 O O . ILE A 1 23 ? 4.600 -2.643 -3.757 1.00 0.00 23 ILE A O 10
ATOM 5063 N N . CYS A 1 24 ? 3.684 -4.136 -2.350 1.00 0.00 24 CYS A N 10
ATOM 5064 C CA . CYS A 1 24 ? 2.590 -3.268 -1.956 1.00 0.00 24 CYS A CA 10
ATOM 5065 C C . CYS A 1 24 ? 3.121 -1.994 -1.299 1.00 0.00 24 CYS A C 10
ATOM 5066 O O . CYS A 1 24 ? 2.633 -0.914 -1.610 1.00 0.00 24 CYS A O 10
ATOM 5073 N N . GLU A 1 25 ? 4.151 -2.086 -0.450 1.00 0.00 25 GLU A N 10
ATOM 5074 C CA . GLU A 1 25 ? 4.814 -0.931 0.141 1.00 0.00 25 GLU A CA 10
ATOM 5075 C C . GLU A 1 25 ? 5.262 0.025 -0.962 1.00 0.00 25 GLU A C 10
ATOM 5076 O O . GLU A 1 25 ? 5.001 1.227 -0.920 1.00 0.00 25 GLU A O 10
ATOM 5088 N N . LEU A 1 26 ? 5.982 -0.523 -1.937 1.00 0.00 26 LEU A N 10
ATOM 5089 C CA . LEU A 1 26 ? 6.539 0.235 -3.037 1.00 0.00 26 LEU A CA 10
ATOM 5090 C C . LEU A 1 26 ? 5.434 0.966 -3.786 1.00 0.00 26 LEU A C 10
ATOM 5091 O O . LEU A 1 26 ? 5.539 2.169 -4.051 1.00 0.00 26 LEU A O 10
ATOM 5107 N N . ALA A 1 27 ? 4.374 0.235 -4.124 1.00 0.00 27 ALA A N 10
ATOM 5108 C CA . ALA A 1 27 ? 3.232 0.799 -4.811 1.00 0.00 27 ALA A CA 10
ATOM 5109 C C . ALA A 1 27 ? 2.594 1.896 -3.962 1.00 0.00 27 ALA A C 10
ATOM 5110 O O . ALA A 1 27 ? 2.328 2.981 -4.471 1.00 0.00 27 ALA A O 10
ATOM 5117 N N . VAL A 1 28 ? 2.376 1.640 -2.674 1.00 0.00 28 VAL A N 10
ATOM 5118 C CA . VAL A 1 28 ? 1.841 2.606 -1.730 1.00 0.00 28 VAL A CA 10
ATOM 5119 C C . VAL A 1 28 ? 2.679 3.886 -1.758 1.00 0.00 28 VAL A C 10
ATOM 5120 O O . VAL A 1 28 ? 2.108 4.961 -1.947 1.00 0.00 28 VAL A O 10
ATOM 5133 N N . LYS A 1 29 ? 4.007 3.807 -1.608 1.00 0.00 29 LYS A N 10
ATOM 5134 C CA . LYS A 1 29 ? 4.859 4.967 -1.738 1.00 0.00 29 LYS A CA 10
ATOM 5135 C C . LYS A 1 29 ? 4.705 5.648 -3.099 1.00 0.00 29 LYS A C 10
ATOM 5136 O O . LYS A 1 29 ? 4.741 6.870 -3.199 1.00 0.00 29 LYS A O 10
ATOM 5155 N N . GLY A 1 30 ? 4.567 4.851 -4.156 1.00 0.00 30 GLY A N 10
ATOM 5156 C CA . GLY A 1 30 ? 4.303 5.373 -5.484 1.00 0.00 30 GLY A CA 10
ATOM 5157 C C . GLY A 1 30 ? 2.946 6.077 -5.557 1.00 0.00 30 GLY A C 10
ATOM 5158 O O . GLY A 1 30 ? 2.749 6.959 -6.387 1.00 0.00 30 GLY A O 10
ATOM 5162 N N . SER A 1 31 ? 1.988 5.686 -4.719 1.00 0.00 31 SER A N 10
ATOM 5163 C CA . SER A 1 31 ? 0.648 6.236 -4.750 1.00 0.00 31 SER A CA 10
ATOM 5164 C C . SER A 1 31 ? 0.644 7.532 -3.949 1.00 0.00 31 SER A C 10
ATOM 5165 O O . SER A 1 31 ? 0.716 8.610 -4.541 1.00 0.00 31 SER A O 10
ATOM 5173 N N . CYS A 1 32 ? 0.595 7.444 -2.622 1.00 0.00 32 CYS A N 10
ATOM 5174 C CA . CYS A 1 32 ? 0.534 8.637 -1.787 1.00 0.00 32 CYS A CA 10
ATOM 5175 C C . CYS A 1 32 ? 1.959 9.081 -1.481 1.00 0.00 32 CYS A C 10
ATOM 5176 O O . CYS A 1 32 ? 2.792 8.230 -1.169 1.00 0.00 32 CYS A O 10
ATOM 5183 N N . PRO A 1 33 ? 2.254 10.389 -1.508 1.00 0.00 33 PRO A N 10
ATOM 5184 C CA . PRO A 1 33 ? 3.579 10.886 -1.191 1.00 0.00 33 PRO A CA 10
ATOM 5185 C C . PRO A 1 33 ? 3.891 10.563 0.277 1.00 0.00 33 PRO A C 10
ATOM 5186 O O . PRO A 1 33 ? 3.139 10.997 1.152 1.00 0.00 33 PRO A O 10
ATOM 5197 N N . PRO A 1 34 ? 4.968 9.825 0.583 1.00 0.00 34 PRO A N 10
ATOM 5198 C CA . PRO A 1 34 ? 5.280 9.367 1.936 1.00 0.00 34 PRO A CA 10
ATOM 5199 C C . PRO A 1 34 ? 5.703 10.562 2.806 1.00 0.00 34 PRO A C 10
ATOM 5200 O O . PRO A 1 34 ? 6.112 11.593 2.266 1.00 0.00 34 PRO A O 10
ATOM 5211 N N . PRO A 1 35 ? 5.674 10.465 4.141 1.00 0.00 35 PRO A N 10
ATOM 5212 C CA . PRO A 1 35 ? 5.163 9.343 4.905 1.00 0.00 35 PRO A CA 10
ATOM 5213 C C . PRO A 1 35 ? 3.633 9.337 4.898 1.00 0.00 35 PRO A C 10
ATOM 5214 O O . PRO A 1 35 ? 2.977 10.244 4.383 1.00 0.00 35 PRO A O 10
ATOM 5225 N N . TRP A 1 36 ? 3.072 8.270 5.446 1.00 0.00 36 TRP A N 10
ATOM 5226 C CA . TRP A 1 36 ? 1.651 7.968 5.458 1.00 0.00 36 TRP A CA 10
ATOM 5227 C C . TRP A 1 36 ? 1.090 8.198 6.862 1.00 0.00 36 TRP A C 10
ATOM 5228 O O . TRP A 1 36 ? 1.821 8.626 7.760 1.00 0.00 36 TRP A O 10
ATOM 5249 N N . SER A 1 37 ? -0.193 7.929 7.064 1.00 0.00 37 SER A N 10
ATOM 5250 C CA . SER A 1 37 ? -0.863 7.970 8.353 1.00 0.00 37 SER A CA 10
ATOM 5251 C C . SER A 1 37 ? -1.897 6.847 8.368 1.00 0.00 37 SER A C 10
ATOM 5252 O O . SER A 1 37 ? -2.272 6.452 7.242 1.00 0.00 37 SER A O 10
ATOM 5261 N N . ASP A 1 1 ? -8.340 -6.797 -4.779 1.00 0.00 1 ASP A N 11
ATOM 5262 C CA . ASP A 1 1 ? -7.735 -7.619 -3.725 1.00 0.00 1 ASP A CA 11
ATOM 5263 C C . ASP A 1 1 ? -7.134 -6.689 -2.680 1.00 0.00 1 ASP A C 11
ATOM 5264 O O . ASP A 1 1 ? -6.828 -5.542 -2.992 1.00 0.00 1 ASP A O 11
ATOM 5275 N N . ILE A 1 2 ? -6.980 -7.158 -1.443 1.00 0.00 2 ILE A N 11
ATOM 5276 C CA . ILE A 1 2 ? -6.573 -6.331 -0.307 1.00 0.00 2 ILE A CA 11
ATOM 5277 C C . ILE A 1 2 ? -5.279 -5.560 -0.560 1.00 0.00 2 ILE A C 11
ATOM 5278 O O . ILE A 1 2 ? -5.077 -4.482 -0.016 1.00 0.00 2 ILE A O 11
ATOM 5294 N N . CYS A 1 3 ? -4.396 -6.092 -1.396 1.00 0.00 3 CYS A N 11
ATOM 5295 C CA . CYS A 1 3 ? -3.200 -5.373 -1.811 1.00 0.00 3 CYS A CA 11
ATOM 5296 C C . CYS A 1 3 ? -3.587 -4.062 -2.488 1.00 0.00 3 CYS A C 11
ATOM 5297 O O . CYS A 1 3 ? -3.126 -2.984 -2.117 1.00 0.00 3 CYS A O 11
ATOM 5304 N N . ASP A 1 4 ? -4.482 -4.164 -3.471 1.00 0.00 4 ASP A N 11
ATOM 5305 C CA . ASP A 1 4 ? -4.965 -3.029 -4.241 1.00 0.00 4 ASP A CA 11
ATOM 5306 C C . ASP A 1 4 ? -5.732 -2.092 -3.312 1.00 0.00 4 ASP A C 11
ATOM 5307 O O . ASP A 1 4 ? -5.601 -0.876 -3.397 1.00 0.00 4 ASP A O 11
ATOM 5316 N N . ILE A 1 5 ? -6.505 -2.657 -2.382 1.00 0.00 5 ILE A N 11
ATOM 5317 C CA . ILE A 1 5 ? -7.158 -1.872 -1.340 1.00 0.00 5 ILE A CA 11
ATOM 5318 C C . ILE A 1 5 ? -6.123 -1.032 -0.596 1.00 0.00 5 ILE A C 11
ATOM 5319 O O . ILE A 1 5 ? -6.250 0.181 -0.509 1.00 0.00 5 ILE A O 11
ATOM 5335 N N . ALA A 1 6 ? -5.115 -1.676 -0.017 1.00 0.00 6 ALA A N 11
ATOM 5336 C CA . ALA A 1 6 ? -4.108 -1.039 0.815 1.00 0.00 6 ALA A CA 11
ATOM 5337 C C . ALA A 1 6 ? -3.378 0.049 0.043 1.00 0.00 6 ALA A C 11
ATOM 5338 O O . ALA A 1 6 ? -3.039 1.084 0.610 1.00 0.00 6 ALA A O 11
ATOM 5345 N N . ILE A 1 7 ? -3.148 -0.169 -1.248 1.00 0.00 7 ILE A N 11
ATOM 5346 C CA . ILE A 1 7 ? -2.567 0.837 -2.118 1.00 0.00 7 ILE A CA 11
ATOM 5347 C C . ILE A 1 7 ? -3.557 1.988 -2.322 1.00 0.00 7 ILE A C 11
ATOM 5348 O O . ILE A 1 7 ? -3.181 3.150 -2.193 1.00 0.00 7 ILE A O 11
ATOM 5364 N N . ALA A 1 8 ? -4.829 1.696 -2.592 1.00 0.00 8 ALA A N 11
ATOM 5365 C CA . ALA A 1 8 ? -5.858 2.716 -2.748 1.00 0.00 8 ALA A CA 11
ATOM 5366 C C . ALA A 1 8 ? -6.042 3.516 -1.455 1.00 0.00 8 ALA A C 11
ATOM 5367 O O . ALA A 1 8 ? -6.397 4.693 -1.481 1.00 0.00 8 ALA A O 11
ATOM 5374 N N . GLN A 1 9 ? -5.827 2.865 -0.318 1.00 0.00 9 GLN A N 11
ATOM 5375 C CA . GLN A 1 9 ? -5.842 3.427 1.024 1.00 0.00 9 GLN A CA 11
ATOM 5376 C C . GLN A 1 9 ? -4.442 3.885 1.451 1.00 0.00 9 GLN A C 11
ATOM 5377 O O . GLN A 1 9 ? -4.250 4.305 2.588 1.00 0.00 9 GLN A O 11
ATOM 5391 N N . CYS A 1 10 ? -3.485 3.811 0.526 1.00 0.00 10 CYS A N 11
ATOM 5392 C CA . CYS A 1 10 ? -2.054 4.040 0.619 1.00 0.00 10 CYS A CA 11
ATOM 5393 C C . CYS A 1 10 ? -1.586 3.883 2.061 1.00 0.00 10 CYS A C 11
ATOM 5394 O O . CYS A 1 10 ? -1.220 4.859 2.713 1.00 0.00 10 CYS A O 11
ATOM 5401 N N . SER A 1 11 ? -1.602 2.649 2.555 1.00 0.00 11 SER A N 11
ATOM 5402 C CA . SER A 1 11 ? -1.260 2.295 3.925 1.00 0.00 11 SER A CA 11
ATOM 5403 C C . SER A 1 11 ? -0.235 1.165 3.893 1.00 0.00 11 SER A C 11
ATOM 5404 O O . SER A 1 11 ? -0.547 0.065 3.438 1.00 0.00 11 SER A O 11
ATOM 5412 N N . LEU A 1 12 ? 0.979 1.411 4.393 1.00 0.00 12 LEU A N 11
ATOM 5413 C CA . LEU A 1 12 ? 1.981 0.358 4.505 1.00 0.00 12 LEU A CA 11
ATOM 5414 C C . LEU A 1 12 ? 1.475 -0.696 5.482 1.00 0.00 12 LEU A C 11
ATOM 5415 O O . LEU A 1 12 ? 1.599 -1.893 5.246 1.00 0.00 12 LEU A O 11
ATOM 5431 N N . THR A 1 13 ? 0.886 -0.257 6.584 1.00 0.00 13 THR A N 11
ATOM 5432 C CA . THR A 1 13 ? 0.445 -1.176 7.605 1.00 0.00 13 THR A CA 11
ATOM 5433 C C . THR A 1 13 ? -0.644 -2.099 7.064 1.00 0.00 13 THR A C 11
ATOM 5434 O O . THR A 1 13 ? -0.547 -3.316 7.219 1.00 0.00 13 THR A O 11
ATOM 5445 N N . LEU A 1 14 ? -1.657 -1.571 6.374 1.00 0.00 14 LEU A N 11
ATOM 5446 C CA . LEU A 1 14 ? -2.677 -2.407 5.796 1.00 0.00 14 LEU A CA 11
ATOM 5447 C C . LEU A 1 14 ? -2.070 -3.262 4.681 1.00 0.00 14 LEU A C 11
ATOM 5448 O O . LEU A 1 14 ? -2.536 -4.367 4.417 1.00 0.00 14 LEU A O 11
ATOM 5464 N N . CYS A 1 15 ? -0.992 -2.797 4.042 1.00 0.00 15 CYS A N 11
ATOM 5465 C CA . CYS A 1 15 ? -0.323 -3.592 3.015 1.00 0.00 15 CYS A CA 11
ATOM 5466 C C . CYS A 1 15 ? 0.199 -4.903 3.591 1.00 0.00 15 CYS A C 11
ATOM 5467 O O . CYS A 1 15 ? 0.455 -5.831 2.835 1.00 0.00 15 CYS A O 11
ATOM 5474 N N . GLN A 1 16 ? 0.342 -5.025 4.911 1.00 0.00 16 GLN A N 11
ATOM 5475 C CA . GLN A 1 16 ? 0.745 -6.275 5.536 1.00 0.00 16 GLN A CA 11
ATOM 5476 C C . GLN A 1 16 ? -0.359 -7.338 5.513 1.00 0.00 16 GLN A C 11
ATOM 5477 O O . GLN A 1 16 ? -0.099 -8.486 5.875 1.00 0.00 16 GLN A O 11
ATOM 5491 N N . ASP A 1 17 ? -1.569 -7.018 5.045 1.00 0.00 17 ASP A N 11
ATOM 5492 C CA . ASP A 1 17 ? -2.521 -8.047 4.632 1.00 0.00 17 ASP A CA 11
ATOM 5493 C C . ASP A 1 17 ? -2.080 -8.643 3.300 1.00 0.00 17 ASP A C 11
ATOM 5494 O O . ASP A 1 17 ? -2.396 -9.794 3.002 1.00 0.00 17 ASP A O 11
ATOM 5503 N N . CYS A 1 18 ? -1.381 -7.877 2.465 1.00 0.00 18 CYS A N 11
ATOM 5504 C CA . CYS A 1 18 ? -1.049 -8.333 1.130 1.00 0.00 18 CYS A CA 11
ATOM 5505 C C . CYS A 1 18 ? 0.049 -9.384 1.177 1.00 0.00 18 CYS A C 11
ATOM 5506 O O . CYS A 1 18 ? 1.061 -9.224 1.865 1.00 0.00 18 CYS A O 11
ATOM 5513 N N . GLU A 1 19 ? -0.156 -10.453 0.410 1.00 0.00 19 GLU A N 11
ATOM 5514 C CA . GLU A 1 19 ? 0.829 -11.483 0.152 1.00 0.00 19 GLU A CA 11
ATOM 5515 C C . GLU A 1 19 ? 2.186 -10.836 -0.137 1.00 0.00 19 GLU A C 11
ATOM 5516 O O . GLU A 1 19 ? 3.113 -10.930 0.669 1.00 0.00 19 GLU A O 11
ATOM 5528 N N . ASN A 1 20 ? 2.295 -10.132 -1.261 1.00 0.00 20 ASN A N 11
ATOM 5529 C CA . ASN A 1 20 ? 3.540 -9.526 -1.686 1.00 0.00 20 ASN A CA 11
ATOM 5530 C C . ASN A 1 20 ? 3.750 -8.170 -1.016 1.00 0.00 20 ASN A C 11
ATOM 5531 O O . ASN A 1 20 ? 3.796 -7.124 -1.662 1.00 0.00 20 ASN A O 11
ATOM 5542 N N . THR A 1 21 ? 3.902 -8.200 0.306 1.00 0.00 21 THR A N 11
ATOM 5543 C CA . THR A 1 21 ? 4.021 -7.022 1.145 1.00 0.00 21 THR A CA 11
ATOM 5544 C C . THR A 1 21 ? 4.935 -5.920 0.580 1.00 0.00 21 THR A C 11
ATOM 5545 O O . THR A 1 21 ? 4.420 -4.851 0.288 1.00 0.00 21 THR A O 11
ATOM 5556 N N . PRO A 1 22 ? 6.241 -6.113 0.353 1.00 0.00 22 PRO A N 11
ATOM 5557 C CA . PRO A 1 22 ? 7.096 -5.013 -0.079 1.00 0.00 22 PRO A CA 11
ATOM 5558 C C . PRO A 1 22 ? 6.694 -4.436 -1.440 1.00 0.00 22 PRO A C 11
ATOM 5559 O O . PRO A 1 22 ? 6.897 -3.251 -1.700 1.00 0.00 22 PRO A O 11
ATOM 5570 N N . ILE A 1 23 ? 6.153 -5.252 -2.342 1.00 0.00 23 ILE A N 11
ATOM 5571 C CA . ILE A 1 23 ? 5.613 -4.760 -3.605 1.00 0.00 23 ILE A CA 11
ATOM 5572 C C . ILE A 1 23 ? 4.441 -3.823 -3.299 1.00 0.00 23 ILE A C 11
ATOM 5573 O O . ILE A 1 23 ? 4.340 -2.727 -3.856 1.00 0.00 23 ILE A O 11
ATOM 5589 N N . CYS A 1 24 ? 3.581 -4.248 -2.377 1.00 0.00 24 CYS A N 11
ATOM 5590 C CA . CYS A 1 24 ? 2.455 -3.457 -1.904 1.00 0.00 24 CYS A CA 11
ATOM 5591 C C . CYS A 1 24 ? 2.945 -2.135 -1.309 1.00 0.00 24 CYS A C 11
ATOM 5592 O O . CYS A 1 24 ? 2.508 -1.061 -1.717 1.00 0.00 24 CYS A O 11
ATOM 5599 N N . GLU A 1 25 ? 3.908 -2.206 -0.389 1.00 0.00 25 GLU A N 11
ATOM 5600 C CA . GLU A 1 25 ? 4.548 -1.071 0.254 1.00 0.00 25 GLU A CA 11
ATOM 5601 C C . GLU A 1 25 ? 5.131 -0.111 -0.790 1.00 0.00 25 GLU A C 11
ATOM 5602 O O . GLU A 1 25 ? 4.966 1.103 -0.685 1.00 0.00 25 GLU A O 11
ATOM 5614 N N . LEU A 1 26 ? 5.819 -0.643 -1.802 1.00 0.00 26 LEU A N 11
ATOM 5615 C CA . LEU A 1 26 ? 6.335 0.159 -2.903 1.00 0.00 26 LEU A CA 11
ATOM 5616 C C . LEU A 1 26 ? 5.192 0.936 -3.553 1.00 0.00 26 LEU A C 11
ATOM 5617 O O . LEU A 1 26 ? 5.269 2.153 -3.683 1.00 0.00 26 LEU A O 11
ATOM 5633 N N . ALA A 1 27 ? 4.120 0.249 -3.943 1.00 0.00 27 ALA A N 11
ATOM 5634 C CA . ALA A 1 27 ? 2.989 0.905 -4.578 1.00 0.00 27 ALA A CA 11
ATOM 5635 C C . ALA A 1 27 ? 2.340 1.941 -3.659 1.00 0.00 27 ALA A C 11
ATOM 5636 O O . ALA A 1 27 ? 1.932 3.005 -4.129 1.00 0.00 27 ALA A O 11
ATOM 5643 N N . VAL A 1 28 ? 2.235 1.672 -2.359 1.00 0.00 28 VAL A N 11
ATOM 5644 C CA . VAL A 1 28 ? 1.767 2.668 -1.402 1.00 0.00 28 VAL A CA 11
ATOM 5645 C C . VAL A 1 28 ? 2.629 3.925 -1.530 1.00 0.00 28 VAL A C 11
ATOM 5646 O O . VAL A 1 28 ? 2.115 5.021 -1.762 1.00 0.00 28 VAL A O 11
ATOM 5659 N N . LYS A 1 29 ? 3.947 3.736 -1.454 1.00 0.00 29 LYS A N 11
ATOM 5660 C CA . LYS A 1 29 ? 4.958 4.762 -1.643 1.00 0.00 29 LYS A CA 11
ATOM 5661 C C . LYS A 1 29 ? 5.104 5.176 -3.122 1.00 0.00 29 LYS A C 11
ATOM 5662 O O . LYS A 1 29 ? 6.095 5.804 -3.506 1.00 0.00 29 LYS A O 11
ATOM 5681 N N . GLY A 1 30 ? 4.163 4.786 -3.974 1.00 0.00 30 GLY A N 11
ATOM 5682 C CA . GLY A 1 30 ? 3.963 5.297 -5.315 1.00 0.00 30 GLY A CA 11
ATOM 5683 C C . GLY A 1 30 ? 2.733 6.196 -5.358 1.00 0.00 30 GLY A C 11
ATOM 5684 O O . GLY A 1 30 ? 2.656 7.104 -6.189 1.00 0.00 30 GLY A O 11
ATOM 5688 N N . SER A 1 31 ? 1.763 5.934 -4.483 1.00 0.00 31 SER A N 11
ATOM 5689 C CA . SER A 1 31 ? 0.496 6.635 -4.458 1.00 0.00 31 SER A CA 11
ATOM 5690 C C . SER A 1 31 ? 0.633 7.934 -3.664 1.00 0.00 31 SER A C 11
ATOM 5691 O O . SER A 1 31 ? 0.373 9.024 -4.179 1.00 0.00 31 SER A O 11
ATOM 5699 N N . CYS A 1 32 ? 1.014 7.831 -2.390 1.00 0.00 32 CYS A N 11
ATOM 5700 C CA . CYS A 1 32 ? 0.813 8.915 -1.431 1.00 0.00 32 CYS A CA 11
ATOM 5701 C C . CYS A 1 32 ? 2.141 9.348 -0.833 1.00 0.00 32 CYS A C 11
ATOM 5702 O O . CYS A 1 32 ? 2.994 8.498 -0.591 1.00 0.00 32 CYS A O 11
ATOM 5709 N N . PRO A 1 33 ? 2.336 10.648 -0.581 1.00 0.00 33 PRO A N 11
ATOM 5710 C CA . PRO A 1 33 ? 3.530 11.141 0.076 1.00 0.00 33 PRO A CA 11
ATOM 5711 C C . PRO A 1 33 ? 3.529 10.714 1.549 1.00 0.00 33 PRO A C 11
ATOM 5712 O O . PRO A 1 33 ? 2.458 10.531 2.133 1.00 0.00 33 PRO A O 11
ATOM 5723 N N . PRO A 1 34 ? 4.710 10.585 2.173 1.00 0.00 34 PRO A N 11
ATOM 5724 C CA . PRO A 1 34 ? 4.818 10.278 3.591 1.00 0.00 34 PRO A CA 11
ATOM 5725 C C . PRO A 1 34 ? 4.127 11.370 4.414 1.00 0.00 34 PRO A C 11
ATOM 5726 O O . PRO A 1 34 ? 4.084 12.526 3.978 1.00 0.00 34 PRO A O 11
ATOM 5737 N N . PRO A 1 35 ? 3.642 11.056 5.621 1.00 0.00 35 PRO A N 11
ATOM 5738 C CA . PRO A 1 35 ? 3.528 9.716 6.175 1.00 0.00 35 PRO A CA 11
ATOM 5739 C C . PRO A 1 35 ? 2.299 9.028 5.570 1.00 0.00 35 PRO A C 11
ATOM 5740 O O . PRO A 1 35 ? 1.527 9.654 4.842 1.00 0.00 35 PRO A O 11
ATOM 5751 N N . TRP A 1 36 ? 2.106 7.750 5.882 1.00 0.00 36 TRP A N 11
ATOM 5752 C CA . TRP A 1 36 ? 0.955 6.964 5.457 1.00 0.00 36 TRP A CA 11
ATOM 5753 C C . TRP A 1 36 ? 0.069 6.643 6.661 1.00 0.00 36 TRP A C 11
ATOM 5754 O O . TRP A 1 36 ? 0.509 6.771 7.807 1.00 0.00 36 TRP A O 11
ATOM 5775 N N . SER A 1 37 ? -1.180 6.266 6.416 1.00 0.00 37 SER A N 11
ATOM 5776 C CA . SER A 1 37 ? -2.100 5.779 7.423 1.00 0.00 37 SER A CA 11
ATOM 5777 C C . SER A 1 37 ? -2.308 4.289 7.160 1.00 0.00 37 SER A C 11
ATOM 5778 O O . SER A 1 37 ? -1.278 3.609 6.970 1.00 0.00 37 SER A O 11
ATOM 5787 N N . ASP A 1 1 ? -8.188 -6.592 -5.004 1.00 0.00 1 ASP A N 12
ATOM 5788 C CA . ASP A 1 1 ? -7.979 -7.435 -3.820 1.00 0.00 1 ASP A CA 12
ATOM 5789 C C . ASP A 1 1 ? -7.434 -6.542 -2.710 1.00 0.00 1 ASP A C 12
ATOM 5790 O O . ASP A 1 1 ? -7.245 -5.349 -2.938 1.00 0.00 1 ASP A O 12
ATOM 5801 N N . ILE A 1 2 ? -7.135 -7.084 -1.532 1.00 0.00 2 ILE A N 12
ATOM 5802 C CA . ILE A 1 2 ? -6.681 -6.259 -0.420 1.00 0.00 2 ILE A CA 12
ATOM 5803 C C . ILE A 1 2 ? -5.382 -5.523 -0.754 1.00 0.00 2 ILE A C 12
ATOM 5804 O O . ILE A 1 2 ? -5.119 -4.468 -0.189 1.00 0.00 2 ILE A O 12
ATOM 5820 N N . CYS A 1 3 ? -4.565 -6.035 -1.677 1.00 0.00 3 CYS A N 12
ATOM 5821 C CA . CYS A 1 3 ? -3.418 -5.259 -2.142 1.00 0.00 3 CYS A CA 12
ATOM 5822 C C . CYS A 1 3 ? -3.881 -3.952 -2.767 1.00 0.00 3 CYS A C 12
ATOM 5823 O O . CYS A 1 3 ? -3.385 -2.882 -2.417 1.00 0.00 3 CYS A O 12
ATOM 5830 N N . ASP A 1 4 ? -4.854 -4.036 -3.679 1.00 0.00 4 ASP A N 12
ATOM 5831 C CA . ASP A 1 4 ? -5.419 -2.841 -4.297 1.00 0.00 4 ASP A CA 12
ATOM 5832 C C . ASP A 1 4 ? -5.940 -1.921 -3.204 1.00 0.00 4 ASP A C 12
ATOM 5833 O O . ASP A 1 4 ? -5.673 -0.719 -3.220 1.00 0.00 4 ASP A O 12
ATOM 5842 N N . ILE A 1 5 ? -6.661 -2.511 -2.247 1.00 0.00 5 ILE A N 12
ATOM 5843 C CA . ILE A 1 5 ? -7.218 -1.786 -1.122 1.00 0.00 5 ILE A CA 12
ATOM 5844 C C . ILE A 1 5 ? -6.122 -1.005 -0.418 1.00 0.00 5 ILE A C 12
ATOM 5845 O O . ILE A 1 5 ? -6.243 0.206 -0.296 1.00 0.00 5 ILE A O 12
ATOM 5861 N N . ALA A 1 6 ? -5.078 -1.680 0.054 1.00 0.00 6 ALA A N 12
ATOM 5862 C CA . ALA A 1 6 ? -3.998 -1.089 0.825 1.00 0.00 6 ALA A CA 12
ATOM 5863 C C . ALA A 1 6 ? -3.338 0.039 0.050 1.00 0.00 6 ALA A C 12
ATOM 5864 O O . ALA A 1 6 ? -2.967 1.053 0.638 1.00 0.00 6 ALA A O 12
ATOM 5871 N N . ILE A 1 7 ? -3.178 -0.128 -1.260 1.00 0.00 7 ILE A N 12
ATOM 5872 C CA . ILE A 1 7 ? -2.590 0.910 -2.085 1.00 0.00 7 ILE A CA 12
ATOM 5873 C C . ILE A 1 7 ? -3.557 2.091 -2.193 1.00 0.00 7 ILE A C 12
ATOM 5874 O O . ILE A 1 7 ? -3.147 3.241 -2.042 1.00 0.00 7 ILE A O 12
ATOM 5890 N N . ALA A 1 8 ? -4.847 1.822 -2.401 1.00 0.00 8 ALA A N 12
ATOM 5891 C CA . ALA A 1 8 ? -5.866 2.857 -2.499 1.00 0.00 8 ALA A CA 12
ATOM 5892 C C . ALA A 1 8 ? -6.014 3.603 -1.168 1.00 0.00 8 ALA A C 12
ATOM 5893 O O . ALA A 1 8 ? -6.278 4.805 -1.142 1.00 0.00 8 ALA A O 12
ATOM 5900 N N . GLN A 1 9 ? -5.875 2.873 -0.065 1.00 0.00 9 GLN A N 12
ATOM 5901 C CA . GLN A 1 9 ? -5.895 3.335 1.316 1.00 0.00 9 GLN A CA 12
ATOM 5902 C C . GLN A 1 9 ? -4.501 3.823 1.751 1.00 0.00 9 GLN A C 12
ATOM 5903 O O . GLN A 1 9 ? -4.336 4.282 2.882 1.00 0.00 9 GLN A O 12
ATOM 5917 N N . CYS A 1 10 ? -3.528 3.750 0.834 1.00 0.00 10 CYS A N 12
ATOM 5918 C CA . CYS A 1 10 ? -2.118 4.066 0.958 1.00 0.00 10 CYS A CA 12
ATOM 5919 C C . CYS A 1 10 ? -1.637 3.852 2.377 1.00 0.00 10 CYS A C 12
ATOM 5920 O O . CYS A 1 10 ? -1.542 4.780 3.174 1.00 0.00 10 CYS A O 12
ATOM 5927 N N . SER A 1 11 ? -1.364 2.589 2.673 1.00 0.00 11 SER A N 12
ATOM 5928 C CA . SER A 1 11 ? -1.083 2.084 4.004 1.00 0.00 11 SER A CA 12
ATOM 5929 C C . SER A 1 11 ? -0.062 0.953 3.921 1.00 0.00 11 SER A C 12
ATOM 5930 O O . SER A 1 11 ? -0.393 -0.151 3.492 1.00 0.00 11 SER A O 12
ATOM 5938 N N . LEU A 1 12 ? 1.165 1.192 4.388 1.00 0.00 12 LEU A N 12
ATOM 5939 C CA . LEU A 1 12 ? 2.136 0.119 4.559 1.00 0.00 12 LEU A CA 12
ATOM 5940 C C . LEU A 1 12 ? 1.622 -0.864 5.622 1.00 0.00 12 LEU A C 12
ATOM 5941 O O . LEU A 1 12 ? 1.934 -2.053 5.599 1.00 0.00 12 LEU A O 12
ATOM 5957 N N . THR A 1 13 ? 0.797 -0.386 6.551 1.00 0.00 13 THR A N 12
ATOM 5958 C CA . THR A 1 13 ? 0.157 -1.250 7.517 1.00 0.00 13 THR A CA 12
ATOM 5959 C C . THR A 1 13 ? -0.737 -2.259 6.813 1.00 0.00 13 THR A C 12
ATOM 5960 O O . THR A 1 13 ? -0.522 -3.467 6.923 1.00 0.00 13 THR A O 12
ATOM 5971 N N . LEU A 1 14 ? -1.711 -1.765 6.057 1.00 0.00 14 LEU A N 12
ATOM 5972 C CA . LEU A 1 14 ? -2.646 -2.614 5.341 1.00 0.00 14 LEU A CA 12
ATOM 5973 C C . LEU A 1 14 ? -1.907 -3.483 4.324 1.00 0.00 14 LEU A C 12
ATOM 5974 O O . LEU A 1 14 ? -2.367 -4.565 3.973 1.00 0.00 14 LEU A O 12
ATOM 5990 N N . CYS A 1 15 ? -0.720 -3.062 3.880 1.00 0.00 15 CYS A N 12
ATOM 5991 C CA . CYS A 1 15 ? 0.044 -3.879 2.943 1.00 0.00 15 CYS A CA 12
ATOM 5992 C C . CYS A 1 15 ? 0.381 -5.236 3.540 1.00 0.00 15 CYS A C 12
ATOM 5993 O O . CYS A 1 15 ? 0.524 -6.197 2.795 1.00 0.00 15 CYS A O 12
ATOM 6000 N N . GLN A 1 16 ? 0.492 -5.343 4.865 1.00 0.00 16 GLN A N 12
ATOM 6001 C CA . GLN A 1 16 ? 0.750 -6.624 5.506 1.00 0.00 16 GLN A CA 12
ATOM 6002 C C . GLN A 1 16 ? -0.455 -7.572 5.463 1.00 0.00 16 GLN A C 12
ATOM 6003 O O . GLN A 1 16 ? -0.282 -8.764 5.727 1.00 0.00 16 GLN A O 12
ATOM 6017 N N . ASP A 1 17 ? -1.658 -7.094 5.127 1.00 0.00 17 ASP A N 12
ATOM 6018 C CA . ASP A 1 17 ? -2.759 -8.005 4.822 1.00 0.00 17 ASP A CA 12
ATOM 6019 C C . ASP A 1 17 ? -2.471 -8.608 3.450 1.00 0.00 17 ASP A C 12
ATOM 6020 O O . ASP A 1 17 ? -2.701 -9.796 3.229 1.00 0.00 17 ASP A O 12
ATOM 6029 N N . CYS A 1 18 ? -1.913 -7.811 2.536 1.00 0.00 18 CYS A N 12
ATOM 6030 C CA . CYS A 1 18 ? -1.591 -8.283 1.197 1.00 0.00 18 CYS A CA 12
ATOM 6031 C C . CYS A 1 18 ? -0.375 -9.198 1.240 1.00 0.00 18 CYS A C 12
ATOM 6032 O O . CYS A 1 18 ? 0.507 -9.071 2.088 1.00 0.00 18 CYS A O 12
ATOM 6039 N N . GLU A 1 19 ? -0.378 -10.194 0.365 1.00 0.00 19 GLU A N 12
ATOM 6040 C CA . GLU A 1 19 ? 0.677 -11.165 0.196 1.00 0.00 19 GLU A CA 12
ATOM 6041 C C . GLU A 1 19 ? 2.024 -10.463 0.000 1.00 0.00 19 GLU A C 12
ATOM 6042 O O . GLU A 1 19 ? 2.954 -10.643 0.786 1.00 0.00 19 GLU A O 12
ATOM 6054 N N . ASN A 1 20 ? 2.142 -9.685 -1.074 1.00 0.00 20 ASN A N 12
ATOM 6055 C CA . ASN A 1 20 ? 3.415 -9.215 -1.598 1.00 0.00 20 ASN A CA 12
ATOM 6056 C C . ASN A 1 20 ? 3.906 -7.953 -0.886 1.00 0.00 20 ASN A C 12
ATOM 6057 O O . ASN A 1 20 ? 4.208 -6.941 -1.518 1.00 0.00 20 ASN A O 12
ATOM 6068 N N . THR A 1 21 ? 4.028 -8.028 0.437 1.00 0.00 21 THR A N 12
ATOM 6069 C CA . THR A 1 21 ? 4.263 -6.918 1.345 1.00 0.00 21 THR A CA 12
ATOM 6070 C C . THR A 1 21 ? 5.148 -5.793 0.787 1.00 0.00 21 THR A C 12
ATOM 6071 O O . THR A 1 21 ? 4.614 -4.717 0.551 1.00 0.00 21 THR A O 12
ATOM 6082 N N . PRO A 1 22 ? 6.448 -5.974 0.512 1.00 0.00 22 PRO A N 12
ATOM 6083 C CA . PRO A 1 22 ? 7.291 -4.861 0.088 1.00 0.00 22 PRO A CA 12
ATOM 6084 C C . PRO A 1 22 ? 6.904 -4.303 -1.277 1.00 0.00 22 PRO A C 12
ATOM 6085 O O . PRO A 1 22 ? 7.050 -3.112 -1.532 1.00 0.00 22 PRO A O 12
ATOM 6096 N N . ILE A 1 23 ? 6.423 -5.141 -2.187 1.00 0.00 23 ILE A N 12
ATOM 6097 C CA . ILE A 1 23 ? 5.975 -4.660 -3.483 1.00 0.00 23 ILE A CA 12
ATOM 6098 C C . ILE A 1 23 ? 4.739 -3.777 -3.267 1.00 0.00 23 ILE A C 12
ATOM 6099 O O . ILE A 1 23 ? 4.575 -2.736 -3.908 1.00 0.00 23 ILE A O 12
ATOM 6115 N N . CYS A 1 24 ? 3.882 -4.169 -2.326 1.00 0.00 24 CYS A N 12
ATOM 6116 C CA . CYS A 1 24 ? 2.743 -3.364 -1.918 1.00 0.00 24 CYS A CA 12
ATOM 6117 C C . CYS A 1 24 ? 3.207 -2.061 -1.268 1.00 0.00 24 CYS A C 12
ATOM 6118 O O . CYS A 1 24 ? 2.762 -0.995 -1.679 1.00 0.00 24 CYS A O 12
ATOM 6125 N N . GLU A 1 25 ? 4.132 -2.119 -0.304 1.00 0.00 25 GLU A N 12
ATOM 6126 C CA . GLU A 1 25 ? 4.765 -0.958 0.312 1.00 0.00 25 GLU A CA 12
ATOM 6127 C C . GLU A 1 25 ? 5.243 0.003 -0.780 1.00 0.00 25 GLU A C 12
ATOM 6128 O O . GLU A 1 25 ? 4.966 1.199 -0.767 1.00 0.00 25 GLU A O 12
ATOM 6140 N N . LEU A 1 26 ? 5.978 -0.536 -1.743 1.00 0.00 26 LEU A N 12
ATOM 6141 C CA . LEU A 1 26 ? 6.531 0.204 -2.858 1.00 0.00 26 LEU A CA 12
ATOM 6142 C C . LEU A 1 26 ? 5.415 0.891 -3.641 1.00 0.00 26 LEU A C 12
ATOM 6143 O O . LEU A 1 26 ? 5.519 2.084 -3.933 1.00 0.00 26 LEU A O 12
ATOM 6159 N N . ALA A 1 27 ? 4.338 0.171 -3.953 1.00 0.00 27 ALA A N 12
ATOM 6160 C CA . ALA A 1 27 ? 3.185 0.774 -4.606 1.00 0.00 27 ALA A CA 12
ATOM 6161 C C . ALA A 1 27 ? 2.583 1.889 -3.744 1.00 0.00 27 ALA A C 12
ATOM 6162 O O . ALA A 1 27 ? 2.267 2.954 -4.259 1.00 0.00 27 ALA A O 12
ATOM 6169 N N . VAL A 1 28 ? 2.444 1.673 -2.436 1.00 0.00 28 VAL A N 12
ATOM 6170 C CA . VAL A 1 28 ? 1.912 2.660 -1.504 1.00 0.00 28 VAL A CA 12
ATOM 6171 C C . VAL A 1 28 ? 2.732 3.956 -1.559 1.00 0.00 28 VAL A C 12
ATOM 6172 O O . VAL A 1 28 ? 2.177 5.051 -1.671 1.00 0.00 28 VAL A O 12
ATOM 6185 N N . LYS A 1 29 ? 4.062 3.851 -1.477 1.00 0.00 29 LYS A N 12
ATOM 6186 C CA . LYS A 1 29 ? 4.937 4.987 -1.644 1.00 0.00 29 LYS A CA 12
ATOM 6187 C C . LYS A 1 29 ? 4.723 5.604 -3.029 1.00 0.00 29 LYS A C 12
ATOM 6188 O O . LYS A 1 29 ? 4.709 6.825 -3.174 1.00 0.00 29 LYS A O 12
ATOM 6207 N N . GLY A 1 30 ? 4.531 4.762 -4.041 1.00 0.00 30 GLY A N 12
ATOM 6208 C CA . GLY A 1 30 ? 4.105 5.173 -5.365 1.00 0.00 30 GLY A CA 12
ATOM 6209 C C . GLY A 1 30 ? 2.859 6.064 -5.327 1.00 0.00 30 GLY A C 12
ATOM 6210 O O . GLY A 1 30 ? 2.875 7.164 -5.882 1.00 0.00 30 GLY A O 12
ATOM 6214 N N . SER A 1 31 ? 1.785 5.640 -4.664 1.00 0.00 31 SER A N 12
ATOM 6215 C CA . SER A 1 31 ? 0.465 6.195 -4.910 1.00 0.00 31 SER A CA 12
ATOM 6216 C C . SER A 1 31 ? 0.254 7.483 -4.123 1.00 0.00 31 SER A C 12
ATOM 6217 O O . SER A 1 31 ? -0.224 8.467 -4.686 1.00 0.00 31 SER A O 12
ATOM 6225 N N . CYS A 1 32 ? 0.584 7.494 -2.833 1.00 0.00 32 CYS A N 12
ATOM 6226 C CA . CYS A 1 32 ? 0.310 8.637 -1.958 1.00 0.00 32 CYS A CA 12
ATOM 6227 C C . CYS A 1 32 ? 1.613 9.291 -1.536 1.00 0.00 32 CYS A C 12
ATOM 6228 O O . CYS A 1 32 ? 2.653 8.622 -1.497 1.00 0.00 32 CYS A O 12
ATOM 6235 N N . PRO A 1 33 ? 1.583 10.589 -1.207 1.00 0.00 33 PRO A N 12
ATOM 6236 C CA . PRO A 1 33 ? 2.748 11.275 -0.693 1.00 0.00 33 PRO A CA 12
ATOM 6237 C C . PRO A 1 33 ? 3.021 10.773 0.725 1.00 0.00 33 PRO A C 12
ATOM 6238 O O . PRO A 1 33 ? 2.100 10.313 1.403 1.00 0.00 33 PRO A O 12
ATOM 6249 N N . PRO A 1 34 ? 4.266 10.870 1.199 1.00 0.00 34 PRO A N 12
ATOM 6250 C CA . PRO A 1 34 ? 4.610 10.489 2.556 1.00 0.00 34 PRO A CA 12
ATOM 6251 C C . PRO A 1 34 ? 3.978 11.485 3.541 1.00 0.00 34 PRO A C 12
ATOM 6252 O O . PRO A 1 34 ? 3.841 12.661 3.194 1.00 0.00 34 PRO A O 12
ATOM 6263 N N . PRO A 1 35 ? 3.628 11.078 4.771 1.00 0.00 35 PRO A N 12
ATOM 6264 C CA . PRO A 1 35 ? 3.597 9.709 5.258 1.00 0.00 35 PRO A CA 12
ATOM 6265 C C . PRO A 1 35 ? 2.281 9.050 4.826 1.00 0.00 35 PRO A C 12
ATOM 6266 O O . PRO A 1 35 ? 1.332 9.733 4.445 1.00 0.00 35 PRO A O 12
ATOM 6277 N N . TRP A 1 36 ? 2.202 7.725 4.888 1.00 0.00 36 TRP A N 12
ATOM 6278 C CA . TRP A 1 36 ? 1.105 6.959 4.308 1.00 0.00 36 TRP A CA 12
ATOM 6279 C C . TRP A 1 36 ? -0.027 6.822 5.306 1.00 0.00 36 TRP A C 12
ATOM 6280 O O . TRP A 1 36 ? -0.385 5.721 5.724 1.00 0.00 36 TRP A O 12
ATOM 6301 N N . SER A 1 37 ? -0.563 7.971 5.697 1.00 0.00 37 SER A N 12
ATOM 6302 C CA . SER A 1 37 ? -1.633 8.110 6.650 1.00 0.00 37 SER A CA 12
ATOM 6303 C C . SER A 1 37 ? -2.850 8.606 5.878 1.00 0.00 37 SER A C 12
ATOM 6304 O O . SER A 1 37 ? -3.952 8.358 6.404 1.00 0.00 37 SER A O 12
ATOM 6313 N N . ASP A 1 1 ? -7.579 -6.505 -5.225 1.00 0.00 1 ASP A N 13
ATOM 6314 C CA . ASP A 1 1 ? -7.675 -7.364 -4.033 1.00 0.00 1 ASP A CA 13
ATOM 6315 C C . ASP A 1 1 ? -7.261 -6.523 -2.827 1.00 0.00 1 ASP A C 13
ATOM 6316 O O . ASP A 1 1 ? -6.960 -5.350 -3.019 1.00 0.00 1 ASP A O 13
ATOM 6327 N N . ILE A 1 2 ? -7.203 -7.068 -1.613 1.00 0.00 2 ILE A N 13
ATOM 6328 C CA . ILE A 1 2 ? -6.799 -6.303 -0.431 1.00 0.00 2 ILE A CA 13
ATOM 6329 C C . ILE A 1 2 ? -5.458 -5.593 -0.633 1.00 0.00 2 ILE A C 13
ATOM 6330 O O . ILE A 1 2 ? -5.227 -4.530 -0.069 1.00 0.00 2 ILE A O 13
ATOM 6346 N N . CYS A 1 3 ? -4.564 -6.140 -1.454 1.00 0.00 3 CYS A N 13
ATOM 6347 C CA . CYS A 1 3 ? -3.342 -5.430 -1.812 1.00 0.00 3 CYS A CA 13
ATOM 6348 C C . CYS A 1 3 ? -3.654 -4.091 -2.468 1.00 0.00 3 CYS A C 13
ATOM 6349 O O . CYS A 1 3 ? -3.123 -3.048 -2.091 1.00 0.00 3 CYS A O 13
ATOM 6356 N N . ASP A 1 4 ? -4.552 -4.127 -3.452 1.00 0.00 4 ASP A N 13
ATOM 6357 C CA . ASP A 1 4 ? -5.018 -2.939 -4.147 1.00 0.00 4 ASP A CA 13
ATOM 6358 C C . ASP A 1 4 ? -5.668 -1.997 -3.144 1.00 0.00 4 ASP A C 13
ATOM 6359 O O . ASP A 1 4 ? -5.402 -0.800 -3.150 1.00 0.00 4 ASP A O 13
ATOM 6368 N N . ILE A 1 5 ? -6.481 -2.557 -2.248 1.00 0.00 5 ILE A N 13
ATOM 6369 C CA . ILE A 1 5 ? -7.075 -1.797 -1.163 1.00 0.00 5 ILE A CA 13
ATOM 6370 C C . ILE A 1 5 ? -5.971 -1.054 -0.407 1.00 0.00 5 ILE A C 13
ATOM 6371 O O . ILE A 1 5 ? -6.021 0.162 -0.301 1.00 0.00 5 ILE A O 13
ATOM 6387 N N . ALA A 1 6 ? -4.956 -1.747 0.105 1.00 0.00 6 ALA A N 13
ATOM 6388 C CA . ALA A 1 6 ? -3.853 -1.126 0.829 1.00 0.00 6 ALA A CA 13
ATOM 6389 C C . ALA A 1 6 ? -3.220 0.009 0.030 1.00 0.00 6 ALA A C 13
ATOM 6390 O O . ALA A 1 6 ? -2.837 1.029 0.604 1.00 0.00 6 ALA A O 13
ATOM 6397 N N . ILE A 1 7 ? -3.106 -0.166 -1.284 1.00 0.00 7 ILE A N 13
ATOM 6398 C CA . ILE A 1 7 ? -2.545 0.837 -2.172 1.00 0.00 7 ILE A CA 13
ATOM 6399 C C . ILE A 1 7 ? -3.466 2.060 -2.260 1.00 0.00 7 ILE A C 13
ATOM 6400 O O . ILE A 1 7 ? -3.008 3.190 -2.089 1.00 0.00 7 ILE A O 13
ATOM 6416 N N . ALA A 1 8 ? -4.764 1.857 -2.467 1.00 0.00 8 ALA A N 13
ATOM 6417 C CA . ALA A 1 8 ? -5.767 2.917 -2.471 1.00 0.00 8 ALA A CA 13
ATOM 6418 C C . ALA A 1 8 ? -5.804 3.649 -1.127 1.00 0.00 8 ALA A C 13
ATOM 6419 O O . ALA A 1 8 ? -5.857 4.878 -1.058 1.00 0.00 8 ALA A O 13
ATOM 6426 N N . GLN A 1 9 ? -5.722 2.879 -0.046 1.00 0.00 9 GLN A N 13
ATOM 6427 C CA . GLN A 1 9 ? -5.684 3.345 1.332 1.00 0.00 9 GLN A CA 13
ATOM 6428 C C . GLN A 1 9 ? -4.310 3.956 1.643 1.00 0.00 9 GLN A C 13
ATOM 6429 O O . GLN A 1 9 ? -4.123 4.506 2.722 1.00 0.00 9 GLN A O 13
ATOM 6443 N N . CYS A 1 10 ? -3.366 3.818 0.705 1.00 0.00 10 CYS A N 13
ATOM 6444 C CA . CYS A 1 10 ? -1.944 4.100 0.759 1.00 0.00 10 CYS A CA 13
ATOM 6445 C C . CYS A 1 10 ? -1.445 3.988 2.193 1.00 0.00 10 CYS A C 13
ATOM 6446 O O . CYS A 1 10 ? -1.104 4.976 2.836 1.00 0.00 10 CYS A O 13
ATOM 6453 N N . SER A 1 11 ? -1.404 2.757 2.690 1.00 0.00 11 SER A N 13
ATOM 6454 C CA . SER A 1 11 ? -1.121 2.454 4.080 1.00 0.00 11 SER A CA 13
ATOM 6455 C C . SER A 1 11 ? -0.251 1.203 4.160 1.00 0.00 11 SER A C 13
ATOM 6456 O O . SER A 1 11 ? -0.708 0.105 3.847 1.00 0.00 11 SER A O 13
ATOM 6464 N N . LEU A 1 12 ? 0.996 1.353 4.612 1.00 0.00 12 LEU A N 13
ATOM 6465 C CA . LEU A 1 12 ? 1.920 0.234 4.720 1.00 0.00 12 LEU A CA 13
ATOM 6466 C C . LEU A 1 12 ? 1.396 -0.77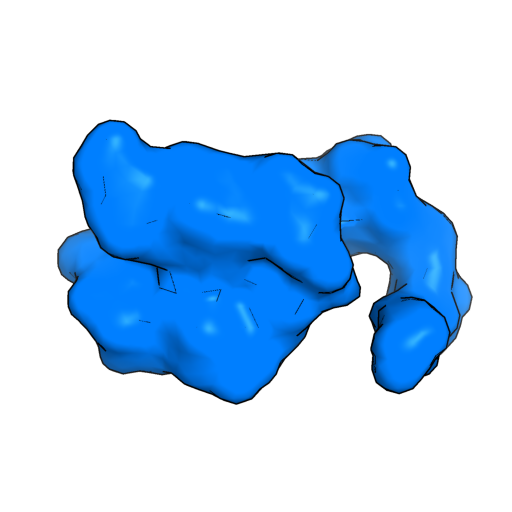5 5.738 1.00 0.00 12 LEU A C 13
ATOM 6467 O O . LEU A 1 12 ? 1.487 -1.976 5.513 1.00 0.00 12 LEU A O 13
ATOM 6483 N N . THR A 1 13 ? 0.792 -0.312 6.834 1.00 0.00 13 THR A N 13
ATOM 6484 C CA . THR A 1 13 ? 0.156 -1.237 7.758 1.00 0.00 13 THR A CA 13
ATOM 6485 C C . THR A 1 13 ? -0.828 -2.166 7.039 1.00 0.00 13 THR A C 13
ATOM 6486 O O . THR A 1 13 ? -0.862 -3.361 7.328 1.00 0.00 13 THR A O 13
ATOM 6497 N N . LEU A 1 14 ? -1.621 -1.653 6.100 1.00 0.00 14 LEU A N 13
ATOM 6498 C CA . LEU A 1 14 ? -2.565 -2.496 5.382 1.00 0.00 14 LEU A CA 13
ATOM 6499 C C . LEU A 1 14 ? -1.832 -3.391 4.376 1.00 0.00 14 LEU A C 13
ATOM 6500 O O . LEU A 1 14 ? -2.324 -4.455 4.020 1.00 0.00 14 LEU A O 13
ATOM 6516 N N . CYS A 1 15 ? -0.623 -3.019 3.942 1.00 0.00 15 CYS A N 13
ATOM 6517 C CA . CYS A 1 15 ? 0.138 -3.867 3.020 1.00 0.00 15 CYS A CA 13
ATOM 6518 C C . CYS A 1 15 ? 0.494 -5.197 3.668 1.00 0.00 15 CYS A C 13
ATOM 6519 O O . CYS A 1 15 ? 0.806 -6.160 2.972 1.00 0.00 15 CYS A O 13
ATOM 6526 N N . GLN A 1 16 ? 0.454 -5.275 4.996 1.00 0.00 16 GLN A N 13
ATOM 6527 C CA . GLN A 1 16 ? 0.563 -6.540 5.695 1.00 0.00 16 GLN A CA 13
ATOM 6528 C C . GLN A 1 16 ? -0.446 -7.544 5.120 1.00 0.00 16 GLN A C 13
ATOM 6529 O O . GLN A 1 16 ? -0.098 -8.701 4.898 1.00 0.00 16 GLN A O 13
ATOM 6543 N N . ASP A 1 17 ? -1.676 -7.111 4.833 1.00 0.00 17 ASP A N 13
ATOM 6544 C CA . ASP A 1 17 ? -2.710 -8.002 4.319 1.00 0.00 17 ASP A CA 13
ATOM 6545 C C . ASP A 1 17 ? -2.442 -8.352 2.855 1.00 0.00 17 ASP A C 13
ATOM 6546 O O . ASP A 1 17 ? -3.058 -9.278 2.333 1.00 0.00 17 ASP A O 13
ATOM 6555 N N . CYS A 1 18 ? -1.538 -7.654 2.165 1.00 0.00 18 CYS A N 13
ATOM 6556 C CA . CYS A 1 18 ? -1.215 -7.991 0.784 1.00 0.00 18 CYS A CA 13
ATOM 6557 C C . CYS A 1 18 ? -0.372 -9.265 0.765 1.00 0.00 18 CYS A C 13
ATOM 6558 O O . CYS A 1 18 ? 0.359 -9.547 1.718 1.00 0.00 18 CYS A O 13
ATOM 6565 N N . GLU A 1 19 ? -0.472 -10.042 -0.310 1.00 0.00 19 GLU A N 13
ATOM 6566 C CA . GLU A 1 19 ? 0.375 -11.191 -0.581 1.00 0.00 19 GLU A CA 13
ATOM 6567 C C . GLU A 1 19 ? 1.844 -10.804 -0.387 1.00 0.00 19 GLU A C 13
ATOM 6568 O O . GLU A 1 19 ? 2.561 -11.403 0.410 1.00 0.00 19 GLU A O 13
ATOM 6580 N N . ASN A 1 20 ? 2.279 -9.790 -1.134 1.00 0.00 20 ASN A N 13
ATOM 6581 C CA . ASN A 1 20 ? 3.641 -9.303 -1.181 1.00 0.00 20 ASN A CA 13
ATOM 6582 C C . ASN A 1 20 ? 3.742 -7.919 -0.539 1.00 0.00 20 ASN A C 13
ATOM 6583 O O . ASN A 1 20 ? 3.784 -6.898 -1.228 1.00 0.00 20 ASN A O 13
ATOM 6594 N N . THR A 1 21 ? 3.817 -7.874 0.790 1.00 0.00 21 THR A N 13
ATOM 6595 C CA . THR A 1 21 ? 3.948 -6.655 1.575 1.00 0.00 21 THR A CA 13
ATOM 6596 C C . THR A 1 21 ? 4.955 -5.630 1.012 1.00 0.00 21 THR A C 13
ATOM 6597 O O . THR A 1 21 ? 4.545 -4.496 0.819 1.00 0.00 21 THR A O 13
ATOM 6608 N N . PRO A 1 22 ? 6.226 -5.933 0.693 1.00 0.00 22 PRO A N 13
ATOM 6609 C CA . PRO A 1 22 ? 7.177 -4.908 0.251 1.00 0.00 22 PRO A CA 13
ATOM 6610 C C . PRO A 1 22 ? 6.854 -4.362 -1.143 1.00 0.00 22 PRO A C 13
ATOM 6611 O O . PRO A 1 22 ? 7.043 -3.177 -1.422 1.00 0.00 22 PRO A O 13
ATOM 6622 N N . ILE A 1 23 ? 6.386 -5.211 -2.051 1.00 0.00 23 ILE A N 13
ATOM 6623 C CA . ILE A 1 23 ? 5.961 -4.764 -3.372 1.00 0.00 23 ILE A CA 13
ATOM 6624 C C . ILE A 1 23 ? 4.788 -3.798 -3.209 1.00 0.00 23 ILE A C 13
ATOM 6625 O O . ILE A 1 23 ? 4.713 -2.753 -3.864 1.00 0.00 23 ILE A O 13
ATOM 6641 N N . CYS A 1 24 ? 3.879 -4.162 -2.305 1.00 0.00 24 CYS A N 13
ATOM 6642 C CA . CYS A 1 24 ? 2.741 -3.336 -1.944 1.00 0.00 24 CYS A CA 13
ATOM 6643 C C . CYS A 1 24 ? 3.202 -2.033 -1.315 1.00 0.00 24 CYS A C 13
ATOM 6644 O O . CYS A 1 24 ? 2.708 -0.979 -1.680 1.00 0.00 24 CYS A O 13
ATOM 6651 N N . GLU A 1 25 ? 4.174 -2.084 -0.408 1.00 0.00 25 GLU A N 13
ATOM 6652 C CA . GLU A 1 25 ? 4.764 -0.921 0.226 1.00 0.00 25 GLU A CA 13
ATOM 6653 C C . GLU A 1 25 ? 5.257 0.060 -0.838 1.00 0.00 25 GLU A C 13
ATOM 6654 O O . GLU A 1 25 ? 5.006 1.265 -0.777 1.00 0.00 25 GLU A O 13
ATOM 6666 N N . LEU A 1 26 ? 5.980 -0.473 -1.819 1.00 0.00 26 LEU A N 13
ATOM 6667 C CA . LEU A 1 26 ? 6.505 0.319 -2.915 1.00 0.00 26 LEU A CA 13
ATOM 6668 C C . LEU A 1 26 ? 5.346 0.963 -3.685 1.00 0.00 26 LEU A C 13
ATOM 6669 O O . LEU A 1 26 ? 5.356 2.158 -3.968 1.00 0.00 26 LEU A O 13
ATOM 6685 N N . ALA A 1 27 ? 4.310 0.183 -3.993 1.00 0.00 27 ALA A N 13
ATOM 6686 C CA . ALA A 1 27 ? 3.121 0.721 -4.637 1.00 0.00 27 ALA A CA 13
ATOM 6687 C C . ALA A 1 27 ? 2.435 1.779 -3.762 1.00 0.00 27 ALA A C 13
ATOM 6688 O O . ALA A 1 27 ? 1.929 2.772 -4.273 1.00 0.00 27 ALA A O 13
ATOM 6695 N N . VAL A 1 28 ? 2.414 1.598 -2.444 1.00 0.00 28 VAL A N 13
ATOM 6696 C CA . VAL A 1 28 ? 1.837 2.549 -1.509 1.00 0.00 28 VAL A CA 13
ATOM 6697 C C . VAL A 1 28 ? 2.592 3.873 -1.595 1.00 0.00 28 VAL A C 13
ATOM 6698 O O . VAL A 1 28 ? 1.949 4.905 -1.777 1.00 0.00 28 VAL A O 13
ATOM 6711 N N . LYS A 1 29 ? 3.927 3.874 -1.491 1.00 0.00 29 LYS A N 13
ATOM 6712 C CA . LYS A 1 29 ? 4.713 5.051 -1.814 1.00 0.00 29 LYS A CA 13
ATOM 6713 C C . LYS A 1 29 ? 4.280 5.619 -3.175 1.00 0.00 29 LYS A C 13
ATOM 6714 O O . LYS A 1 29 ? 4.045 6.820 -3.311 1.00 0.00 29 LYS A O 13
ATOM 6733 N N . GLY A 1 30 ? 4.168 4.756 -4.183 1.00 0.00 30 GLY A N 13
ATOM 6734 C CA . GLY A 1 30 ? 3.725 5.120 -5.521 1.00 0.00 30 GLY A CA 13
ATOM 6735 C C . GLY A 1 30 ? 2.358 5.803 -5.530 1.00 0.00 30 GLY A C 13
ATOM 6736 O O . GLY A 1 30 ? 2.119 6.709 -6.329 1.00 0.00 30 GLY A O 13
ATOM 6740 N N . SER A 1 31 ? 1.473 5.435 -4.614 1.00 0.00 31 SER A N 13
ATOM 6741 C CA . SER A 1 31 ? 0.108 5.925 -4.580 1.00 0.00 31 SER A CA 13
ATOM 6742 C C . SER A 1 31 ? 0.107 7.273 -3.870 1.00 0.00 31 SER A C 13
ATOM 6743 O O . SER A 1 31 ? -0.380 8.260 -4.423 1.00 0.00 31 SER A O 13
ATOM 6751 N N . CYS A 1 32 ? 0.693 7.333 -2.673 1.00 0.00 32 CYS A N 13
ATOM 6752 C CA . CYS A 1 32 ? 0.766 8.528 -1.840 1.00 0.00 32 CYS A CA 13
ATOM 6753 C C . CYS A 1 32 ? 2.196 8.585 -1.326 1.00 0.00 32 CYS A C 13
ATOM 6754 O O . CYS A 1 32 ? 2.665 7.586 -0.782 1.00 0.00 32 CYS A O 13
ATOM 6761 N N . PRO A 1 33 ? 2.921 9.694 -1.512 1.00 0.00 33 PRO A N 13
ATOM 6762 C CA . PRO A 1 33 ? 4.333 9.740 -1.186 1.00 0.00 33 PRO A CA 13
ATOM 6763 C C . PRO A 1 33 ? 4.536 9.669 0.332 1.00 0.00 33 PRO A C 13
ATOM 6764 O O . PRO A 1 33 ? 3.650 10.055 1.095 1.00 0.00 33 PRO A O 13
ATOM 6775 N N . PRO A 1 34 ? 5.699 9.195 0.797 1.00 0.00 34 PRO A N 13
ATOM 6776 C CA . PRO A 1 34 ? 6.002 9.113 2.216 1.00 0.00 34 PRO A CA 13
ATOM 6777 C C . PRO A 1 34 ? 6.225 10.520 2.804 1.00 0.00 34 PRO A C 13
ATOM 6778 O O . PRO A 1 34 ? 6.651 11.429 2.084 1.00 0.00 34 PRO A O 13
ATOM 6789 N N . PRO A 1 35 ? 6.014 10.728 4.112 1.00 0.00 35 PRO A N 13
ATOM 6790 C CA . PRO A 1 35 ? 5.439 9.784 5.053 1.00 0.00 35 PRO A CA 13
ATOM 6791 C C . PRO A 1 35 ? 3.913 9.792 4.940 1.00 0.00 35 PRO A C 13
ATOM 6792 O O . PRO A 1 35 ? 3.298 10.844 4.793 1.00 0.00 35 PRO A O 13
ATOM 6803 N N . TRP A 1 36 ? 3.300 8.619 5.060 1.00 0.00 36 TRP A N 13
ATOM 6804 C CA . TRP A 1 36 ? 1.855 8.467 5.068 1.00 0.00 36 TRP A CA 13
ATOM 6805 C C . TRP A 1 36 ? 1.361 8.956 6.422 1.00 0.00 36 TRP A C 13
ATOM 6806 O O . TRP A 1 36 ? 1.499 8.244 7.421 1.00 0.00 36 TRP A O 13
ATOM 6827 N N . SER A 1 37 ? 0.881 10.190 6.469 1.00 0.00 37 SER A N 13
ATOM 6828 C CA . SER A 1 37 ? 0.416 10.875 7.656 1.00 0.00 37 SER A CA 13
ATOM 6829 C C . SER A 1 37 ? -0.817 11.667 7.233 1.00 0.00 37 SER A C 13
ATOM 6830 O O . SER A 1 37 ? -0.748 12.133 6.077 1.00 0.00 37 SER A O 13
ATOM 6839 N N . ASP A 1 1 ? -7.339 -7.046 -5.404 1.00 0.00 1 ASP A N 14
ATOM 6840 C CA . ASP A 1 1 ? -6.935 -7.732 -4.165 1.00 0.00 1 ASP A CA 14
ATOM 6841 C C . ASP A 1 1 ? -6.689 -6.703 -3.062 1.00 0.00 1 ASP A C 14
ATOM 6842 O O . ASP A 1 1 ? -6.775 -5.495 -3.292 1.00 0.00 1 ASP A O 14
ATOM 6853 N N . ILE A 1 2 ? -6.364 -7.187 -1.868 1.00 0.00 2 ILE A N 14
ATOM 6854 C CA . ILE A 1 2 ? -6.050 -6.373 -0.706 1.00 0.00 2 ILE A CA 14
ATOM 6855 C C . ILE A 1 2 ? -4.836 -5.480 -0.964 1.00 0.00 2 ILE A C 14
ATOM 6856 O O . ILE A 1 2 ? -4.739 -4.411 -0.384 1.00 0.00 2 ILE A O 14
ATOM 6872 N N . CYS A 1 3 ? -3.900 -5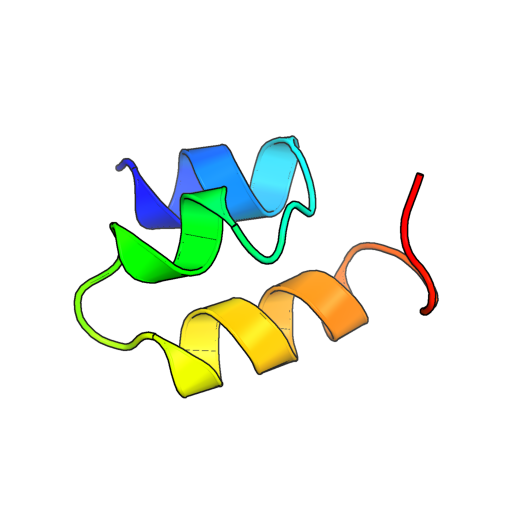.871 -1.830 1.00 0.00 3 CYS A N 14
ATOM 6873 C CA . CYS A 1 3 ? -2.820 -4.958 -2.193 1.00 0.00 3 CYS A CA 14
ATOM 6874 C C . CYS A 1 3 ? -3.439 -3.682 -2.741 1.00 0.00 3 CYS A C 14
ATOM 6875 O O . CYS A 1 3 ? -3.123 -2.580 -2.301 1.00 0.00 3 CYS A O 14
ATOM 6882 N N . ASP A 1 4 ? -4.371 -3.840 -3.678 1.00 0.00 4 ASP A N 14
ATOM 6883 C CA . ASP A 1 4 ? -5.025 -2.702 -4.309 1.00 0.00 4 ASP A CA 14
ATOM 6884 C C . ASP A 1 4 ? -5.875 -1.942 -3.294 1.00 0.00 4 ASP A C 14
ATOM 6885 O O . ASP A 1 4 ? -5.899 -0.717 -3.295 1.00 0.00 4 ASP A O 14
ATOM 6894 N N . ILE A 1 5 ? -6.526 -2.659 -2.376 1.00 0.00 5 ILE A N 14
ATOM 6895 C CA . ILE A 1 5 ? -7.200 -2.022 -1.242 1.00 0.00 5 ILE A CA 14
ATOM 6896 C C . ILE A 1 5 ? -6.216 -1.127 -0.472 1.00 0.00 5 ILE A C 14
ATOM 6897 O O . ILE A 1 5 ? -6.465 0.052 -0.236 1.00 0.00 5 ILE A O 14
ATOM 6913 N N . ALA A 1 6 ? -5.090 -1.689 -0.044 1.00 0.00 6 ALA A N 14
ATOM 6914 C CA . ALA A 1 6 ? -4.084 -0.996 0.739 1.00 0.00 6 ALA A CA 14
ATOM 6915 C C . ALA A 1 6 ? -3.523 0.184 -0.043 1.00 0.00 6 ALA A C 14
ATOM 6916 O O . ALA A 1 6 ? -3.160 1.185 0.568 1.00 0.00 6 ALA A O 14
ATOM 6923 N N . ILE A 1 7 ? -3.456 0.077 -1.371 1.00 0.00 7 ILE A N 14
ATOM 6924 C CA . ILE A 1 7 ? -3.081 1.171 -2.254 1.00 0.00 7 ILE A CA 14
ATOM 6925 C C . ILE A 1 7 ? -4.166 2.247 -2.266 1.00 0.00 7 ILE A C 14
ATOM 6926 O O . ILE A 1 7 ? -3.851 3.424 -2.114 1.00 0.00 7 ILE A O 14
ATOM 6942 N N . ALA A 1 8 ? -5.440 1.872 -2.380 1.00 0.00 8 ALA A N 14
ATOM 6943 C CA . ALA A 1 8 ? -6.550 2.806 -2.260 1.00 0.00 8 ALA A CA 14
ATOM 6944 C C . ALA A 1 8 ? -6.414 3.582 -0.953 1.00 0.00 8 ALA A C 14
ATOM 6945 O O . ALA A 1 8 ? -6.466 4.811 -0.937 1.00 0.00 8 ALA A O 14
ATOM 6952 N N . GLN A 1 9 ? -6.175 2.851 0.131 1.00 0.00 9 GLN A N 14
ATOM 6953 C CA . GLN A 1 9 ? -5.985 3.383 1.471 1.00 0.00 9 GLN A CA 14
ATOM 6954 C C . GLN A 1 9 ? -4.613 4.052 1.643 1.00 0.00 9 GLN A C 14
ATOM 6955 O O . GLN A 1 9 ? -4.375 4.695 2.663 1.00 0.00 9 GLN A O 14
ATOM 6969 N N . CYS A 1 10 ? -3.714 3.864 0.674 1.00 0.00 10 CYS A N 14
ATOM 6970 C CA . CYS A 1 10 ? -2.267 4.020 0.730 1.00 0.00 10 CYS A CA 14
ATOM 6971 C C . CYS A 1 10 ? -1.770 3.920 2.168 1.00 0.00 10 CYS A C 14
ATOM 6972 O O . CYS A 1 10 ? -1.351 4.907 2.764 1.00 0.00 10 CYS A O 14
ATOM 6979 N N . SER A 1 11 ? -1.833 2.717 2.734 1.00 0.00 11 SER A N 14
ATOM 6980 C CA . SER A 1 11 ? -1.425 2.411 4.101 1.00 0.00 11 SER A CA 14
ATOM 6981 C C . SER A 1 11 ? -0.426 1.256 4.099 1.00 0.00 11 SER A C 14
ATOM 6982 O O . SER A 1 11 ? -0.762 0.122 3.759 1.00 0.00 11 SER A O 14
ATOM 6990 N N . LEU A 1 12 ? 0.799 1.535 4.543 1.00 0.00 12 LEU A N 14
ATOM 6991 C CA . LEU A 1 12 ? 1.852 0.537 4.655 1.00 0.00 12 LEU A CA 14
ATOM 6992 C C . LEU A 1 12 ? 1.502 -0.548 5.674 1.00 0.00 12 LEU A C 14
ATOM 6993 O O . LEU A 1 12 ? 2.003 -1.668 5.593 1.00 0.00 12 LEU A O 14
ATOM 7009 N N . THR A 1 13 ? 0.650 -0.241 6.646 1.00 0.00 13 THR A N 14
ATOM 7010 C CA . THR A 1 13 ? 0.239 -1.229 7.625 1.00 0.00 13 THR A CA 14
ATOM 7011 C C . THR A 1 13 ? -0.802 -2.177 7.045 1.00 0.00 13 THR A C 14
ATOM 7012 O O . THR A 1 13 ? -0.680 -3.393 7.196 1.00 0.00 13 THR A O 14
ATOM 7023 N N . LEU A 1 14 ? -1.819 -1.657 6.357 1.00 0.00 14 LEU A N 14
ATOM 7024 C CA . LEU A 1 14 ? -2.792 -2.511 5.728 1.00 0.00 14 LEU A CA 14
ATOM 7025 C C . LEU A 1 14 ? -2.080 -3.347 4.660 1.00 0.00 14 LEU A C 14
ATOM 7026 O O . LEU A 1 14 ? -2.448 -4.486 4.398 1.00 0.00 14 LEU A O 14
ATOM 7042 N N . CYS A 1 15 ? -0.988 -2.822 4.096 1.00 0.00 15 CYS A N 14
ATOM 7043 C CA . CYS A 1 15 ? -0.187 -3.580 3.145 1.00 0.00 15 CYS A CA 14
ATOM 7044 C C . CYS A 1 15 ? 0.345 -4.884 3.727 1.00 0.00 15 CYS A C 14
ATOM 7045 O O . CYS A 1 15 ? 0.589 -5.816 2.967 1.00 0.00 15 CYS A O 14
ATOM 7052 N N . GLN A 1 16 ? 0.530 -4.987 5.047 1.00 0.00 16 GLN A N 14
ATOM 7053 C CA . GLN A 1 16 ? 0.971 -6.242 5.645 1.00 0.00 16 GLN A CA 14
ATOM 7054 C C . GLN A 1 16 ? -0.036 -7.376 5.426 1.00 0.00 16 GLN A C 14
ATOM 7055 O O . GLN A 1 16 ? 0.341 -8.545 5.532 1.00 0.00 16 GLN A O 14
ATOM 7069 N N . ASP A 1 17 ? -1.284 -7.063 5.069 1.00 0.00 17 ASP A N 14
ATOM 7070 C CA . ASP A 1 17 ? -2.257 -8.093 4.742 1.00 0.00 17 ASP A CA 14
ATOM 7071 C C . ASP A 1 17 ? -1.886 -8.663 3.380 1.00 0.00 17 ASP A C 14
ATOM 7072 O O . ASP A 1 17 ? -2.123 -9.840 3.120 1.00 0.00 17 ASP A O 14
ATOM 7081 N N . CYS A 1 18 ? -1.365 -7.826 2.483 1.00 0.00 18 CYS A N 14
ATOM 7082 C CA . CYS A 1 18 ? -1.146 -8.247 1.116 1.00 0.00 18 CYS A CA 14
ATOM 7083 C C . CYS A 1 18 ? 0.051 -9.186 1.060 1.00 0.00 18 CYS A C 14
ATOM 7084 O O . CYS A 1 18 ? 1.131 -8.841 1.540 1.00 0.00 18 CYS A O 14
ATOM 7091 N N . GLU A 1 19 ? -0.164 -10.356 0.455 1.00 0.00 19 GLU A N 14
ATOM 7092 C CA . GLU A 1 19 ? 0.804 -11.418 0.238 1.00 0.00 19 GLU A CA 14
ATOM 7093 C C . GLU A 1 19 ? 2.208 -10.853 -0.016 1.00 0.00 19 GLU A C 14
ATOM 7094 O O . GLU A 1 19 ? 3.130 -11.080 0.767 1.00 0.00 19 GLU A O 14
ATOM 7106 N N . ASN A 1 20 ? 2.397 -10.125 -1.113 1.00 0.00 20 ASN A N 14
ATOM 7107 C CA . ASN A 1 20 ? 3.684 -9.595 -1.506 1.00 0.00 20 ASN A CA 14
ATOM 7108 C C . ASN A 1 20 ? 3.849 -8.204 -0.905 1.00 0.00 20 ASN A C 14
ATOM 7109 O O . ASN A 1 20 ? 4.042 -7.214 -1.610 1.00 0.00 20 ASN A O 14
ATOM 7120 N N . THR A 1 21 ? 3.828 -8.153 0.427 1.00 0.00 21 THR A N 14
ATOM 7121 C CA . THR A 1 21 ? 3.971 -6.951 1.230 1.00 0.00 21 THR A CA 14
ATOM 7122 C C . THR A 1 21 ? 4.935 -5.894 0.666 1.00 0.00 21 THR A C 14
ATOM 7123 O O . THR A 1 21 ? 4.521 -4.752 0.544 1.00 0.00 21 THR A O 14
ATOM 7134 N N . PRO A 1 22 ? 6.199 -6.179 0.314 1.00 0.00 22 PRO A N 14
ATOM 7135 C CA . PRO A 1 22 ? 7.074 -5.140 -0.219 1.00 0.00 22 PRO A CA 14
ATOM 7136 C C . PRO A 1 22 ? 6.591 -4.557 -1.545 1.00 0.00 22 PRO A C 14
ATOM 7137 O O . PRO A 1 22 ? 6.804 -3.376 -1.794 1.00 0.00 22 PRO A O 14
ATOM 7148 N N . ILE A 1 23 ? 5.957 -5.344 -2.413 1.00 0.00 23 ILE A N 14
ATOM 7149 C CA . ILE A 1 23 ? 5.382 -4.780 -3.626 1.00 0.00 23 ILE A CA 14
ATOM 7150 C C . ILE A 1 23 ? 4.265 -3.825 -3.227 1.00 0.00 23 ILE A C 14
ATOM 7151 O O . ILE A 1 23 ? 4.132 -2.728 -3.765 1.00 0.00 23 ILE A O 14
ATOM 7167 N N . CYS A 1 24 ? 3.472 -4.251 -2.249 1.00 0.00 24 CYS A N 14
ATOM 7168 C CA . CYS A 1 24 ? 2.403 -3.430 -1.715 1.00 0.00 24 CYS A CA 14
ATOM 7169 C C . CYS A 1 24 ? 2.964 -2.109 -1.200 1.00 0.00 24 CYS A C 14
ATOM 7170 O O . CYS A 1 24 ? 2.514 -1.038 -1.598 1.00 0.00 24 CYS A O 14
ATOM 7177 N N . GLU A 1 25 ? 3.986 -2.187 -0.346 1.00 0.00 25 GLU A N 14
ATOM 7178 C CA . GLU A 1 25 ? 4.711 -1.051 0.184 1.00 0.00 25 GLU A CA 14
ATOM 7179 C C . GLU A 1 25 ? 5.176 -0.147 -0.951 1.00 0.00 25 GLU A C 14
ATOM 7180 O O . GLU A 1 25 ? 4.978 1.063 -0.908 1.00 0.00 25 GLU A O 14
ATOM 7192 N N . LEU A 1 26 ? 5.823 -0.730 -1.950 1.00 0.00 26 LEU A N 14
ATOM 7193 C CA . LEU A 1 26 ? 6.364 -0.023 -3.092 1.00 0.00 26 LEU A CA 14
ATOM 7194 C C . LEU A 1 26 ? 5.269 0.783 -3.780 1.00 0.00 26 LEU A C 14
ATOM 7195 O O . LEU A 1 26 ? 5.400 1.999 -3.954 1.00 0.00 26 LEU A O 14
ATOM 7211 N N . ALA A 1 27 ? 4.178 0.116 -4.145 1.00 0.00 27 ALA A N 14
ATOM 7212 C CA . ALA A 1 27 ? 3.044 0.740 -4.797 1.00 0.00 27 ALA A CA 14
ATOM 7213 C C . ALA A 1 27 ? 2.453 1.842 -3.916 1.00 0.00 27 ALA A C 14
ATOM 7214 O O . ALA A 1 27 ? 2.179 2.938 -4.407 1.00 0.00 27 ALA A O 14
ATOM 7221 N N . VAL A 1 28 ? 2.267 1.582 -2.622 1.00 0.00 28 VAL A N 14
ATOM 7222 C CA . VAL A 1 28 ? 1.779 2.572 -1.674 1.00 0.00 28 VAL A CA 14
ATOM 7223 C C . VAL A 1 28 ? 2.698 3.790 -1.661 1.00 0.00 28 VAL A C 14
ATOM 7224 O O . VAL A 1 28 ? 2.219 4.917 -1.781 1.00 0.00 28 VAL A O 14
ATOM 7237 N N . LYS A 1 29 ? 4.012 3.590 -1.542 1.00 0.00 29 LYS A N 14
ATOM 7238 C CA . LYS A 1 29 ? 4.947 4.688 -1.556 1.00 0.00 29 LYS A CA 14
ATOM 7239 C C . LYS A 1 29 ? 4.863 5.404 -2.906 1.00 0.00 29 LYS A C 14
ATOM 7240 O O . LYS A 1 29 ? 5.035 6.617 -2.980 1.00 0.00 29 LYS A O 14
ATOM 7259 N N . GLY A 1 30 ? 4.601 4.670 -3.987 1.00 0.00 30 GLY A N 14
ATOM 7260 C CA . GLY A 1 30 ? 4.375 5.240 -5.305 1.00 0.00 30 GLY A CA 14
ATOM 7261 C C . GLY A 1 30 ? 3.098 6.082 -5.332 1.00 0.00 30 GLY A C 14
ATOM 7262 O O . GLY A 1 30 ? 3.018 7.067 -6.069 1.00 0.00 30 GLY A O 14
ATOM 7266 N N . SER A 1 31 ? 2.102 5.702 -4.534 1.00 0.00 31 SER A N 14
ATOM 7267 C CA . SER A 1 31 ? 0.752 6.231 -4.593 1.00 0.00 31 SER A CA 14
ATOM 7268 C C . SER A 1 31 ? 0.691 7.532 -3.801 1.00 0.00 31 SER A C 14
ATOM 7269 O O . SER A 1 31 ? 0.229 8.543 -4.323 1.00 0.00 31 SER A O 14
ATOM 7277 N N . CYS A 1 32 ? 1.155 7.520 -2.552 1.00 0.00 32 CYS A N 14
ATOM 7278 C CA . CYS A 1 32 ? 0.980 8.632 -1.618 1.00 0.00 32 CYS A CA 14
ATOM 7279 C C . CYS A 1 32 ? 2.319 8.888 -0.941 1.00 0.00 32 CYS A C 14
ATOM 7280 O O . CYS A 1 32 ? 3.089 7.939 -0.773 1.00 0.00 32 CYS A O 14
ATOM 7287 N N . PRO A 1 33 ? 2.639 10.136 -0.575 1.00 0.00 33 PRO A N 14
ATOM 7288 C CA . PRO A 1 33 ? 3.895 10.464 0.076 1.00 0.00 33 PRO A CA 14
ATOM 7289 C C . PRO A 1 33 ? 3.817 10.143 1.571 1.00 0.00 33 PRO A C 14
ATOM 7290 O O . PRO A 1 33 ? 2.720 10.00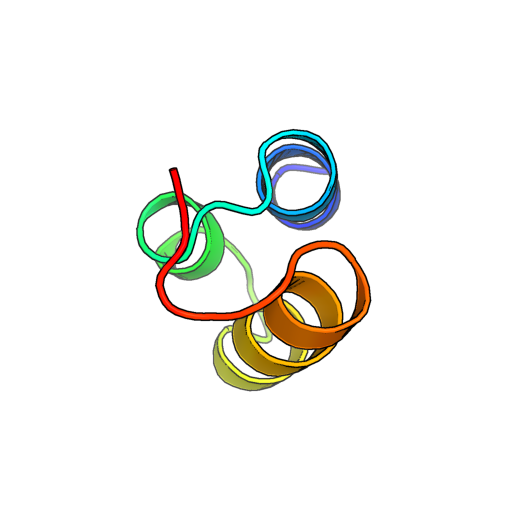4 2.114 1.00 0.00 33 PRO A O 14
ATOM 7301 N N . PRO A 1 34 ? 4.962 10.058 2.265 1.00 0.00 34 PRO A N 14
ATOM 7302 C CA . PRO A 1 34 ? 4.975 9.919 3.709 1.00 0.00 34 PRO A CA 14
ATOM 7303 C C . PRO A 1 34 ? 4.528 11.236 4.363 1.00 0.00 34 PRO A C 14
ATOM 7304 O O . PRO A 1 34 ? 4.774 12.310 3.800 1.00 0.00 34 PRO A O 14
ATOM 7315 N N . PRO A 1 35 ? 3.962 11.192 5.578 1.00 0.00 35 PRO A N 14
ATOM 7316 C CA . PRO A 1 35 ? 3.618 9.980 6.302 1.00 0.00 35 PRO A CA 14
ATOM 7317 C C . PRO A 1 35 ? 2.320 9.402 5.735 1.00 0.00 35 PRO A C 14
ATOM 7318 O O . PRO A 1 35 ? 1.444 10.144 5.294 1.00 0.00 35 PRO A O 14
ATOM 7329 N N . TRP A 1 36 ? 2.184 8.079 5.749 1.00 0.00 36 TRP A N 14
ATOM 7330 C CA . TRP A 1 36 ? 0.926 7.435 5.414 1.00 0.00 36 TRP A CA 14
ATOM 7331 C C . TRP A 1 36 ? 0.089 7.477 6.690 1.00 0.00 36 TRP A C 14
ATOM 7332 O O . TRP A 1 36 ? 0.118 6.535 7.484 1.00 0.00 36 TRP A O 14
ATOM 7353 N N . SER A 1 37 ? -0.545 8.624 6.919 1.00 0.00 37 SER A N 14
ATOM 7354 C CA . SER A 1 37 ? -1.329 8.956 8.095 1.00 0.00 37 SER A CA 14
ATOM 7355 C C . SER A 1 37 ? -2.495 9.838 7.641 1.00 0.00 37 SER A C 14
ATOM 7356 O O . SER A 1 37 ? -2.810 9.810 6.433 1.00 0.00 37 SER A O 14
ATOM 7365 N N . ASP A 1 1 ? -7.172 -6.555 -5.702 1.00 0.00 1 ASP A N 15
ATOM 7366 C CA . ASP A 1 1 ? -6.765 -7.378 -4.550 1.00 0.00 1 ASP A CA 15
ATOM 7367 C C . ASP A 1 1 ? -6.592 -6.489 -3.327 1.00 0.00 1 ASP A C 15
ATOM 7368 O O . ASP A 1 1 ? -6.718 -5.276 -3.408 1.00 0.00 1 ASP A O 15
ATOM 7379 N N . ILE A 1 2 ? -6.298 -7.073 -2.173 1.00 0.00 2 ILE A N 15
ATOM 7380 C CA . ILE A 1 2 ? -6.120 -6.315 -0.937 1.00 0.00 2 ILE A CA 15
ATOM 7381 C C . ILE A 1 2 ? -4.888 -5.412 -1.041 1.00 0.00 2 ILE A C 15
ATOM 7382 O O . ILE A 1 2 ? -4.816 -4.373 -0.399 1.00 0.00 2 ILE A O 15
ATOM 7398 N N . CYS A 1 3 ? -3.916 -5.762 -1.882 1.00 0.00 3 CYS A N 15
ATOM 7399 C CA . CYS A 1 3 ? -2.887 -4.801 -2.242 1.00 0.00 3 CYS A CA 15
ATOM 7400 C C . CYS A 1 3 ? -3.562 -3.556 -2.797 1.00 0.00 3 CYS A C 15
ATOM 7401 O O . CYS A 1 3 ? -3.361 -2.477 -2.262 1.00 0.00 3 CYS A O 15
ATOM 7408 N N . ASP A 1 4 ? -4.399 -3.695 -3.827 1.00 0.00 4 ASP A N 15
ATOM 7409 C CA . ASP A 1 4 ? -5.080 -2.570 -4.473 1.00 0.00 4 ASP A CA 15
ATOM 7410 C C . ASP A 1 4 ? -5.848 -1.769 -3.424 1.00 0.00 4 ASP A C 15
ATOM 7411 O O . ASP A 1 4 ? -5.876 -0.541 -3.442 1.00 0.00 4 ASP A O 15
ATOM 7420 N N . ILE A 1 5 ? -6.458 -2.466 -2.471 1.00 0.00 5 ILE A N 15
ATOM 7421 C CA . ILE A 1 5 ? -7.091 -1.832 -1.326 1.00 0.00 5 ILE A CA 15
ATOM 7422 C C . ILE A 1 5 ? -6.070 -0.987 -0.551 1.00 0.00 5 ILE A C 15
ATOM 7423 O O . ILE A 1 5 ? -6.217 0.224 -0.461 1.00 0.00 5 ILE A O 15
ATOM 7439 N N . ALA A 1 6 ? -5.041 -1.597 0.034 1.00 0.00 6 ALA A N 15
ATOM 7440 C CA . ALA A 1 6 ? -4.029 -0.910 0.835 1.00 0.00 6 ALA A CA 15
ATOM 7441 C C . ALA A 1 6 ? -3.376 0.236 0.054 1.00 0.00 6 ALA A C 15
ATOM 7442 O O . ALA A 1 6 ? -2.992 1.244 0.640 1.00 0.00 6 ALA A O 15
ATOM 7449 N N . ILE A 1 7 ? -3.251 0.084 -1.260 1.00 0.00 7 ILE A N 15
ATOM 7450 C CA . ILE A 1 7 ? -2.659 1.028 -2.193 1.00 0.00 7 ILE A CA 15
ATOM 7451 C C . ILE A 1 7 ? -3.618 2.196 -2.434 1.00 0.00 7 ILE A C 15
ATOM 7452 O O . ILE A 1 7 ? -3.205 3.357 -2.487 1.00 0.00 7 ILE A O 15
ATOM 7468 N N . ALA A 1 8 ? -4.913 1.913 -2.530 1.00 0.00 8 ALA A N 15
ATOM 7469 C CA . ALA A 1 8 ? -5.950 2.926 -2.615 1.00 0.00 8 ALA A CA 15
ATOM 7470 C C . ALA A 1 8 ? -6.048 3.697 -1.300 1.00 0.00 8 ALA A C 15
ATOM 7471 O O . ALA A 1 8 ? -6.213 4.919 -1.285 1.00 0.00 8 ALA A O 15
ATOM 7478 N N . GLN A 1 9 ? -5.949 2.965 -0.196 1.00 0.00 9 GLN A N 15
ATOM 7479 C CA . GLN A 1 9 ? -6.046 3.459 1.167 1.00 0.00 9 GLN A CA 15
ATOM 7480 C C . GLN A 1 9 ? -4.733 4.134 1.586 1.00 0.00 9 GLN A C 15
ATOM 7481 O O . GLN A 1 9 ? -4.717 4.952 2.500 1.00 0.00 9 GLN A O 15
ATOM 7495 N N . CYS A 1 10 ? -3.645 3.817 0.886 1.00 0.00 10 CYS A N 15
ATOM 7496 C CA . CYS A 1 10 ? -2.270 4.222 1.128 1.00 0.00 10 CYS A CA 15
ATOM 7497 C C . CYS A 1 10 ? -1.894 4.074 2.601 1.00 0.00 10 CYS A C 15
ATOM 7498 O O . CYS A 1 10 ? -1.815 5.039 3.363 1.00 0.00 10 CYS A O 15
ATOM 7505 N N . SER A 1 11 ? -1.610 2.827 2.966 1.00 0.00 11 SER A N 15
ATOM 7506 C CA . SER A 1 11 ? -1.213 2.379 4.288 1.00 0.00 11 SER A CA 15
ATOM 7507 C C . SER A 1 11 ? -0.148 1.302 4.142 1.00 0.00 11 SER A C 15
ATOM 7508 O O . SER A 1 11 ? -0.425 0.221 3.626 1.00 0.00 11 SER A O 15
ATOM 7516 N N . LEU A 1 12 ? 1.064 1.574 4.623 1.00 0.00 12 LEU A N 15
ATOM 7517 C CA . LEU A 1 12 ? 2.098 0.553 4.700 1.00 0.00 12 LEU A CA 15
ATOM 7518 C C . LEU A 1 12 ? 1.715 -0.527 5.707 1.00 0.00 12 LEU A C 15
ATOM 7519 O O . LEU A 1 12 ? 2.129 -1.673 5.570 1.00 0.00 12 LEU A O 15
ATOM 7535 N N . THR A 1 13 ? 0.934 -0.189 6.732 1.00 0.00 13 THR A N 15
ATOM 7536 C CA . THR A 1 13 ? 0.513 -1.205 7.679 1.00 0.00 13 THR A CA 15
ATOM 7537 C C . THR A 1 13 ? -0.412 -2.205 6.999 1.00 0.00 13 THR A C 15
ATOM 7538 O O . THR A 1 13 ? -0.154 -3.408 7.057 1.00 0.00 13 THR A O 15
ATOM 7549 N N . LEU A 1 14 ? -1.442 -1.718 6.309 1.00 0.00 14 LEU A N 15
ATOM 7550 C CA . LEU A 1 14 ? -2.447 -2.583 5.717 1.00 0.00 14 LEU A CA 15
ATOM 7551 C C . LEU A 1 14 ? -1.811 -3.464 4.646 1.00 0.00 14 LEU A C 15
ATOM 7552 O O . LEU A 1 14 ? -2.317 -4.534 4.323 1.00 0.00 14 LEU A O 15
ATOM 7568 N N . CYS A 1 15 ? -0.667 -3.048 4.103 1.00 0.00 15 CYS A N 15
ATOM 7569 C CA . CYS A 1 15 ? 0.050 -3.878 3.153 1.00 0.00 15 CYS A CA 15
ATOM 7570 C C . CYS A 1 15 ? 0.376 -5.251 3.724 1.00 0.00 15 CYS A C 15
ATOM 7571 O O . CYS A 1 15 ? 0.475 -6.200 2.956 1.00 0.00 15 CYS A O 15
ATOM 7578 N N . GLN A 1 16 ? 0.529 -5.392 5.044 1.00 0.00 16 GLN A N 15
ATOM 7579 C CA . GLN A 1 16 ? 0.781 -6.697 5.654 1.00 0.00 16 GLN A CA 15
ATOM 7580 C C . GLN A 1 16 ? -0.414 -7.655 5.568 1.00 0.00 16 GLN A C 15
ATOM 7581 O O . GLN A 1 16 ? -0.266 -8.831 5.901 1.00 0.00 16 GLN A O 15
ATOM 7595 N N . ASP A 1 17 ? -1.577 -7.206 5.090 1.00 0.00 17 ASP A N 15
ATOM 7596 C CA . ASP A 1 17 ? -2.606 -8.144 4.665 1.00 0.00 17 ASP A CA 15
ATOM 7597 C C . ASP A 1 17 ? -2.159 -8.754 3.343 1.00 0.00 17 ASP A C 15
ATOM 7598 O O . ASP A 1 17 ? -2.343 -9.949 3.111 1.00 0.00 17 ASP A O 15
ATOM 7607 N N . CYS A 1 18 ? -1.662 -7.917 2.433 1.00 0.00 18 CYS A N 15
ATOM 7608 C CA . CYS A 1 18 ? -1.401 -8.342 1.070 1.00 0.00 18 CYS A CA 15
ATOM 7609 C C . CYS A 1 18 ? -0.157 -9.221 1.060 1.00 0.00 18 CYS A C 15
ATOM 7610 O O . CYS A 1 18 ? 0.883 -8.831 1.591 1.00 0.00 18 CYS A O 15
ATOM 7617 N N . GLU A 1 19 ? -0.270 -10.408 0.464 1.00 0.00 19 GLU A N 15
ATOM 7618 C CA . GLU A 1 19 ? 0.781 -11.412 0.422 1.00 0.00 19 GLU A CA 15
ATOM 7619 C C . GLU A 1 19 ? 2.138 -10.786 0.073 1.00 0.00 19 GLU A C 15
ATOM 7620 O O . GLU A 1 19 ? 3.103 -10.894 0.833 1.00 0.00 19 GLU A O 15
ATOM 7632 N N . ASN A 1 20 ? 2.229 -10.114 -1.074 1.00 0.00 20 ASN A N 15
ATOM 7633 C CA . ASN A 1 20 ? 3.461 -9.495 -1.521 1.00 0.00 20 ASN A CA 15
ATOM 7634 C C . ASN A 1 20 ? 3.607 -8.118 -0.877 1.00 0.00 20 ASN A C 15
ATOM 7635 O O . ASN A 1 20 ? 3.556 -7.081 -1.539 1.00 0.00 20 ASN A O 15
ATOM 7646 N N . THR A 1 21 ? 3.814 -8.128 0.438 1.00 0.00 21 THR A N 15
ATOM 7647 C CA . THR A 1 21 ? 3.955 -6.948 1.271 1.00 0.00 21 THR A CA 15
ATOM 7648 C C . THR A 1 21 ? 4.949 -5.905 0.727 1.00 0.00 21 THR A C 15
ATOM 7649 O O . THR A 1 21 ? 4.551 -4.755 0.620 1.00 0.00 21 THR A O 15
ATOM 7660 N N . PRO A 1 22 ? 6.208 -6.202 0.359 1.00 0.00 22 PRO A N 15
ATOM 7661 C CA . PRO A 1 22 ? 7.128 -5.150 -0.070 1.00 0.00 22 PRO A CA 15
ATOM 7662 C C . PRO A 1 22 ? 6.725 -4.554 -1.423 1.00 0.00 22 PRO A C 15
ATOM 7663 O O . PRO A 1 22 ? 6.857 -3.351 -1.623 1.00 0.00 22 PRO A O 15
ATOM 7674 N N . ILE A 1 23 ? 6.190 -5.347 -2.350 1.00 0.00 23 ILE A N 15
ATOM 7675 C CA . ILE A 1 23 ? 5.587 -4.780 -3.552 1.00 0.00 23 ILE A CA 15
ATOM 7676 C C . ILE A 1 23 ? 4.485 -3.807 -3.141 1.00 0.00 23 ILE A C 15
ATOM 7677 O O . ILE A 1 23 ? 4.400 -2.685 -3.637 1.00 0.00 23 ILE A O 15
ATOM 7693 N N . CYS A 1 24 ? 3.625 -4.250 -2.226 1.00 0.00 24 CYS A N 15
ATOM 7694 C CA . CYS A 1 24 ? 2.518 -3.436 -1.756 1.00 0.00 24 CYS A CA 15
ATOM 7695 C C . CYS A 1 24 ? 3.034 -2.125 -1.180 1.00 0.00 24 CYS A C 15
ATOM 7696 O O . CYS A 1 24 ? 2.551 -1.055 -1.536 1.00 0.00 24 CYS A O 15
ATOM 7703 N N . GLU A 1 25 ? 4.041 -2.207 -0.312 1.00 0.00 25 GLU A N 15
ATOM 7704 C CA . GLU A 1 25 ? 4.743 -1.078 0.256 1.00 0.00 25 GLU A CA 15
ATOM 7705 C C . GLU A 1 25 ? 5.186 -0.143 -0.866 1.00 0.00 25 GLU A C 15
ATOM 7706 O O . GLU A 1 25 ? 4.889 1.048 -0.851 1.00 0.00 25 GLU A O 15
ATOM 7718 N N . LEU A 1 26 ? 5.908 -0.679 -1.844 1.00 0.00 26 LEU A N 15
ATOM 7719 C CA . LEU A 1 26 ? 6.433 0.066 -2.974 1.00 0.00 26 LEU A CA 15
ATOM 7720 C C . LEU A 1 26 ? 5.311 0.798 -3.713 1.00 0.00 26 LEU A C 15
ATOM 7721 O O . LEU A 1 26 ? 5.469 1.959 -4.112 1.00 0.00 26 LEU A O 15
ATOM 7737 N N . ALA A 1 27 ? 4.172 0.140 -3.899 1.00 0.00 27 ALA A N 15
ATOM 7738 C CA . ALA A 1 27 ? 3.014 0.708 -4.567 1.00 0.00 27 ALA A CA 15
ATOM 7739 C C . ALA A 1 27 ? 2.338 1.782 -3.711 1.00 0.00 27 ALA A C 15
ATOM 7740 O O . ALA A 1 27 ? 1.990 2.842 -4.224 1.00 0.00 27 ALA A O 15
ATOM 7747 N N . VAL A 1 28 ? 2.188 1.565 -2.405 1.00 0.00 28 VAL A N 15
ATOM 7748 C CA . VAL A 1 28 ? 1.704 2.577 -1.472 1.00 0.00 28 VAL A CA 15
ATOM 7749 C C . VAL A 1 28 ? 2.601 3.810 -1.553 1.00 0.00 28 VAL A C 15
ATOM 7750 O O . VAL A 1 28 ? 2.112 4.933 -1.694 1.00 0.00 28 VAL A O 15
ATOM 7763 N N . LYS A 1 29 ? 3.918 3.606 -1.501 1.00 0.00 29 LYS A N 15
ATOM 7764 C CA . LYS A 1 29 ? 4.881 4.660 -1.698 1.00 0.00 29 LYS A CA 15
ATOM 7765 C C . LYS A 1 29 ? 4.664 5.332 -3.055 1.00 0.00 29 LYS A C 15
ATOM 7766 O O . LYS A 1 29 ? 4.809 6.544 -3.181 1.00 0.00 29 LYS A O 15
ATOM 7785 N N . GLY A 1 30 ? 4.311 4.549 -4.070 1.00 0.00 30 GLY A N 15
ATOM 7786 C CA . GLY A 1 30 ? 3.932 5.060 -5.374 1.00 0.00 30 GLY A CA 15
ATOM 7787 C C . GLY A 1 30 ? 2.689 5.945 -5.306 1.00 0.00 30 GLY A C 15
ATOM 7788 O O . GLY A 1 30 ? 2.605 6.946 -6.010 1.00 0.00 30 GLY A O 15
ATOM 7792 N N . SER A 1 31 ? 1.732 5.584 -4.459 1.00 0.00 31 SER A N 15
ATOM 7793 C CA . SER A 1 31 ? 0.356 6.025 -4.575 1.00 0.00 31 SER A CA 15
ATOM 7794 C C . SER A 1 31 ? 0.096 7.385 -3.964 1.00 0.00 31 SER A C 15
ATOM 7795 O O . SER A 1 31 ? -0.672 8.160 -4.529 1.00 0.00 31 SER A O 15
ATOM 7803 N N . CYS A 1 32 ? 0.613 7.612 -2.764 1.00 0.00 32 CYS A N 15
ATOM 7804 C CA . CYS A 1 32 ? 0.266 8.781 -1.963 1.00 0.00 32 CYS A CA 15
ATOM 7805 C C . CYS A 1 32 ? 1.569 9.423 -1.532 1.00 0.00 32 CYS A C 15
ATOM 7806 O O . CYS A 1 32 ? 2.589 8.725 -1.459 1.00 0.00 32 CYS A O 15
ATOM 7813 N N . PRO A 1 33 ? 1.584 10.738 -1.280 1.00 0.00 33 PRO A N 15
ATOM 7814 C CA . PRO A 1 33 ? 2.778 11.399 -0.798 1.00 0.00 33 PRO A CA 15
ATOM 7815 C C . PRO A 1 33 ? 3.158 10.786 0.554 1.00 0.00 33 PRO A C 15
ATOM 7816 O O . PRO A 1 33 ? 2.270 10.387 1.306 1.00 0.00 33 PRO A O 15
ATOM 7827 N N . PRO A 1 34 ? 4.451 10.689 0.881 1.00 0.00 34 PRO A N 15
ATOM 7828 C CA . PRO A 1 34 ? 4.887 10.272 2.202 1.00 0.00 34 PRO A CA 15
ATOM 7829 C C . PRO A 1 34 ? 4.447 11.333 3.222 1.00 0.00 34 PRO A C 15
ATOM 7830 O O . PRO A 1 34 ? 4.493 12.522 2.895 1.00 0.00 34 PRO A O 15
ATOM 7841 N N . PRO A 1 35 ? 4.079 10.964 4.457 1.00 0.00 35 PRO A N 15
ATOM 7842 C CA . PRO A 1 35 ? 3.993 9.609 4.980 1.00 0.00 35 PRO A CA 15
ATOM 7843 C C . PRO A 1 35 ? 2.644 8.961 4.640 1.00 0.00 35 PRO A C 15
ATOM 7844 O O . PRO A 1 35 ? 1.722 9.617 4.163 1.00 0.00 35 PRO A O 15
ATOM 7855 N N . TRP A 1 36 ? 2.529 7.664 4.916 1.00 0.00 36 TRP A N 15
ATOM 7856 C CA . TRP A 1 36 ? 1.340 6.848 4.676 1.00 0.00 36 TRP A CA 15
ATOM 7857 C C . TRP A 1 36 ? 0.691 6.463 6.007 1.00 0.00 36 TRP A C 15
ATOM 7858 O O . TRP A 1 36 ? 1.359 6.544 7.040 1.00 0.00 36 TRP A O 15
ATOM 7879 N N . SER A 1 37 ? -0.572 6.030 5.966 1.00 0.00 37 SER A N 15
ATOM 7880 C CA . SER A 1 37 ? -1.400 5.796 7.144 1.00 0.00 37 SER A CA 15
ATOM 7881 C C . SER A 1 37 ? -1.254 6.945 8.150 1.00 0.00 37 SER A C 15
ATOM 7882 O O . SER A 1 37 ? -1.366 8.103 7.707 1.00 0.00 37 SER A O 15
ATOM 7891 N N . ASP A 1 1 ? -7.900 -6.199 -5.161 1.00 0.00 1 ASP A N 16
ATOM 7892 C CA . ASP A 1 1 ? -7.755 -7.155 -4.057 1.00 0.00 1 ASP A CA 16
ATOM 7893 C C . ASP A 1 1 ? -7.304 -6.370 -2.826 1.00 0.00 1 ASP A C 16
ATOM 7894 O O . ASP A 1 1 ? -7.196 -5.154 -2.908 1.00 0.00 1 ASP A O 16
ATOM 7905 N N . ILE A 1 2 ? -6.951 -7.019 -1.719 1.00 0.00 2 ILE A N 16
ATOM 7906 C CA . ILE A 1 2 ? -6.518 -6.304 -0.521 1.00 0.00 2 ILE A CA 16
ATOM 7907 C C . ILE A 1 2 ? -5.213 -5.525 -0.744 1.00 0.00 2 ILE A C 16
ATOM 7908 O O . ILE A 1 2 ? -5.016 -4.491 -0.112 1.00 0.00 2 ILE A O 16
ATOM 7924 N N . CYS A 1 3 ? -4.326 -5.962 -1.646 1.00 0.00 3 CYS A N 16
ATOM 7925 C CA . CYS A 1 3 ? -3.222 -5.093 -2.062 1.00 0.00 3 CYS A CA 16
ATOM 7926 C C . CYS A 1 3 ? -3.810 -3.795 -2.602 1.00 0.00 3 CYS A C 16
ATOM 7927 O O . CYS A 1 3 ? -3.437 -2.706 -2.175 1.00 0.00 3 CYS A O 16
ATOM 7934 N N . ASP A 1 4 ? -4.756 -3.910 -3.536 1.00 0.00 4 ASP A N 16
ATOM 7935 C CA . ASP A 1 4 ? -5.404 -2.755 -4.150 1.00 0.00 4 ASP A CA 16
ATOM 7936 C C . ASP A 1 4 ? -6.082 -1.898 -3.080 1.00 0.00 4 ASP A C 16
ATOM 7937 O O . ASP A 1 4 ? -6.094 -0.674 -3.157 1.00 0.00 4 ASP A O 16
ATOM 7946 N N . ILE A 1 5 ? -6.656 -2.532 -2.062 1.00 0.00 5 ILE A N 16
ATOM 7947 C CA . ILE A 1 5 ? -7.209 -1.839 -0.910 1.00 0.00 5 ILE A CA 16
ATOM 7948 C C . ILE A 1 5 ? -6.110 -1.024 -0.235 1.00 0.00 5 ILE A C 16
ATOM 7949 O O . ILE A 1 5 ? -6.246 0.188 -0.113 1.00 0.00 5 ILE A O 16
ATOM 7965 N N . ALA A 1 6 ? -5.022 -1.656 0.201 1.00 0.00 6 ALA A N 16
ATOM 7966 C CA . ALA A 1 6 ? -3.911 -0.971 0.851 1.00 0.00 6 ALA A CA 16
ATOM 7967 C C . ALA A 1 6 ? -3.384 0.170 -0.016 1.00 0.00 6 ALA A C 16
ATOM 7968 O O . ALA A 1 6 ? -3.008 1.212 0.512 1.00 0.00 6 ALA A O 16
ATOM 7975 N N . ILE A 1 7 ? -3.361 -0.009 -1.335 1.00 0.00 7 ILE A N 16
ATOM 7976 C CA . ILE A 1 7 ? -2.865 0.981 -2.278 1.00 0.00 7 ILE A CA 16
ATOM 7977 C C . ILE A 1 7 ? -3.850 2.141 -2.426 1.00 0.00 7 ILE A C 16
ATOM 7978 O O . ILE A 1 7 ? -3.439 3.303 -2.470 1.00 0.00 7 ILE A O 16
ATOM 7994 N N . ALA A 1 8 ? -5.146 1.852 -2.484 1.00 0.00 8 ALA A N 16
ATOM 7995 C CA . ALA A 1 8 ? -6.197 2.857 -2.506 1.00 0.00 8 ALA A CA 16
ATOM 7996 C C . ALA A 1 8 ? -6.164 3.649 -1.206 1.00 0.00 8 ALA A C 16
ATOM 7997 O O . ALA A 1 8 ? -6.269 4.874 -1.199 1.00 0.00 8 ALA A O 16
ATOM 8004 N N . GLN A 1 9 ? -5.995 2.944 -0.096 1.00 0.00 9 GLN A N 16
ATOM 8005 C CA . GLN A 1 9 ? -5.937 3.510 1.237 1.00 0.00 9 GLN A CA 16
ATOM 8006 C C . GLN A 1 9 ? -4.599 4.220 1.435 1.00 0.00 9 GLN A C 16
ATOM 8007 O O . GLN A 1 9 ? -4.504 5.133 2.246 1.00 0.00 9 GLN A O 16
ATOM 8021 N N . CYS A 1 10 ? -3.579 3.807 0.685 1.00 0.00 10 CYS A N 16
ATOM 8022 C CA . CYS A 1 10 ? -2.175 4.109 0.890 1.00 0.00 10 CYS A CA 16
ATOM 8023 C C . CYS A 1 10 ? -1.844 3.986 2.369 1.00 0.00 10 CYS A C 16
ATOM 8024 O O . CYS A 1 10 ? -1.711 4.980 3.079 1.00 0.00 10 CYS A O 16
ATOM 8031 N N . SER A 1 11 ? -1.726 2.739 2.819 1.00 0.00 11 SER A N 16
ATOM 8032 C CA . SER A 1 11 ? -1.406 2.355 4.182 1.00 0.00 11 SER A CA 16
ATOM 8033 C C . SER A 1 11 ? -0.396 1.212 4.129 1.00 0.00 11 SER A C 16
ATOM 8034 O O . SER A 1 11 ? -0.697 0.138 3.606 1.00 0.00 11 SER A O 16
ATOM 8042 N N . LEU A 1 12 ? 0.803 1.435 4.658 1.00 0.00 12 LEU A N 16
ATOM 8043 C CA . LEU A 1 12 ? 1.850 0.428 4.672 1.00 0.00 12 LEU A CA 16
ATOM 8044 C C . LEU A 1 12 ? 1.516 -0.687 5.658 1.00 0.00 12 LEU A C 16
ATOM 8045 O O . LEU A 1 12 ? 1.785 -1.855 5.391 1.00 0.00 12 LEU A O 16
ATOM 8061 N N . THR A 1 13 ? 0.900 -0.367 6.791 1.00 0.00 13 THR A N 16
ATOM 8062 C CA . THR A 1 13 ? 0.428 -1.401 7.696 1.00 0.00 13 THR A CA 16
ATOM 8063 C C . THR A 1 13 ? -0.541 -2.354 6.998 1.00 0.00 13 THR A C 16
ATOM 8064 O O . THR A 1 13 ? -0.388 -3.573 7.113 1.00 0.00 13 THR A O 16
ATOM 8075 N N . LEU A 1 14 ? -1.503 -1.822 6.244 1.00 0.00 14 LEU A N 16
ATOM 8076 C CA . LEU A 1 14 ? -2.488 -2.653 5.572 1.00 0.00 14 LEU A CA 16
ATOM 8077 C C . LEU A 1 14 ? -1.813 -3.560 4.541 1.00 0.00 14 LEU A C 16
ATOM 8078 O O . LEU A 1 14 ? -2.314 -4.635 4.230 1.00 0.00 14 LEU A O 16
ATOM 8094 N N . CYS A 1 15 ? -0.648 -3.170 4.016 1.00 0.00 15 CYS A N 16
ATOM 8095 C CA . CYS A 1 15 ? 0.039 -4.000 3.034 1.00 0.00 15 CYS A CA 16
ATOM 8096 C C . CYS A 1 15 ? 0.339 -5.392 3.581 1.00 0.00 15 CYS A C 16
ATOM 8097 O O . CYS A 1 15 ? 0.396 -6.341 2.804 1.00 0.00 15 CYS A O 16
ATOM 8104 N N . GLN A 1 16 ? 0.504 -5.546 4.899 1.00 0.00 16 GLN A N 16
ATOM 8105 C CA . GLN A 1 16 ? 0.726 -6.872 5.468 1.00 0.00 16 GLN A CA 16
ATOM 8106 C C . GLN A 1 16 ? -0.434 -7.843 5.194 1.00 0.00 16 GLN A C 16
ATOM 8107 O O . GLN A 1 16 ? -0.234 -9.057 5.252 1.00 0.00 16 GLN A O 16
ATOM 8121 N N . ASP A 1 17 ? -1.631 -7.351 4.866 1.00 0.00 17 ASP A N 16
ATOM 8122 C CA . ASP A 1 17 ? -2.758 -8.227 4.570 1.00 0.00 17 ASP A CA 16
ATOM 8123 C C . ASP A 1 17 ? -2.550 -8.871 3.199 1.00 0.00 17 ASP A C 16
ATOM 8124 O O . ASP A 1 17 ? -3.061 -9.961 2.949 1.00 0.00 17 ASP A O 16
ATOM 8133 N N . CYS A 1 18 ? -1.809 -8.218 2.306 1.00 0.00 18 CYS A N 16
ATOM 8134 C CA . CYS A 1 18 ? -1.542 -8.727 0.966 1.00 0.00 18 CYS A CA 16
ATOM 8135 C C . CYS A 1 18 ? -0.371 -9.712 0.983 1.00 0.00 18 CYS A C 16
ATOM 8136 O O . CYS A 1 18 ? 0.435 -9.701 1.914 1.00 0.00 18 CYS A O 16
ATOM 8143 N N . GLU A 1 19 ? -0.271 -10.577 -0.030 1.00 0.00 19 GLU A N 16
ATOM 8144 C CA . GLU A 1 19 ? 0.874 -11.442 -0.292 1.00 0.00 19 GLU A CA 16
ATOM 8145 C C . GLU A 1 19 ? 2.192 -10.727 0.015 1.00 0.00 19 GLU A C 16
ATOM 8146 O O . GLU A 1 19 ? 2.978 -11.169 0.857 1.00 0.00 19 GLU A O 16
ATOM 8158 N N . ASN A 1 20 ? 2.437 -9.641 -0.712 1.00 0.00 20 ASN A N 16
ATOM 8159 C CA . ASN A 1 20 ? 3.743 -9.032 -0.855 1.00 0.00 20 ASN A CA 16
ATOM 8160 C C . ASN A 1 20 ? 3.817 -7.703 -0.137 1.00 0.00 20 ASN A C 16
ATOM 8161 O O . ASN A 1 20 ? 3.641 -6.657 -0.754 1.00 0.00 20 ASN A O 16
ATOM 8172 N N . THR A 1 21 ? 4.197 -7.738 1.139 1.00 0.00 21 THR A N 16
ATOM 8173 C CA . THR A 1 21 ? 4.527 -6.548 1.902 1.00 0.00 21 THR A CA 16
ATOM 8174 C C . THR A 1 21 ? 5.315 -5.527 1.073 1.00 0.00 21 THR A C 16
ATOM 8175 O O . THR A 1 21 ? 4.806 -4.431 0.885 1.00 0.00 21 THR A O 16
ATOM 8186 N N . PRO A 1 22 ? 6.495 -5.844 0.511 1.00 0.00 22 PRO A N 16
ATOM 8187 C CA . PRO A 1 22 ? 7.321 -4.808 -0.081 1.00 0.00 22 PRO A CA 16
ATOM 8188 C C . PRO A 1 22 ? 6.831 -4.351 -1.447 1.00 0.00 22 PRO A C 16
ATOM 8189 O O . PRO A 1 22 ? 6.944 -3.171 -1.753 1.00 0.00 22 PRO A O 16
ATOM 8200 N N . ILE A 1 23 ? 6.309 -5.237 -2.296 1.00 0.00 23 ILE A N 16
ATOM 8201 C CA . ILE A 1 23 ? 5.790 -4.791 -3.587 1.00 0.00 23 ILE A CA 16
ATOM 8202 C C . ILE A 1 23 ? 4.605 -3.852 -3.321 1.00 0.00 23 ILE A C 16
ATOM 8203 O O . ILE A 1 23 ? 4.460 -2.800 -3.951 1.00 0.00 23 ILE A O 16
ATOM 8219 N N . CYS A 1 24 ? 3.768 -4.233 -2.357 1.00 0.00 24 CYS A N 16
ATOM 8220 C CA . CYS A 1 24 ? 2.615 -3.449 -1.949 1.00 0.00 24 CYS A CA 16
ATOM 8221 C C . CYS A 1 24 ? 3.063 -2.124 -1.352 1.00 0.00 24 CYS A C 16
ATOM 8222 O O . CYS A 1 24 ? 2.564 -1.069 -1.739 1.00 0.00 24 CYS A O 16
ATOM 8229 N N . GLU A 1 25 ? 4.036 -2.161 -0.439 1.00 0.00 25 GLU A N 16
ATOM 8230 C CA . GLU A 1 25 ? 4.613 -0.968 0.145 1.00 0.00 25 GLU A CA 16
ATOM 8231 C C . GLU A 1 25 ? 5.099 -0.076 -0.991 1.00 0.00 25 GLU A C 16
ATOM 8232 O O . GLU A 1 25 ? 4.797 1.110 -1.015 1.00 0.00 25 GLU A O 16
ATOM 8244 N N . LEU A 1 26 ? 5.824 -0.634 -1.956 1.00 0.00 26 LEU A N 16
ATOM 8245 C CA . LEU A 1 26 ? 6.327 0.123 -3.081 1.00 0.00 26 LEU A CA 16
ATOM 8246 C C . LEU A 1 26 ? 5.182 0.818 -3.811 1.00 0.00 26 LEU A C 16
ATOM 8247 O O . LEU A 1 26 ? 5.266 2.007 -4.098 1.00 0.00 26 LEU A O 16
ATOM 8263 N N . ALA A 1 27 ? 4.096 0.098 -4.089 1.00 0.00 27 ALA A N 16
ATOM 8264 C CA . ALA A 1 27 ? 2.927 0.692 -4.723 1.00 0.00 27 ALA A CA 16
ATOM 8265 C C . ALA A 1 27 ? 2.381 1.863 -3.902 1.00 0.00 27 ALA A C 16
ATOM 8266 O O . ALA A 1 27 ? 2.203 2.960 -4.429 1.00 0.00 27 ALA A O 16
ATOM 8273 N N . VAL A 1 28 ? 2.128 1.639 -2.613 1.00 0.00 28 VAL A N 16
ATOM 8274 C CA . VAL A 1 28 ? 1.643 2.669 -1.702 1.00 0.00 28 VAL A CA 16
ATOM 8275 C C . VAL A 1 28 ? 2.544 3.910 -1.750 1.00 0.00 28 VAL A C 16
ATOM 8276 O O . VAL A 1 28 ? 2.077 5.049 -1.814 1.00 0.00 28 VAL A O 16
ATOM 8289 N N . LYS A 1 29 ? 3.854 3.684 -1.673 1.00 0.00 29 LYS A N 16
ATOM 8290 C CA . LYS A 1 29 ? 4.851 4.722 -1.703 1.00 0.00 29 LYS A CA 16
ATOM 8291 C C . LYS A 1 29 ? 4.822 5.444 -3.045 1.00 0.00 29 LYS A C 16
ATOM 8292 O O . LYS A 1 29 ? 4.981 6.662 -3.104 1.00 0.00 29 LYS A O 16
ATOM 8311 N N . GLY A 1 30 ? 4.606 4.692 -4.118 1.00 0.00 30 GLY A N 16
ATOM 8312 C CA . GLY A 1 30 ? 4.377 5.224 -5.439 1.00 0.00 30 GLY A CA 16
ATOM 8313 C C . GLY A 1 30 ? 3.224 6.221 -5.421 1.00 0.00 30 GLY A C 16
ATOM 8314 O O . GLY A 1 30 ? 3.370 7.331 -5.941 1.00 0.00 30 GLY A O 16
ATOM 8318 N N . SER A 1 31 ? 2.085 5.874 -4.818 1.00 0.00 31 SER A N 16
ATOM 8319 C CA . SER A 1 31 ? 0.875 6.652 -5.024 1.00 0.00 31 SER A CA 16
ATOM 8320 C C . SER A 1 31 ? 0.829 7.869 -4.102 1.00 0.00 31 SER A C 16
ATOM 8321 O O . SER A 1 31 ? 0.577 8.979 -4.566 1.00 0.00 31 SER A O 16
ATOM 8329 N N . CYS A 1 32 ? 1.027 7.669 -2.798 1.00 0.00 32 CYS A N 16
ATOM 8330 C CA . CYS A 1 32 ? 0.804 8.704 -1.782 1.00 0.00 32 CYS A CA 16
ATOM 8331 C C . CYS A 1 32 ? 2.138 9.150 -1.188 1.00 0.00 32 CYS A C 16
ATOM 8332 O O . CYS A 1 32 ? 3.096 8.378 -1.229 1.00 0.00 32 CYS A O 16
ATOM 8339 N N . PRO A 1 33 ? 2.232 10.369 -0.634 1.00 0.00 33 PRO A N 16
ATOM 8340 C CA . PRO A 1 33 ? 3.479 10.875 -0.080 1.00 0.00 33 PRO A CA 16
ATOM 8341 C C . PRO A 1 33 ? 3.768 10.246 1.290 1.00 0.00 33 PRO A C 16
ATOM 8342 O O . PRO A 1 33 ? 2.842 9.802 1.977 1.00 0.00 33 PRO A O 16
ATOM 8353 N N . PRO A 1 34 ? 5.038 10.245 1.730 1.00 0.00 34 PRO A N 16
ATOM 8354 C CA . PRO A 1 34 ? 5.406 9.861 3.081 1.00 0.00 34 PRO A CA 16
ATOM 8355 C C . PRO A 1 34 ? 4.909 10.932 4.066 1.00 0.00 34 PRO A C 16
ATOM 8356 O O . PRO A 1 34 ? 4.501 12.019 3.649 1.00 0.00 34 PRO A O 16
ATOM 8367 N N . PRO A 1 35 ? 4.921 10.672 5.380 1.00 0.00 35 PRO A N 16
ATOM 8368 C CA . PRO A 1 35 ? 4.951 9.347 5.969 1.00 0.00 35 PRO A CA 16
ATOM 8369 C C . PRO A 1 35 ? 3.582 8.707 5.717 1.00 0.00 35 PRO A C 16
ATOM 8370 O O . PRO A 1 35 ? 2.568 9.403 5.711 1.00 0.00 35 PRO A O 16
ATOM 8381 N N . TRP A 1 36 ? 3.526 7.398 5.490 1.00 0.00 36 TRP A N 16
ATOM 8382 C CA . TRP A 1 36 ? 2.268 6.699 5.243 1.00 0.00 36 TRP A CA 16
ATOM 8383 C C . TRP A 1 36 ? 1.618 6.338 6.572 1.00 0.00 36 TRP A C 16
ATOM 8384 O O . TRP A 1 36 ? 1.478 5.163 6.919 1.00 0.00 36 TRP A O 16
ATOM 8405 N N . SER A 1 37 ? 1.281 7.376 7.328 1.00 0.00 37 SER A N 16
ATOM 8406 C CA . SER A 1 37 ? 0.556 7.268 8.574 1.00 0.00 37 SER A CA 16
ATOM 8407 C C . SER A 1 37 ? -0.932 7.077 8.268 1.00 0.00 37 SER A C 16
ATOM 8408 O O . SER A 1 37 ? -1.229 6.879 7.070 1.00 0.00 37 SER A O 16
ATOM 8417 N N . ASP A 1 1 ? -8.272 -6.296 -5.023 1.00 0.00 1 ASP A N 17
ATOM 8418 C CA . ASP A 1 1 ? -7.754 -7.214 -3.991 1.00 0.00 1 ASP A CA 17
ATOM 8419 C C . ASP A 1 1 ? -7.172 -6.402 -2.844 1.00 0.00 1 ASP A C 17
ATOM 8420 O O . ASP A 1 1 ? -7.036 -5.194 -2.975 1.00 0.00 1 ASP A O 17
ATOM 8431 N N . ILE A 1 2 ? -6.853 -7.019 -1.711 1.00 0.00 2 ILE A N 17
ATOM 8432 C CA . ILE A 1 2 ? -6.474 -6.263 -0.523 1.00 0.00 2 ILE A CA 17
ATOM 8433 C C . ILE A 1 2 ? -5.166 -5.491 -0.721 1.00 0.00 2 ILE A C 17
ATOM 8434 O O . ILE A 1 2 ? -4.963 -4.457 -0.092 1.00 0.00 2 ILE A O 17
ATOM 8450 N N . CYS A 1 3 ? -4.276 -5.967 -1.594 1.00 0.00 3 CYS A N 17
ATOM 8451 C CA . CYS A 1 3 ? -3.117 -5.176 -2.007 1.00 0.00 3 CYS A CA 17
ATOM 8452 C C . CYS A 1 3 ? -3.627 -3.857 -2.562 1.00 0.00 3 CYS A C 17
ATOM 8453 O O . CYS A 1 3 ? -3.233 -2.780 -2.119 1.00 0.00 3 CYS A O 17
ATOM 8460 N N . ASP A 1 4 ? -4.531 -3.954 -3.531 1.00 0.00 4 ASP A N 17
ATOM 8461 C CA . ASP A 1 4 ? -5.096 -2.802 -4.207 1.00 0.00 4 ASP A CA 17
ATOM 8462 C C . ASP A 1 4 ? -5.808 -1.906 -3.194 1.00 0.00 4 ASP A C 17
ATOM 8463 O O . ASP A 1 4 ? -5.654 -0.690 -3.216 1.00 0.00 4 ASP A O 17
ATOM 8472 N N . ILE A 1 5 ? -6.532 -2.509 -2.252 1.00 0.00 5 ILE A N 17
ATOM 8473 C CA . ILE A 1 5 ? -7.141 -1.797 -1.136 1.00 0.00 5 ILE A CA 17
ATOM 8474 C C . ILE A 1 5 ? -6.081 -0.988 -0.378 1.00 0.00 5 ILE A C 17
ATOM 8475 O O . ILE A 1 5 ? -6.243 0.213 -0.168 1.00 0.00 5 ILE A O 17
ATOM 8491 N N . ALA A 1 6 ? -5.003 -1.634 0.061 1.00 0.00 6 ALA A N 17
ATOM 8492 C CA . ALA A 1 6 ? -3.926 -0.989 0.798 1.00 0.00 6 ALA A CA 17
ATOM 8493 C C . ALA A 1 6 ? -3.332 0.158 -0.014 1.00 0.00 6 ALA A C 17
ATOM 8494 O O . ALA A 1 6 ? -2.989 1.195 0.550 1.00 0.00 6 ALA A O 17
ATOM 8501 N N . ILE A 1 7 ? -3.224 -0.010 -1.329 1.00 0.00 7 ILE A N 17
ATOM 8502 C CA . ILE A 1 7 ? -2.676 0.991 -2.231 1.00 0.00 7 ILE A CA 17
ATOM 8503 C C . ILE A 1 7 ? -3.629 2.180 -2.372 1.00 0.00 7 ILE A C 17
ATOM 8504 O O . ILE A 1 7 ? -3.187 3.331 -2.332 1.00 0.00 7 ILE A O 17
ATOM 8520 N N . ALA A 1 8 ? -4.928 1.916 -2.504 1.00 0.00 8 ALA A N 17
ATOM 8521 C CA . ALA A 1 8 ? -5.962 2.940 -2.526 1.00 0.00 8 ALA A CA 17
ATOM 8522 C C . ALA A 1 8 ? -5.9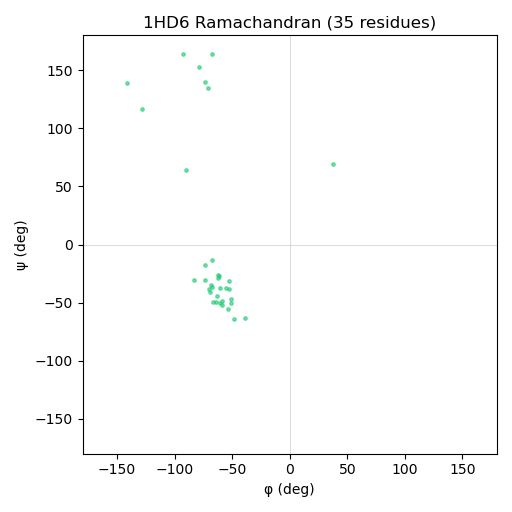26 3.734 -1.227 1.00 0.00 8 ALA A C 17
ATOM 8523 O O . ALA A 1 8 ? -6.017 4.960 -1.204 1.00 0.00 8 ALA A O 17
ATOM 8530 N N . GLN A 1 9 ? -5.812 3.004 -0.123 1.00 0.00 9 GLN A N 17
ATOM 8531 C CA . GLN A 1 9 ? -5.791 3.543 1.226 1.00 0.00 9 GLN A CA 17
ATOM 8532 C C . GLN A 1 9 ? -4.452 4.223 1.505 1.00 0.00 9 GLN A C 17
ATOM 8533 O O . GLN A 1 9 ? -4.358 5.057 2.400 1.00 0.00 9 GLN A O 17
ATOM 8547 N N . CYS A 1 10 ? -3.442 3.840 0.732 1.00 0.00 10 CYS A N 17
ATOM 8548 C CA . CYS A 1 10 ? -2.037 4.142 0.860 1.00 0.00 10 CYS A CA 17
ATOM 8549 C C . CYS A 1 10 ? -1.650 3.974 2.328 1.00 0.00 10 CYS A C 17
ATOM 8550 O O . CYS A 1 10 ? -1.309 4.923 3.028 1.00 0.00 10 CYS A O 17
ATOM 8557 N N . SER A 1 11 ? -1.717 2.725 2.777 1.00 0.00 11 SER A N 17
ATOM 8558 C CA . SER A 1 11 ? -1.385 2.264 4.117 1.00 0.00 11 SER A CA 17
ATOM 8559 C C . SER A 1 11 ? -0.304 1.195 3.992 1.00 0.00 11 SER A C 17
ATOM 8560 O O . SER A 1 11 ? -0.564 0.101 3.491 1.00 0.00 11 SER A O 17
ATOM 8568 N N . LEU A 1 12 ? 0.900 1.494 4.472 1.00 0.00 12 LEU A N 17
ATOM 8569 C CA . LEU A 1 12 ? 1.965 0.507 4.564 1.00 0.00 12 LEU A CA 17
ATOM 8570 C C . LEU A 1 12 ? 1.585 -0.580 5.561 1.00 0.00 12 LEU A C 17
ATOM 8571 O O . LEU A 1 12 ? 1.955 -1.738 5.406 1.00 0.00 12 LEU A O 17
ATOM 8587 N N . THR A 1 13 ? 0.820 -0.227 6.587 1.00 0.00 13 THR A N 17
ATOM 8588 C CA . THR A 1 13 ? 0.350 -1.202 7.546 1.00 0.00 13 THR A CA 17
ATOM 8589 C C . THR A 1 13 ? -0.590 -2.196 6.871 1.00 0.00 13 THR A C 17
ATOM 8590 O O . THR A 1 13 ? -0.366 -3.402 6.940 1.00 0.00 13 THR A O 17
ATOM 8601 N N . LEU A 1 14 ? -1.642 -1.722 6.201 1.00 0.00 14 LEU A N 17
ATOM 8602 C CA . LEU A 1 14 ? -2.596 -2.627 5.599 1.00 0.00 14 LEU A CA 17
ATOM 8603 C C . LEU A 1 14 ? -1.952 -3.483 4.509 1.00 0.00 14 LEU A C 17
ATOM 8604 O O . LEU A 1 14 ? -2.463 -4.560 4.207 1.00 0.00 14 LEU A O 17
ATOM 8620 N N . CYS A 1 15 ? -0.813 -3.057 3.946 1.00 0.00 15 CYS A N 17
ATOM 8621 C CA . CYS A 1 15 ? -0.115 -3.898 2.977 1.00 0.00 15 CYS A CA 17
ATOM 8622 C C . CYS A 1 15 ? 0.171 -5.278 3.552 1.00 0.00 15 CYS A C 17
ATOM 8623 O O . CYS A 1 15 ? 0.187 -6.247 2.799 1.00 0.00 15 CYS A O 17
ATOM 8630 N N . GLN A 1 16 ? 0.376 -5.390 4.867 1.00 0.00 16 GLN A N 17
ATOM 8631 C CA . GLN A 1 16 ? 0.660 -6.674 5.490 1.00 0.00 16 GLN A CA 17
ATOM 8632 C C . GLN A 1 16 ? -0.456 -7.711 5.299 1.00 0.00 16 GLN A C 17
ATOM 8633 O O . GLN A 1 16 ? -0.196 -8.897 5.495 1.00 0.00 16 GLN A O 17
ATOM 8647 N N . ASP A 1 17 ? -1.689 -7.315 4.953 1.00 0.00 17 ASP A N 17
ATOM 8648 C CA . ASP A 1 17 ? -2.723 -8.304 4.646 1.00 0.00 17 ASP A CA 17
ATOM 8649 C C . ASP A 1 17 ? -2.449 -8.931 3.282 1.00 0.00 17 ASP A C 17
ATOM 8650 O O . ASP A 1 17 ? -2.823 -10.079 3.054 1.00 0.00 17 ASP A O 17
ATOM 8659 N N . CYS A 1 18 ? -1.859 -8.183 2.352 1.00 0.00 18 CYS A N 17
ATOM 8660 C CA . CYS A 1 18 ? -1.557 -8.710 1.030 1.00 0.00 18 CYS A CA 17
ATOM 8661 C C . CYS A 1 18 ? -0.350 -9.639 1.099 1.00 0.00 18 CYS A C 17
ATOM 8662 O O . CYS A 1 18 ? 0.522 -9.456 1.945 1.00 0.00 18 CYS A O 17
ATOM 8669 N N . GLU A 1 19 ? -0.291 -10.624 0.199 1.00 0.00 19 GLU A N 17
ATOM 8670 C CA . GLU A 1 19 ? 0.854 -11.496 0.014 1.00 0.00 19 GLU A CA 17
ATOM 8671 C C . GLU A 1 19 ? 2.171 -10.732 0.128 1.00 0.00 19 GLU A C 17
ATOM 8672 O O . GLU A 1 19 ? 3.011 -11.047 0.971 1.00 0.00 19 GLU A O 17
ATOM 8684 N N . ASN A 1 20 ? 2.367 -9.798 -0.799 1.00 0.00 20 ASN A N 17
ATOM 8685 C CA . ASN A 1 20 ? 3.660 -9.234 -1.104 1.00 0.00 20 ASN A CA 17
ATOM 8686 C C . ASN A 1 20 ? 3.793 -7.855 -0.487 1.00 0.00 20 ASN A C 17
ATOM 8687 O O . ASN A 1 20 ? 3.736 -6.837 -1.176 1.00 0.00 20 ASN A O 17
ATOM 8698 N N . THR A 1 21 ? 4.017 -7.834 0.821 1.00 0.00 21 THR A N 17
ATOM 8699 C CA . THR A 1 21 ? 4.241 -6.630 1.596 1.00 0.00 21 THR A CA 17
ATOM 8700 C C . THR A 1 21 ? 5.165 -5.646 0.861 1.00 0.00 21 THR A C 17
ATOM 8701 O O . THR A 1 21 ? 4.696 -4.560 0.569 1.00 0.00 21 THR A O 17
ATOM 8712 N N . PRO A 1 22 ? 6.415 -5.957 0.475 1.00 0.00 22 PRO A N 17
ATOM 8713 C CA . PRO A 1 22 ? 7.305 -4.946 -0.096 1.00 0.00 22 PRO A CA 17
ATOM 8714 C C . PRO A 1 22 ? 6.865 -4.427 -1.470 1.00 0.00 22 PRO A C 17
ATOM 8715 O O . PRO A 1 22 ? 7.039 -3.244 -1.763 1.00 0.00 22 PRO A O 17
ATOM 8726 N N . ILE A 1 23 ? 6.326 -5.272 -2.345 1.00 0.00 23 ILE A N 17
ATOM 8727 C CA . ILE A 1 23 ? 5.760 -4.794 -3.598 1.00 0.00 23 ILE A CA 17
ATOM 8728 C C . ILE A 1 23 ? 4.639 -3.807 -3.272 1.00 0.00 23 ILE A C 17
ATOM 8729 O O . ILE A 1 23 ? 4.572 -2.706 -3.816 1.00 0.00 23 ILE A O 17
ATOM 8745 N N . CYS A 1 24 ? 3.772 -4.201 -2.344 1.00 0.00 24 CYS A N 17
ATOM 8746 C CA . CYS A 1 24 ? 2.637 -3.392 -1.939 1.00 0.00 24 CYS A CA 17
ATOM 8747 C C . CYS A 1 24 ? 3.103 -2.080 -1.319 1.00 0.00 24 CYS A C 17
ATOM 8748 O O . CYS A 1 24 ? 2.571 -1.023 -1.639 1.00 0.00 24 CYS A O 17
ATOM 8755 N N . GLU A 1 25 ? 4.127 -2.131 -0.469 1.00 0.00 25 GLU A N 17
ATOM 8756 C CA . GLU A 1 25 ? 4.772 -0.983 0.128 1.00 0.00 25 GLU A CA 17
ATOM 8757 C C . GLU A 1 25 ? 5.200 -0.030 -0.983 1.00 0.00 25 GLU A C 17
ATOM 8758 O O . GLU A 1 25 ? 4.899 1.161 -0.942 1.00 0.00 25 GLU A O 17
ATOM 8770 N N . LEU A 1 26 ? 5.919 -0.557 -1.971 1.00 0.00 26 LEU A N 17
ATOM 8771 C CA . LEU A 1 26 ? 6.407 0.231 -3.087 1.00 0.00 26 LEU A CA 17
ATOM 8772 C C . LEU A 1 26 ? 5.224 0.916 -3.771 1.00 0.00 26 LEU A C 17
ATOM 8773 O O . LEU A 1 26 ? 5.248 2.120 -4.005 1.00 0.00 26 LEU A O 17
ATOM 8789 N N . ALA A 1 27 ? 4.161 0.168 -4.057 1.00 0.00 27 ALA A N 17
ATOM 8790 C CA . ALA A 1 27 ? 2.964 0.725 -4.664 1.00 0.00 27 ALA A CA 17
ATOM 8791 C C . ALA A 1 27 ? 2.319 1.809 -3.785 1.00 0.00 27 ALA A C 17
ATOM 8792 O O . ALA A 1 27 ? 1.903 2.846 -4.299 1.00 0.00 27 ALA A O 17
ATOM 8799 N N . VAL A 1 28 ? 2.233 1.610 -2.470 1.00 0.00 28 VAL A N 17
ATOM 8800 C CA . VAL A 1 28 ? 1.717 2.609 -1.539 1.00 0.00 28 VAL A CA 17
ATOM 8801 C C . VAL A 1 28 ? 2.552 3.889 -1.626 1.00 0.00 28 VAL A C 17
ATOM 8802 O O . VAL A 1 28 ? 2.008 4.984 -1.758 1.00 0.00 28 VAL A O 17
ATOM 8815 N N . LYS A 1 29 ? 3.874 3.759 -1.566 1.00 0.00 29 LYS A N 17
ATOM 8816 C CA . LYS A 1 29 ? 4.792 4.867 -1.717 1.00 0.00 29 LYS A CA 17
ATOM 8817 C C . LYS A 1 29 ? 4.591 5.532 -3.088 1.00 0.00 29 LYS A C 17
ATOM 8818 O O . LYS A 1 29 ? 4.618 6.757 -3.217 1.00 0.00 29 LYS A O 17
ATOM 8837 N N . GLY A 1 30 ? 4.342 4.728 -4.117 1.00 0.00 30 GLY A N 17
ATOM 8838 C CA . GLY A 1 30 ? 3.958 5.181 -5.442 1.00 0.00 30 GLY A CA 17
ATOM 8839 C C . GLY A 1 30 ? 2.626 5.938 -5.435 1.00 0.00 30 GLY A C 17
ATOM 8840 O O . GLY A 1 30 ? 2.407 6.817 -6.267 1.00 0.00 30 GLY A O 17
ATOM 8844 N N . SER A 1 31 ? 1.740 5.614 -4.491 1.00 0.00 31 SER A N 17
ATOM 8845 C CA . SER A 1 31 ? 0.387 6.132 -4.439 1.00 0.00 31 SER A CA 17
ATOM 8846 C C . SER A 1 31 ? 0.416 7.490 -3.755 1.00 0.00 31 SER A C 17
ATOM 8847 O O . SER A 1 31 ? -0.047 8.459 -4.347 1.00 0.00 31 SER A O 17
ATOM 8855 N N . CYS A 1 32 ? 0.934 7.578 -2.534 1.00 0.00 32 CYS A N 17
ATOM 8856 C CA . CYS A 1 32 ? 0.786 8.762 -1.687 1.00 0.00 32 CYS A CA 17
ATOM 8857 C C . CYS A 1 32 ? 2.148 9.125 -1.114 1.00 0.00 32 CYS A C 17
ATOM 8858 O O . CYS A 1 32 ? 2.972 8.225 -0.943 1.00 0.00 32 CYS A O 17
ATOM 8865 N N . PRO A 1 33 ? 2.411 10.408 -0.824 1.00 0.00 33 PRO A N 17
ATOM 8866 C CA . PRO A 1 33 ? 3.680 10.835 -0.259 1.00 0.00 33 PRO A CA 17
ATOM 8867 C C . PRO A 1 33 ? 3.768 10.399 1.208 1.00 0.00 33 PRO A C 17
ATOM 8868 O O . PRO A 1 33 ? 2.737 10.123 1.825 1.00 0.00 33 PRO A O 17
ATOM 8879 N N . PRO A 1 34 ? 4.972 10.373 1.798 1.00 0.00 34 PRO A N 17
ATOM 8880 C CA . PRO A 1 34 ? 5.132 10.167 3.226 1.00 0.00 34 PRO A CA 17
ATOM 8881 C C . PRO A 1 34 ? 4.604 11.402 3.975 1.00 0.00 34 PRO A C 17
ATOM 8882 O O . PRO A 1 34 ? 4.767 12.526 3.488 1.00 0.00 34 PRO A O 17
ATOM 8893 N N . PRO A 1 35 ? 4.051 11.258 5.186 1.00 0.00 35 PRO A N 17
ATOM 8894 C CA . PRO A 1 35 ? 3.782 10.001 5.865 1.00 0.00 35 PRO A CA 17
ATOM 8895 C C . PRO A 1 35 ? 2.500 9.365 5.321 1.00 0.00 35 PRO A C 17
ATOM 8896 O O . PRO A 1 35 ? 1.769 10.000 4.566 1.00 0.00 35 PRO A O 17
ATOM 8907 N N . TRP A 1 36 ? 2.215 8.129 5.721 1.00 0.00 36 TRP A N 17
ATOM 8908 C CA . TRP A 1 36 ? 1.038 7.389 5.292 1.00 0.00 36 TRP A CA 17
ATOM 8909 C C . TRP A 1 36 ? 0.067 7.253 6.462 1.00 0.00 36 TRP A C 17
ATOM 8910 O O . TRP A 1 36 ? 0.433 6.682 7.488 1.00 0.00 36 TRP A O 17
ATOM 8931 N N . SER A 1 37 ? -1.163 7.742 6.284 1.00 0.00 37 SER A N 17
ATOM 8932 C CA . SER A 1 37 ? -2.169 7.856 7.333 1.00 0.00 37 SER A CA 17
ATOM 8933 C C . SER A 1 37 ? -1.671 8.808 8.422 1.00 0.00 37 SER A C 17
ATOM 8934 O O . SER A 1 37 ? -1.740 8.436 9.614 1.00 0.00 37 SER A O 17
ATOM 8943 N N . ASP A 1 1 ? -7.655 -6.748 -5.108 1.00 0.00 1 ASP A N 18
ATOM 8944 C CA . ASP A 1 1 ? -7.787 -7.474 -3.836 1.00 0.00 1 ASP A CA 18
ATOM 8945 C C . ASP A 1 1 ? -7.436 -6.522 -2.688 1.00 0.00 1 ASP A C 18
ATOM 8946 O O . ASP A 1 1 ? -7.266 -5.332 -2.924 1.00 0.00 1 ASP A O 18
ATOM 8957 N N . ILE A 1 2 ? -7.240 -7.037 -1.473 1.00 0.00 2 ILE A N 18
ATOM 8958 C CA . ILE A 1 2 ? -6.787 -6.255 -0.324 1.00 0.00 2 ILE A CA 18
ATOM 8959 C C . ILE A 1 2 ? -5.473 -5.526 -0.598 1.00 0.00 2 ILE A C 18
ATOM 8960 O O . ILE A 1 2 ? -5.271 -4.438 -0.075 1.00 0.00 2 ILE A O 18
ATOM 8976 N N . CYS A 1 3 ? -4.574 -6.087 -1.402 1.00 0.00 3 CYS A N 18
ATOM 8977 C CA . CYS A 1 3 ? -3.397 -5.347 -1.845 1.00 0.00 3 CYS A CA 18
ATOM 8978 C C . CYS A 1 3 ? -3.818 -4.041 -2.500 1.00 0.00 3 CYS A C 18
ATOM 8979 O O . CYS A 1 3 ? -3.347 -2.955 -2.155 1.00 0.00 3 CYS A O 18
ATOM 8986 N N . ASP A 1 4 ? -4.761 -4.157 -3.432 1.00 0.00 4 ASP A N 18
ATOM 8987 C CA . ASP A 1 4 ? -5.267 -3.004 -4.151 1.00 0.00 4 ASP A CA 18
ATOM 8988 C C . ASP A 1 4 ? -5.935 -2.028 -3.186 1.00 0.00 4 ASP A C 18
ATOM 8989 O O . ASP A 1 4 ? -5.710 -0.819 -3.273 1.00 0.00 4 ASP A O 18
ATOM 8998 N N . ILE A 1 5 ? -6.718 -2.563 -2.246 1.00 0.00 5 ILE A N 18
ATOM 8999 C CA . ILE A 1 5 ? -7.297 -1.791 -1.155 1.00 0.00 5 ILE A CA 18
ATOM 9000 C C . ILE A 1 5 ? -6.188 -1.003 -0.455 1.00 0.00 5 ILE A C 18
ATOM 9001 O O . ILE A 1 5 ? -6.279 0.212 -0.348 1.00 0.00 5 ILE A O 18
ATOM 9017 N N . ALA A 1 6 ? -5.136 -1.664 0.023 1.00 0.00 6 ALA A N 18
ATOM 9018 C CA . ALA A 1 6 ? -4.043 -1.038 0.753 1.00 0.00 6 ALA A CA 18
ATOM 9019 C C . ALA A 1 6 ? -3.431 0.095 -0.055 1.00 0.00 6 ALA A C 18
ATOM 9020 O O . ALA A 1 6 ? -3.094 1.133 0.508 1.00 0.00 6 ALA A O 18
ATOM 9027 N N . ILE A 1 7 ? -3.297 -0.084 -1.366 1.00 0.00 7 ILE A N 18
ATOM 9028 C CA . ILE A 1 7 ? -2.747 0.933 -2.249 1.00 0.00 7 ILE A CA 18
ATOM 9029 C C . ILE A 1 7 ? -3.731 2.094 -2.433 1.00 0.00 7 ILE A C 18
ATOM 9030 O O . ILE A 1 7 ? -3.316 3.256 -2.479 1.00 0.00 7 ILE A O 18
ATOM 9046 N N . ALA A 1 8 ? -5.034 1.806 -2.488 1.00 0.00 8 ALA A N 18
ATOM 9047 C CA . ALA A 1 8 ? -6.079 2.824 -2.520 1.00 0.00 8 ALA A CA 18
ATOM 9048 C C . ALA A 1 8 ? -6.033 3.643 -1.231 1.00 0.00 8 ALA A C 18
ATOM 9049 O O . ALA A 1 8 ? -6.065 4.872 -1.237 1.00 0.00 8 ALA A O 18
ATOM 9056 N N . GLN A 1 9 ? -5.915 2.931 -0.118 1.00 0.00 9 GLN A N 18
ATOM 9057 C CA . GLN A 1 9 ? -5.893 3.457 1.230 1.00 0.00 9 GLN A CA 18
ATOM 9058 C C . GLN A 1 9 ? -4.555 4.137 1.500 1.00 0.00 9 GLN A C 18
ATOM 9059 O O . GLN A 1 9 ? -4.471 4.992 2.381 1.00 0.00 9 GLN A O 18
ATOM 9073 N N . CYS A 1 10 ? -3.537 3.732 0.742 1.00 0.00 10 CYS A N 18
ATOM 9074 C CA . CYS A 1 10 ? -2.128 4.024 0.892 1.00 0.00 10 CYS A CA 18
ATOM 9075 C C . CYS A 1 10 ? -1.746 3.964 2.363 1.00 0.00 10 CYS A C 18
ATOM 9076 O O . CYS A 1 10 ? -1.434 4.966 3.003 1.00 0.00 10 CYS A O 18
ATOM 9083 N N . SER A 1 11 ? -1.788 2.739 2.877 1.00 0.00 11 SER A N 18
ATOM 9084 C CA . SER A 1 11 ? -1.436 2.353 4.225 1.00 0.00 11 SER A CA 18
ATOM 9085 C C . SER A 1 11 ? -0.379 1.261 4.150 1.00 0.00 11 SER A C 18
ATOM 9086 O O . SER A 1 11 ? -0.648 0.147 3.700 1.00 0.00 11 SER A O 18
ATOM 9094 N N . LEU A 1 12 ? 0.828 1.581 4.608 1.00 0.00 12 LEU A N 18
ATOM 9095 C CA . LEU A 1 12 ? 1.918 0.625 4.671 1.00 0.00 12 LEU A CA 18
ATOM 9096 C C . LEU A 1 12 ? 1.614 -0.495 5.661 1.00 0.00 12 LEU A C 18
ATOM 9097 O O . LEU A 1 12 ? 2.121 -1.605 5.502 1.00 0.00 12 LEU A O 18
ATOM 9113 N N . THR A 1 13 ? 0.787 -0.241 6.671 1.00 0.00 13 THR A N 18
ATOM 9114 C CA . THR A 1 13 ? 0.382 -1.306 7.571 1.00 0.00 13 THR A CA 18
ATOM 9115 C C . THR A 1 13 ? -0.636 -2.221 6.907 1.00 0.00 13 THR A C 18
ATOM 9116 O O . THR A 1 13 ? -0.530 -3.436 7.030 1.00 0.00 13 THR A O 18
ATOM 9127 N N . LEU A 1 14 ? -1.615 -1.684 6.182 1.00 0.00 14 LEU A N 18
ATOM 9128 C CA . LEU A 1 14 ? -2.615 -2.513 5.568 1.00 0.00 14 LEU A CA 18
ATOM 9129 C C . LEU A 1 14 ? -1.974 -3.387 4.483 1.00 0.00 14 LEU A C 18
ATOM 9130 O O . LEU A 1 14 ? -2.465 -4.472 4.186 1.00 0.00 14 LEU A O 18
ATOM 9146 N N . CYS A 1 15 ? -0.827 -2.973 3.932 1.00 0.00 15 CYS A N 18
ATOM 9147 C CA . CYS A 1 15 ? -0.067 -3.846 3.037 1.00 0.00 15 CYS A CA 18
ATOM 9148 C C . CYS A 1 15 ? 0.273 -5.177 3.703 1.00 0.00 15 CYS A C 18
ATOM 9149 O O . CYS A 1 15 ? 0.463 -6.169 3.010 1.00 0.00 15 CYS A O 18
ATOM 9156 N N . GLN A 1 16 ? 0.355 -5.226 5.033 1.00 0.00 16 GLN A N 18
ATOM 9157 C CA . GLN A 1 16 ? 0.650 -6.446 5.771 1.00 0.00 16 GLN A CA 18
ATOM 9158 C C . GLN A 1 16 ? -0.458 -7.502 5.644 1.00 0.00 16 GLN A C 18
ATOM 9159 O O . GLN A 1 16 ? -0.228 -8.662 5.993 1.00 0.00 16 GLN A O 18
ATOM 9173 N N . ASP A 1 17 ? -1.629 -7.153 5.103 1.00 0.00 17 ASP A N 18
ATOM 9174 C CA . ASP A 1 17 ? -2.606 -8.155 4.691 1.00 0.00 17 ASP A CA 18
ATOM 9175 C C . ASP A 1 17 ? -2.134 -8.835 3.403 1.00 0.00 17 ASP A C 18
ATOM 9176 O O . ASP A 1 17 ? -2.376 -10.025 3.203 1.00 0.00 17 ASP A O 18
ATOM 9185 N N . CYS A 1 18 ? -1.530 -8.065 2.498 1.00 0.00 18 CYS A N 18
ATOM 9186 C CA . CYS A 1 18 ? -1.268 -8.459 1.117 1.00 0.00 18 CYS A CA 18
ATOM 9187 C C . CYS A 1 18 ? -0.122 -9.453 0.974 1.00 0.00 18 CYS A C 18
ATOM 9188 O O . CYS A 1 18 ? 0.862 -9.372 1.705 1.00 0.00 18 CYS A O 18
ATOM 9195 N N . GLU A 1 19 ? -0.256 -10.382 0.023 1.00 0.00 19 GLU A N 18
ATOM 9196 C CA . GLU A 1 19 ? 0.756 -11.355 -0.370 1.00 0.00 19 GLU A CA 18
ATOM 9197 C C . GLU A 1 19 ? 2.136 -10.700 -0.445 1.00 0.00 19 GLU A C 18
ATOM 9198 O O . GLU A 1 19 ? 3.042 -11.027 0.325 1.00 0.00 19 GLU A O 18
ATOM 9210 N N . ASN A 1 20 ? 2.300 -9.782 -1.395 1.00 0.00 20 ASN A N 18
ATOM 9211 C CA . ASN A 1 20 ? 3.583 -9.223 -1.751 1.00 0.00 20 ASN A CA 18
ATOM 9212 C C . ASN A 1 20 ? 3.847 -7.949 -0.970 1.00 0.00 20 ASN A C 18
ATOM 9213 O O . ASN A 1 20 ? 4.016 -6.877 -1.544 1.00 0.00 20 ASN A O 18
ATOM 9224 N N . THR A 1 21 ? 3.953 -8.085 0.351 1.00 0.00 21 THR A N 18
ATOM 9225 C CA . THR A 1 21 ? 4.153 -6.984 1.280 1.00 0.00 21 THR A CA 18
ATOM 9226 C C . THR A 1 21 ? 5.079 -5.873 0.761 1.00 0.00 21 THR A C 18
ATOM 9227 O O . THR A 1 21 ? 4.621 -4.746 0.625 1.00 0.00 21 THR A O 18
ATOM 9238 N N . PRO A 1 22 ? 6.356 -6.126 0.442 1.00 0.00 22 PRO A N 18
ATOM 9239 C CA . PRO A 1 22 ? 7.260 -5.047 0.070 1.00 0.00 22 PRO A CA 18
ATOM 9240 C C . PRO A 1 22 ? 6.918 -4.454 -1.301 1.00 0.00 22 PRO A C 18
ATOM 9241 O O . PRO A 1 22 ? 7.175 -3.279 -1.553 1.00 0.00 22 PRO A O 18
ATOM 9252 N N . ILE A 1 23 ? 6.366 -5.235 -2.227 1.00 0.00 23 ILE A N 18
ATOM 9253 C CA . ILE A 1 23 ? 5.885 -4.700 -3.492 1.00 0.00 23 ILE A CA 18
ATOM 9254 C C . ILE A 1 23 ? 4.756 -3.718 -3.200 1.00 0.00 23 ILE A C 18
ATOM 9255 O O . ILE A 1 23 ? 4.721 -2.622 -3.755 1.00 0.00 23 ILE A O 18
ATOM 9271 N N . CYS A 1 24 ? 3.841 -4.136 -2.327 1.00 0.00 24 CYS A N 18
ATOM 9272 C CA . CYS A 1 24 ? 2.700 -3.340 -1.913 1.00 0.00 24 CYS A CA 18
ATOM 9273 C C . CYS A 1 24 ? 3.186 -2.060 -1.255 1.00 0.00 24 CYS A C 18
ATOM 9274 O O . CYS A 1 24 ? 2.719 -0.978 -1.588 1.00 0.00 24 CYS A O 18
ATOM 9281 N N . GLU A 1 25 ? 4.161 -2.172 -0.354 1.00 0.00 25 GLU A N 18
ATOM 9282 C CA . GLU A 1 25 ? 4.816 -1.039 0.265 1.00 0.00 25 GLU A CA 18
ATOM 9283 C C . GLU A 1 25 ? 5.325 -0.069 -0.805 1.00 0.00 25 GLU A C 18
ATOM 9284 O O . GLU A 1 25 ? 5.050 1.130 -0.744 1.00 0.00 25 GLU A O 18
ATOM 9296 N N . LEU A 1 26 ? 6.060 -0.582 -1.791 1.00 0.00 26 LEU A N 18
ATOM 9297 C CA . LEU A 1 26 ? 6.555 0.239 -2.885 1.00 0.00 26 LEU A CA 18
ATOM 9298 C C . LEU A 1 26 ? 5.391 0.969 -3.562 1.00 0.00 26 LEU A C 18
ATOM 9299 O O . LEU A 1 26 ? 5.400 2.192 -3.681 1.00 0.00 26 LEU A O 18
ATOM 9315 N N . ALA A 1 27 ? 4.369 0.222 -3.976 1.00 0.00 27 ALA A N 18
ATOM 9316 C CA . ALA A 1 27 ? 3.201 0.776 -4.642 1.00 0.00 27 ALA A CA 18
ATOM 9317 C C . ALA A 1 27 ? 2.548 1.869 -3.791 1.00 0.00 27 ALA A C 18
ATOM 9318 O O . ALA A 1 27 ? 2.225 2.939 -4.294 1.00 0.00 27 ALA A O 18
ATOM 9325 N N . VAL A 1 28 ? 2.366 1.636 -2.492 1.00 0.00 28 VAL A N 18
ATOM 9326 C CA . VAL A 1 28 ? 1.842 2.634 -1.570 1.00 0.00 28 VAL A CA 18
ATOM 9327 C C . VAL A 1 28 ? 2.681 3.912 -1.639 1.00 0.00 28 VAL A C 18
ATOM 9328 O O . VAL A 1 28 ? 2.133 5.009 -1.755 1.00 0.00 28 VAL A O 18
ATOM 9341 N N . LYS A 1 29 ? 4.003 3.781 -1.566 1.00 0.00 29 LYS A N 18
ATOM 9342 C CA . LYS A 1 29 ? 4.904 4.908 -1.648 1.00 0.00 29 LYS A CA 18
ATOM 9343 C C . LYS A 1 29 ? 4.777 5.620 -3.001 1.00 0.00 29 LYS A C 18
ATOM 9344 O O . LYS A 1 29 ? 4.794 6.847 -3.060 1.00 0.00 29 LYS A O 18
ATOM 9363 N N . GLY A 1 30 ? 4.603 4.871 -4.086 1.00 0.00 30 GLY A N 18
ATOM 9364 C CA . GLY A 1 30 ? 4.297 5.428 -5.396 1.00 0.00 30 GLY A CA 18
ATOM 9365 C C . GLY A 1 30 ? 2.940 6.139 -5.412 1.00 0.00 30 GLY A C 18
ATOM 9366 O O . GLY A 1 30 ? 2.750 7.141 -6.107 1.00 0.00 30 GLY A O 18
ATOM 9370 N N . SER A 1 31 ? 1.986 5.642 -4.633 1.00 0.00 31 SER A N 18
ATOM 9371 C CA . SER A 1 31 ? 0.581 5.996 -4.728 1.00 0.00 31 SER A CA 18
ATOM 9372 C C . SER A 1 31 ? 0.326 7.288 -3.961 1.00 0.00 31 SER A C 18
ATOM 9373 O O . SER A 1 31 ? -0.492 8.099 -4.393 1.00 0.00 31 SER A O 18
ATOM 9381 N N . CYS A 1 32 ? 0.985 7.491 -2.821 1.00 0.00 32 CYS A N 18
ATOM 9382 C CA . CYS A 1 32 ? 0.673 8.599 -1.921 1.00 0.00 32 CYS A CA 18
ATOM 9383 C C . CYS A 1 32 ? 1.956 9.137 -1.322 1.00 0.00 32 CYS A C 18
ATOM 9384 O O . CYS A 1 32 ? 2.924 8.385 -1.221 1.00 0.00 32 CYS A O 18
ATOM 9391 N N . PRO A 1 33 ? 1.982 10.414 -0.919 1.00 0.00 33 PRO A N 18
ATOM 9392 C CA . PRO A 1 33 ? 3.144 11.003 -0.286 1.00 0.00 33 PRO A CA 18
ATOM 9393 C C . PRO A 1 33 ? 3.298 10.446 1.134 1.00 0.00 33 PRO A C 18
ATOM 9394 O O . PRO A 1 33 ? 2.346 9.901 1.693 1.00 0.00 33 PRO A O 18
ATOM 9405 N N . PRO A 1 34 ? 4.473 10.619 1.751 1.00 0.00 34 PRO A N 18
ATOM 9406 C CA . PRO A 1 34 ? 4.609 10.464 3.186 1.00 0.00 34 PRO A CA 18
ATOM 9407 C C . PRO A 1 34 ? 3.848 11.604 3.886 1.00 0.00 34 PRO A C 18
ATOM 9408 O O . PRO A 1 34 ? 3.663 12.671 3.295 1.00 0.00 34 PRO A O 18
ATOM 9419 N N . PRO A 1 35 ? 3.448 11.439 5.154 1.00 0.00 35 PRO A N 18
ATOM 9420 C CA . PRO A 1 35 ? 3.532 10.211 5.921 1.00 0.00 35 PRO A CA 18
ATOM 9421 C C . PRO A 1 35 ? 2.378 9.284 5.532 1.00 0.00 35 PRO A C 18
ATOM 9422 O O . PRO A 1 35 ? 1.234 9.724 5.416 1.00 0.00 35 PRO A O 18
ATOM 9433 N N . TRP A 1 36 ? 2.644 7.990 5.366 1.00 0.00 36 TRP A N 18
ATOM 9434 C CA . TRP A 1 36 ? 1.578 7.018 5.174 1.00 0.00 36 TRP A CA 18
ATOM 9435 C C . TRP A 1 36 ? 0.915 6.774 6.524 1.00 0.00 36 TRP A C 18
ATOM 9436 O O . TRP A 1 36 ? 1.259 5.829 7.242 1.00 0.00 36 TRP A O 18
ATOM 9457 N N . SER A 1 37 ? 0.002 7.678 6.869 1.00 0.00 37 SER A N 18
ATOM 9458 C CA . SER A 1 37 ? -0.770 7.698 8.090 1.00 0.00 37 SER A CA 18
ATOM 9459 C C . SER A 1 37 ? -2.103 8.382 7.793 1.00 0.00 37 SER A C 18
ATOM 9460 O O . SER A 1 37 ? -2.161 9.626 7.907 1.00 0.00 37 SER A O 18
ATOM 9469 N N . ASP A 1 1 ? -7.774 -6.349 -5.302 1.00 0.00 1 ASP A N 19
ATOM 9470 C CA . ASP A 1 1 ? -7.883 -7.167 -4.088 1.00 0.00 1 ASP A CA 19
ATOM 9471 C C . ASP A 1 1 ? -7.449 -6.306 -2.902 1.00 0.00 1 ASP A C 19
ATOM 9472 O O . ASP A 1 1 ? -7.259 -5.107 -3.070 1.00 0.00 1 ASP A O 19
ATOM 9483 N N . ILE A 1 2 ? -7.257 -6.886 -1.721 1.00 0.00 2 ILE A N 19
ATOM 9484 C CA . ILE A 1 2 ? -6.807 -6.152 -0.543 1.00 0.00 2 ILE A CA 19
ATOM 9485 C C . ILE A 1 2 ? -5.474 -5.437 -0.783 1.00 0.00 2 ILE A C 19
ATOM 9486 O O . ILE A 1 2 ? -5.232 -4.381 -0.210 1.00 0.00 2 ILE A O 19
ATOM 9502 N N . CYS A 1 3 ? -4.603 -5.976 -1.633 1.00 0.00 3 CYS A N 19
ATOM 9503 C CA . CYS A 1 3 ? -3.397 -5.257 -2.027 1.00 0.00 3 CYS A CA 19
ATOM 9504 C C . CYS A 1 3 ? -3.772 -3.916 -2.638 1.00 0.00 3 CYS A C 19
ATOM 9505 O O . CYS A 1 3 ? -3.262 -2.869 -2.247 1.00 0.00 3 CYS A O 19
ATOM 9512 N N . ASP A 1 4 ? -4.706 -3.953 -3.588 1.00 0.00 4 ASP A N 19
ATOM 9513 C CA . ASP A 1 4 ? -5.203 -2.755 -4.245 1.00 0.00 4 ASP A CA 19
ATOM 9514 C C . ASP A 1 4 ? -5.833 -1.838 -3.199 1.00 0.00 4 ASP A C 19
ATOM 9515 O O . ASP A 1 4 ? -5.521 -0.653 -3.143 1.00 0.00 4 ASP A O 19
ATOM 9524 N N . ILE A 1 5 ? -6.664 -2.400 -2.313 1.00 0.00 5 ILE A N 19
ATOM 9525 C CA . ILE A 1 5 ? -7.232 -1.659 -1.191 1.00 0.00 5 ILE A CA 19
ATOM 9526 C C . ILE A 1 5 ? -6.133 -0.889 -0.465 1.00 0.00 5 ILE A C 19
ATOM 9527 O O . ILE A 1 5 ? -6.226 0.323 -0.327 1.00 0.00 5 ILE A O 19
ATOM 9543 N N . ALA A 1 6 ? -5.110 -1.580 0.031 1.00 0.00 6 ALA A N 19
ATOM 9544 C CA . ALA A 1 6 ? -4.035 -0.985 0.809 1.00 0.00 6 ALA A CA 19
ATOM 9545 C C . ALA A 1 6 ? -3.348 0.130 0.030 1.00 0.00 6 ALA A C 19
ATOM 9546 O O . ALA A 1 6 ? -2.857 1.075 0.639 1.00 0.00 6 ALA A O 19
ATOM 9553 N N . ILE A 1 7 ? -3.297 0.030 -1.296 1.00 0.00 7 ILE A N 19
ATOM 9554 C CA . ILE A 1 7 ? -2.682 1.036 -2.149 1.00 0.00 7 ILE A CA 19
ATOM 9555 C C . ILE A 1 7 ? -3.613 2.235 -2.355 1.00 0.00 7 ILE A C 19
ATOM 9556 O O . ILE A 1 7 ? -3.155 3.382 -2.343 1.00 0.00 7 ILE A O 19
ATOM 9572 N N . ALA A 1 8 ? -4.917 1.993 -2.499 1.00 0.00 8 ALA A N 19
ATOM 9573 C CA . ALA A 1 8 ? -5.938 3.030 -2.550 1.00 0.00 8 ALA A CA 19
ATOM 9574 C C . ALA A 1 8 ? -5.920 3.811 -1.238 1.00 0.00 8 ALA A C 19
ATOM 9575 O O . ALA A 1 8 ? -5.899 5.038 -1.196 1.00 0.00 8 ALA A O 19
ATOM 9582 N N . GLN A 1 9 ? -5.901 3.059 -0.151 1.00 0.00 9 GLN A N 19
ATOM 9583 C CA . GLN A 1 9 ? -5.907 3.552 1.210 1.00 0.00 9 GLN A CA 19
ATOM 9584 C C . GLN A 1 9 ? -4.523 4.084 1.569 1.00 0.00 9 GLN A C 19
ATOM 9585 O O . GLN A 1 9 ? -4.378 4.876 2.496 1.00 0.00 9 GLN A O 19
ATOM 9599 N N . CYS A 1 10 ? -3.523 3.668 0.798 1.00 0.00 10 CYS A N 19
ATOM 9600 C CA . CYS A 1 10 ? -2.117 3.973 0.924 1.00 0.00 10 CYS A CA 19
ATOM 9601 C C . CYS A 1 10 ? -1.705 3.819 2.382 1.00 0.00 10 CYS A C 19
ATOM 9602 O O . CYS A 1 10 ? -1.728 4.761 3.172 1.00 0.00 10 CYS A O 19
ATOM 9609 N N . SER A 1 11 ? -1.371 2.582 2.732 1.00 0.00 11 SER A N 19
ATOM 9610 C CA . SER A 1 11 ? -1.037 2.130 4.069 1.00 0.00 11 SER A CA 19
ATOM 9611 C C . SER A 1 11 ? 0.036 1.060 3.951 1.00 0.00 11 SER A C 19
ATOM 9612 O O . SER A 1 11 ? -0.237 -0.025 3.439 1.00 0.00 11 SER A O 19
ATOM 9620 N N . LEU A 1 12 ? 1.235 1.337 4.455 1.00 0.00 12 LEU A N 19
ATOM 9621 C CA . LEU A 1 12 ? 2.234 0.292 4.586 1.00 0.00 12 LEU A CA 19
ATOM 9622 C C . LEU A 1 12 ? 1.754 -0.742 5.602 1.00 0.00 12 LEU A C 19
ATOM 9623 O O . LEU A 1 12 ? 2.066 -1.919 5.486 1.00 0.00 12 LEU A O 19
ATOM 9639 N N . THR A 1 13 ? 0.973 -0.329 6.598 1.00 0.00 13 THR A N 19
ATOM 9640 C CA . THR A 1 13 ? 0.416 -1.271 7.550 1.00 0.00 13 THR A CA 19
ATOM 9641 C C . THR A 1 13 ? -0.529 -2.255 6.859 1.00 0.00 13 THR A C 19
ATOM 9642 O O . THR A 1 13 ? -0.362 -3.470 6.967 1.00 0.00 13 THR A O 19
ATOM 9653 N N . LEU A 1 14 ? -1.526 -1.751 6.133 1.00 0.00 14 LEU A N 19
ATOM 9654 C CA . LEU A 1 14 ? -2.506 -2.627 5.511 1.00 0.00 14 LEU A CA 19
ATOM 9655 C C . LEU A 1 14 ? -1.829 -3.542 4.481 1.00 0.00 14 LEU A C 19
ATOM 9656 O O . LEU A 1 14 ? -2.343 -4.614 4.167 1.00 0.00 14 LEU A O 19
ATOM 9672 N N . CYS A 1 15 ? -0.643 -3.173 3.986 1.00 0.00 15 CYS A N 19
ATOM 9673 C CA . CYS A 1 15 ? 0.096 -4.053 3.094 1.00 0.00 15 CYS A CA 19
ATOM 9674 C C . CYS A 1 15 ? 0.305 -5.432 3.708 1.00 0.00 15 CYS A C 19
ATOM 9675 O O . CYS A 1 15 ? 0.322 -6.408 2.966 1.00 0.00 15 CYS A O 19
ATOM 9682 N N . GLN A 1 16 ? 0.434 -5.561 5.033 1.00 0.00 16 GLN A N 19
ATOM 9683 C CA . GLN A 1 16 ? 0.537 -6.869 5.652 1.00 0.00 16 GLN A CA 19
ATOM 9684 C C . GLN A 1 16 ? -0.626 -7.827 5.347 1.00 0.00 16 GLN A C 19
ATOM 9685 O O . GLN A 1 16 ? -0.465 -9.031 5.566 1.00 0.00 16 GLN A O 19
ATOM 9699 N N . ASP A 1 17 ? -1.798 -7.373 4.894 1.00 0.00 17 ASP A N 19
ATOM 9700 C CA . ASP A 1 17 ? -2.823 -8.313 4.431 1.00 0.00 17 ASP A CA 19
ATOM 9701 C C . ASP A 1 17 ? -2.418 -8.876 3.071 1.00 0.00 17 ASP A C 19
ATOM 9702 O O . ASP A 1 17 ? -2.680 -10.044 2.778 1.00 0.00 17 ASP A O 19
ATOM 9711 N N . CYS A 1 18 ? -1.802 -8.054 2.224 1.00 0.00 18 CYS A N 19
ATOM 9712 C CA . CYS A 1 18 ? -1.428 -8.454 0.878 1.00 0.00 18 CYS A CA 19
ATOM 9713 C C . CYS A 1 18 ? -0.230 -9.390 0.921 1.00 0.00 18 CYS A C 19
ATOM 9714 O O . CYS A 1 18 ? 0.619 -9.278 1.803 1.00 0.00 18 CYS A O 19
ATOM 9721 N N . GLU A 1 19 ? -0.184 -10.345 -0.008 1.00 0.00 19 GLU A N 19
ATOM 9722 C CA . GLU A 1 19 ? 0.877 -11.333 -0.117 1.00 0.00 19 GLU A CA 19
ATOM 9723 C C . GLU A 1 19 ? 2.255 -10.682 0.028 1.00 0.00 19 GLU A C 19
ATOM 9724 O O . GLU A 1 19 ? 3.059 -11.046 0.888 1.00 0.00 19 GLU A O 19
ATOM 9736 N N . ASN A 1 20 ? 2.543 -9.730 -0.853 1.00 0.00 20 ASN A N 19
ATOM 9737 C CA . ASN A 1 20 ? 3.874 -9.215 -1.071 1.00 0.00 20 ASN A CA 19
ATOM 9738 C C . ASN A 1 20 ? 4.065 -7.871 -0.381 1.00 0.00 20 ASN A C 19
ATOM 9739 O O . ASN A 1 20 ? 4.201 -6.856 -1.064 1.00 0.00 20 ASN A O 19
ATOM 9750 N N . THR A 1 21 ? 4.118 -7.856 0.957 1.00 0.00 21 THR A N 19
ATOM 9751 C CA . THR A 1 21 ? 4.256 -6.637 1.753 1.00 0.00 21 THR A CA 19
ATOM 9752 C C . THR A 1 21 ? 5.128 -5.570 1.065 1.00 0.00 21 THR A C 19
ATOM 9753 O O . THR A 1 21 ? 4.572 -4.561 0.664 1.00 0.00 21 THR A O 19
ATOM 9764 N N . PRO A 1 22 ? 6.427 -5.779 0.795 1.00 0.00 22 PRO A N 19
ATOM 9765 C CA . PRO A 1 22 ? 7.281 -4.756 0.190 1.00 0.00 22 PRO A CA 19
ATOM 9766 C C . PRO A 1 22 ? 6.866 -4.303 -1.220 1.00 0.00 22 PRO A C 19
ATOM 9767 O O . PRO A 1 22 ? 7.091 -3.155 -1.596 1.00 0.00 22 PRO A O 19
ATOM 9778 N N . ILE A 1 23 ? 6.295 -5.169 -2.053 1.00 0.00 23 ILE A N 19
ATOM 9779 C CA . ILE A 1 23 ? 5.809 -4.738 -3.364 1.00 0.00 23 ILE A CA 19
ATOM 9780 C C . ILE A 1 23 ? 4.568 -3.863 -3.171 1.00 0.00 23 ILE A C 19
ATOM 9781 O O . ILE A 1 23 ? 4.353 -2.880 -3.882 1.00 0.00 23 ILE A O 19
ATOM 9797 N N . CYS A 1 24 ? 3.736 -4.210 -2.194 1.00 0.00 24 CYS A N 19
ATOM 9798 C CA . CYS A 1 24 ? 2.619 -3.361 -1.822 1.00 0.00 24 CYS A CA 19
ATOM 9799 C C . CYS A 1 24 ? 3.134 -2.036 -1.269 1.00 0.00 24 CYS A C 19
ATOM 9800 O O . CYS A 1 24 ? 2.685 -0.981 -1.704 1.00 0.00 24 CYS A O 19
ATOM 9807 N N . GLU A 1 25 ? 4.124 -2.072 -0.375 1.00 0.00 25 GLU A N 19
ATOM 9808 C CA . GLU A 1 25 ? 4.759 -0.899 0.192 1.00 0.00 25 GLU A CA 19
ATOM 9809 C C . GLU A 1 25 ? 5.210 0.026 -0.930 1.00 0.00 25 GLU A C 19
ATOM 9810 O O . GLU A 1 25 ? 4.959 1.226 -0.894 1.00 0.00 25 GLU A O 19
ATOM 9822 N N . LEU A 1 26 ? 5.896 -0.536 -1.921 1.00 0.00 26 LEU A N 19
ATOM 9823 C CA . LEU A 1 26 ? 6.383 0.224 -3.045 1.00 0.00 26 LEU A CA 19
ATOM 9824 C C . LEU A 1 26 ? 5.227 0.906 -3.773 1.00 0.00 26 LEU A C 19
ATOM 9825 O O . LEU A 1 26 ? 5.305 2.087 -4.091 1.00 0.00 26 LEU A O 19
ATOM 9841 N N . ALA A 1 27 ? 4.134 0.188 -4.020 1.00 0.00 27 ALA A N 19
ATOM 9842 C CA . ALA A 1 27 ? 2.967 0.776 -4.662 1.00 0.00 27 ALA A CA 19
ATOM 9843 C C . ALA A 1 27 ? 2.300 1.849 -3.796 1.00 0.00 27 ALA A C 19
ATOM 9844 O O . ALA A 1 27 ? 1.803 2.834 -4.337 1.00 0.00 27 ALA A O 19
ATOM 9851 N N . VAL A 1 28 ? 2.283 1.678 -2.475 1.00 0.00 28 VAL A N 19
ATOM 9852 C CA . VAL A 1 28 ? 1.787 2.671 -1.525 1.00 0.00 28 VAL A CA 19
ATOM 9853 C C . VAL A 1 28 ? 2.630 3.946 -1.622 1.00 0.00 28 VAL A C 19
ATOM 9854 O O . VAL A 1 28 ? 2.101 5.042 -1.809 1.00 0.00 28 VAL A O 19
ATOM 9867 N N . LYS A 1 29 ? 3.954 3.801 -1.517 1.00 0.00 29 LYS A N 19
ATOM 9868 C CA . LYS A 1 29 ? 4.900 4.857 -1.846 1.00 0.00 29 LYS A CA 19
ATOM 9869 C C . LYS A 1 29 ? 4.549 5.459 -3.211 1.00 0.00 29 LYS A C 19
ATOM 9870 O O . LYS A 1 29 ? 4.627 6.670 -3.426 1.00 0.00 29 LYS A O 19
ATOM 9889 N N . GLY A 1 30 ? 4.209 4.588 -4.152 1.00 0.00 30 GLY A N 19
ATOM 9890 C CA . GLY A 1 30 ? 3.817 4.928 -5.496 1.00 0.00 30 GLY A CA 19
ATOM 9891 C C . GLY A 1 30 ? 2.599 5.849 -5.522 1.00 0.00 30 GLY A C 19
ATOM 9892 O O . GLY A 1 30 ? 2.582 6.804 -6.302 1.00 0.00 30 GLY A O 19
ATOM 9896 N N . SER A 1 31 ? 1.578 5.580 -4.713 1.00 0.00 31 SER A N 19
ATOM 9897 C CA . SER A 1 31 ? 0.320 6.296 -4.797 1.00 0.00 31 SER A CA 19
ATOM 9898 C C . SER A 1 31 ? 0.413 7.599 -4.011 1.00 0.00 31 SER A C 19
ATOM 9899 O O . SER A 1 31 ? 0.132 8.668 -4.559 1.00 0.00 31 SER A O 19
ATOM 9907 N N . CYS A 1 32 ? 0.817 7.529 -2.743 1.00 0.00 32 CYS A N 19
ATOM 9908 C CA . CYS A 1 32 ? 0.697 8.625 -1.778 1.00 0.00 32 CYS A CA 19
ATOM 9909 C C . CYS A 1 32 ? 2.065 8.919 -1.166 1.00 0.00 32 CYS A C 19
ATOM 9910 O O . CYS A 1 32 ? 2.898 8.016 -1.087 1.00 0.00 32 CYS A O 19
ATOM 9917 N N . PRO A 1 33 ? 2.340 10.160 -0.741 1.00 0.00 33 PRO A N 19
ATOM 9918 C CA . PRO A 1 33 ? 3.641 10.535 -0.220 1.00 0.00 33 PRO A CA 19
ATOM 9919 C C . PRO A 1 33 ? 3.773 10.136 1.255 1.00 0.00 33 PRO A C 19
ATOM 9920 O O . PRO A 1 33 ? 2.765 9.976 1.947 1.00 0.00 33 PRO A O 19
ATOM 9931 N N . PRO A 1 34 ? 5.010 10.018 1.759 1.00 0.00 34 PRO A N 19
ATOM 9932 C CA . PRO A 1 34 ? 5.266 9.805 3.171 1.00 0.00 34 PRO A CA 19
ATOM 9933 C C . PRO A 1 34 ? 4.915 11.065 3.975 1.00 0.00 34 PRO A C 19
ATOM 9934 O O . PRO A 1 34 ? 5.383 12.151 3.615 1.00 0.00 34 PRO A O 19
ATOM 9945 N N . PRO A 1 35 ? 4.213 10.959 5.113 1.00 0.00 35 PRO A N 19
ATOM 9946 C CA . PRO A 1 35 ? 3.845 9.720 5.780 1.00 0.00 35 PRO A CA 19
ATOM 9947 C C . PRO A 1 35 ? 2.485 9.214 5.291 1.00 0.00 35 PRO A C 19
ATOM 9948 O O . PRO A 1 35 ? 1.647 9.997 4.839 1.00 0.00 35 PRO A O 19
ATOM 9959 N N . TRP A 1 36 ? 2.250 7.911 5.436 1.00 0.00 36 TRP A N 19
ATOM 9960 C CA . TRP A 1 36 ? 0.994 7.242 5.117 1.00 0.00 36 TRP A CA 19
ATOM 9961 C C . TRP A 1 36 ? 0.121 7.201 6.369 1.00 0.00 36 TRP A C 19
ATOM 9962 O O . TRP A 1 36 ? -0.351 6.134 6.774 1.00 0.00 36 TRP A O 19
ATOM 9983 N N . SER A 1 37 ? -0.047 8.367 6.991 1.00 0.00 37 SER A N 19
ATOM 9984 C CA . SER A 1 37 ? -0.674 8.540 8.289 1.00 0.00 37 SER A CA 19
ATOM 9985 C C . SER A 1 37 ? 0.127 7.828 9.389 1.00 0.00 37 SER A C 19
ATOM 9986 O O . SER A 1 37 ? 1.139 7.155 9.090 1.00 0.00 37 SER A O 19
ATOM 9995 N N . ASP A 1 1 ? -8.308 -6.693 -4.914 1.00 0.00 1 ASP A N 20
ATOM 9996 C CA . ASP A 1 1 ? -8.163 -7.488 -3.684 1.00 0.00 1 ASP A CA 20
ATOM 9997 C C . ASP A 1 1 ? -7.669 -6.567 -2.568 1.00 0.00 1 ASP A C 20
ATOM 9998 O O . ASP A 1 1 ? -7.446 -5.385 -2.809 1.00 0.00 1 ASP A O 20
ATOM 10009 N N . ILE A 1 2 ? -7.414 -7.096 -1.374 1.00 0.00 2 ILE A N 20
ATOM 10010 C CA . ILE A 1 2 ? -6.896 -6.314 -0.257 1.00 0.00 2 ILE A CA 20
ATOM 10011 C C . ILE A 1 2 ? -5.575 -5.622 -0.578 1.00 0.00 2 ILE A C 20
ATOM 10012 O O . ILE A 1 2 ? -5.308 -4.540 -0.068 1.00 0.00 2 ILE A O 20
ATOM 10028 N N . CYS A 1 3 ? -4.718 -6.224 -1.393 1.00 0.00 3 CYS A N 20
ATOM 10029 C CA . CYS A 1 3 ? -3.467 -5.581 -1.756 1.00 0.00 3 CYS A CA 20
ATOM 10030 C C . CYS A 1 3 ? -3.751 -4.277 -2.488 1.00 0.00 3 CYS A C 20
ATOM 10031 O O . CYS A 1 3 ? -3.151 -3.241 -2.211 1.00 0.00 3 CYS A O 20
ATOM 10038 N N . ASP A 1 4 ? -4.720 -4.325 -3.405 1.00 0.00 4 ASP A N 20
ATOM 10039 C CA . ASP A 1 4 ? -5.199 -3.137 -4.097 1.00 0.00 4 ASP A CA 20
ATOM 10040 C C . ASP A 1 4 ? -5.821 -2.159 -3.099 1.00 0.00 4 ASP A C 20
ATOM 10041 O O . ASP A 1 4 ? -5.544 -0.962 -3.154 1.00 0.00 4 ASP A O 20
ATOM 10050 N N . ILE A 1 5 ? -6.639 -2.668 -2.172 1.00 0.00 5 ILE A N 20
ATOM 10051 C CA . ILE A 1 5 ? -7.182 -1.858 -1.083 1.00 0.00 5 ILE A CA 20
ATOM 10052 C C . ILE A 1 5 ? -6.048 -1.076 -0.421 1.00 0.00 5 ILE A C 20
ATOM 10053 O O . ILE A 1 5 ? -6.095 0.143 -0.379 1.00 0.00 5 ILE A O 20
ATOM 10069 N N . ALA A 1 6 ? -5.022 -1.751 0.089 1.00 0.00 6 ALA A N 20
ATOM 10070 C CA . ALA A 1 6 ? -3.929 -1.130 0.824 1.00 0.00 6 ALA A CA 20
ATOM 10071 C C . ALA A 1 6 ? -3.285 0.020 0.049 1.00 0.00 6 ALA A C 20
ATOM 10072 O O . ALA A 1 6 ? -2.885 1.018 0.647 1.00 0.00 6 ALA A O 20
ATOM 10079 N N . ILE A 1 7 ? -3.196 -0.101 -1.272 1.00 0.00 7 ILE A N 20
ATOM 10080 C CA . ILE A 1 7 ? -2.650 0.941 -2.130 1.00 0.00 7 ILE A CA 20
ATOM 10081 C C . ILE A 1 7 ? -3.660 2.084 -2.268 1.00 0.00 7 ILE A C 20
ATOM 10082 O O . ILE A 1 7 ? -3.302 3.251 -2.127 1.00 0.00 7 ILE A O 20
ATOM 10098 N N . ALA A 1 8 ? -4.938 1.779 -2.489 1.00 0.00 8 ALA A N 20
ATOM 10099 C CA . ALA A 1 8 ? -5.985 2.795 -2.541 1.00 0.00 8 ALA A CA 20
ATOM 10100 C C . ALA A 1 8 ? -6.093 3.566 -1.218 1.00 0.00 8 ALA A C 20
ATOM 10101 O O . ALA A 1 8 ? -6.371 4.763 -1.202 1.00 0.00 8 ALA A O 20
ATOM 10108 N N . GLN A 1 9 ? -5.885 2.868 -0.107 1.00 0.00 9 GLN A N 20
ATOM 10109 C CA . GLN A 1 9 ? -5.826 3.392 1.249 1.00 0.00 9 GLN A CA 20
ATOM 10110 C C . GLN A 1 9 ? -4.509 4.140 1.458 1.00 0.00 9 GLN A C 20
ATOM 10111 O O . GLN A 1 9 ? -4.407 5.007 2.321 1.00 0.00 9 GLN A O 20
ATOM 10125 N N . CYS A 1 10 ? -3.495 3.734 0.699 1.00 0.00 10 CYS A N 20
ATOM 10126 C CA . CYS A 1 10 ? -2.087 4.041 0.844 1.00 0.00 10 CYS A CA 20
ATOM 10127 C C . CYS A 1 10 ? -1.692 3.931 2.314 1.00 0.00 10 CYS A C 20
ATOM 10128 O O . CYS A 1 10 ? -1.402 4.910 2.998 1.00 0.00 10 CYS A O 20
ATOM 10135 N N . SER A 1 11 ? -1.680 2.685 2.779 1.00 0.00 11 SER A N 20
ATOM 10136 C CA . SER A 1 11 ? -1.328 2.264 4.123 1.00 0.00 11 SER A CA 20
ATOM 10137 C C . SER A 1 11 ? -0.311 1.134 3.991 1.00 0.00 11 SER A C 20
ATOM 10138 O O . SER A 1 11 ? -0.637 0.076 3.454 1.00 0.00 11 SER A O 20
ATOM 10146 N N . LEU A 1 12 ? 0.914 1.324 4.484 1.00 0.00 12 LEU A N 20
ATOM 10147 C CA . LEU A 1 12 ? 1.876 0.235 4.522 1.00 0.00 12 LEU A CA 20
ATOM 10148 C C . LEU A 1 12 ? 1.397 -0.801 5.537 1.00 0.00 12 LEU A C 20
ATOM 10149 O O . LEU A 1 12 ? 1.541 -2.002 5.329 1.00 0.00 12 LEU A O 20
ATOM 10165 N N . THR A 1 13 ? 0.791 -0.359 6.632 1.00 0.00 13 THR A N 20
ATOM 10166 C CA . THR A 1 13 ? 0.233 -1.270 7.611 1.00 0.00 13 THR A CA 20
ATOM 10167 C C . THR A 1 13 ? -0.788 -2.199 6.948 1.00 0.00 13 THR A C 20
ATOM 10168 O O . THR A 1 13 ? -0.710 -3.418 7.091 1.00 0.00 13 THR A O 20
ATOM 10179 N N . LEU A 1 14 ? -1.702 -1.649 6.152 1.00 0.00 14 LEU A N 20
ATOM 10180 C CA . LEU A 1 14 ? -2.671 -2.474 5.451 1.00 0.00 14 LEU A CA 20
ATOM 10181 C C . LEU A 1 14 ? -1.972 -3.331 4.392 1.00 0.00 14 LEU A C 20
ATOM 10182 O O . LEU A 1 14 ? -2.437 -4.418 4.064 1.00 0.00 14 LEU A O 20
ATOM 10198 N N . CYS A 1 15 ? -0.806 -2.907 3.896 1.00 0.00 15 CYS A N 20
ATOM 10199 C CA . CYS A 1 15 ? -0.047 -3.743 2.969 1.00 0.00 15 CYS A CA 20
ATOM 10200 C C . CYS A 1 15 ? 0.431 -5.015 3.648 1.00 0.00 15 CYS A C 20
ATOM 10201 O O . CYS A 1 15 ? 0.720 -5.985 2.955 1.00 0.00 15 CYS A O 20
ATOM 10208 N N . GLN A 1 16 ? 0.507 -5.068 4.981 1.00 0.00 16 GLN A N 20
ATOM 10209 C CA . GLN A 1 16 ? 0.844 -6.319 5.641 1.00 0.00 16 GLN A CA 20
ATOM 10210 C C . GLN A 1 16 ? -0.263 -7.370 5.446 1.00 0.00 16 GLN A C 20
ATOM 10211 O O . GLN A 1 16 ? -0.043 -8.540 5.761 1.00 0.00 16 GLN A O 20
ATOM 10225 N N . ASP A 1 17 ? -1.453 -6.993 4.961 1.00 0.00 17 ASP A N 20
ATOM 10226 C CA . ASP A 1 17 ? -2.468 -7.950 4.522 1.00 0.00 17 ASP A CA 20
ATOM 10227 C C . ASP A 1 17 ? -2.140 -8.475 3.116 1.00 0.00 17 ASP A C 20
ATOM 10228 O O . ASP A 1 17 ? -2.603 -9.551 2.740 1.00 0.00 17 ASP A O 20
ATOM 10237 N N . CYS A 1 18 ? -1.394 -7.716 2.309 1.00 0.00 18 CYS A N 20
ATOM 10238 C CA . CYS A 1 18 ? -1.056 -8.108 0.944 1.00 0.00 18 CYS A CA 20
ATOM 10239 C C . CYS A 1 18 ? -0.007 -9.205 0.963 1.00 0.00 18 CYS A C 20
ATOM 10240 O O . CYS A 1 18 ? 0.986 -9.075 1.675 1.00 0.00 18 CYS A O 20
ATOM 10247 N N . GLU A 1 19 ? -0.193 -10.243 0.142 1.00 0.00 19 GLU A N 20
ATOM 10248 C CA . GLU A 1 19 ? 0.779 -11.304 -0.060 1.00 0.00 19 GLU A CA 20
ATOM 10249 C C . GLU A 1 19 ? 2.176 -10.709 -0.246 1.00 0.00 19 GLU A C 20
ATOM 10250 O O . GLU A 1 19 ? 3.044 -10.860 0.617 1.00 0.00 19 GLU A O 20
ATOM 10262 N N . ASN A 1 20 ? 2.409 -10.010 -1.357 1.00 0.00 20 ASN A N 20
ATOM 10263 C CA . ASN A 1 20 ? 3.693 -9.412 -1.632 1.00 0.00 20 ASN A CA 20
ATOM 10264 C C . ASN A 1 20 ? 3.781 -8.056 -0.949 1.00 0.00 20 ASN A C 20
ATOM 10265 O O . ASN A 1 20 ? 3.874 -7.007 -1.580 1.00 0.00 20 ASN A O 20
ATOM 10276 N N . THR A 1 21 ? 3.776 -8.096 0.376 1.00 0.00 21 THR A N 20
ATOM 10277 C CA . THR A 1 21 ? 3.903 -6.951 1.247 1.00 0.00 21 THR A CA 20
ATOM 10278 C C . THR A 1 21 ? 4.862 -5.860 0.733 1.00 0.00 21 THR A C 20
ATOM 10279 O O . THR A 1 21 ? 4.396 -4.754 0.496 1.00 0.00 21 THR A O 20
ATOM 10290 N N . PRO A 1 22 ? 6.165 -6.094 0.506 1.00 0.00 22 PRO A N 20
ATOM 10291 C CA . PRO A 1 22 ? 7.066 -5.011 0.124 1.00 0.00 22 PRO A CA 20
ATOM 10292 C C . PRO A 1 22 ? 6.746 -4.414 -1.252 1.00 0.00 22 PRO A C 20
ATOM 10293 O O . PRO A 1 22 ? 6.965 -3.220 -1.455 1.00 0.00 22 PRO A O 20
ATOM 10304 N N . ILE A 1 23 ? 6.233 -5.216 -2.188 1.00 0.00 23 ILE A N 20
ATOM 10305 C CA . ILE A 1 23 ? 5.756 -4.733 -3.483 1.00 0.00 23 ILE A CA 20
ATOM 10306 C C . ILE A 1 23 ? 4.586 -3.777 -3.254 1.00 0.00 23 ILE A C 20
ATOM 10307 O O . ILE A 1 23 ? 4.473 -2.717 -3.871 1.00 0.00 23 ILE A O 20
ATOM 10323 N N . CYS A 1 24 ? 3.687 -4.177 -2.361 1.00 0.00 24 CYS A N 20
ATOM 10324 C CA . CYS A 1 24 ? 2.548 -3.361 -1.985 1.00 0.00 24 CYS A CA 20
ATOM 10325 C C . CYS A 1 24 ? 3.030 -2.062 -1.349 1.00 0.00 24 CYS A C 20
ATOM 10326 O O . CYS A 1 24 ? 2.622 -0.984 -1.765 1.00 0.00 24 CYS A O 20
ATOM 10333 N N . GLU A 1 25 ? 3.954 -2.152 -0.391 1.00 0.00 25 GLU A N 20
ATOM 10334 C CA . GLU A 1 25 ? 4.586 -1.013 0.249 1.00 0.00 25 GLU A CA 20
ATOM 10335 C C . GLU A 1 25 ? 5.184 -0.072 -0.804 1.00 0.00 25 GLU A C 20
ATOM 10336 O O . GLU A 1 25 ? 5.003 1.141 -0.740 1.00 0.00 25 GLU A O 20
ATOM 10348 N N . LEU A 1 26 ? 5.893 -0.621 -1.788 1.00 0.00 26 LEU A N 20
ATOM 10349 C CA . LEU A 1 26 ? 6.441 0.164 -2.882 1.00 0.00 26 LEU A CA 20
ATOM 10350 C C . LEU A 1 26 ? 5.332 0.956 -3.573 1.00 0.00 26 LEU A C 20
ATOM 10351 O O . LEU A 1 26 ? 5.422 2.178 -3.719 1.00 0.00 26 LEU A O 20
ATOM 10367 N N . ALA A 1 27 ? 4.268 0.269 -3.983 1.00 0.00 27 ALA A N 20
ATOM 10368 C CA . ALA A 1 27 ? 3.151 0.922 -4.641 1.00 0.00 27 ALA A CA 20
ATOM 10369 C C . ALA A 1 27 ? 2.519 1.988 -3.746 1.00 0.00 27 ALA A C 20
ATOM 10370 O O . ALA A 1 27 ? 2.242 3.077 -4.244 1.00 0.00 27 ALA A O 20
ATOM 10377 N N . VAL A 1 28 ? 2.321 1.719 -2.453 1.00 0.00 28 VAL A N 20
ATOM 10378 C CA . VAL A 1 28 ? 1.838 2.701 -1.484 1.00 0.00 28 VAL A CA 20
ATOM 10379 C C . VAL A 1 28 ? 2.700 3.957 -1.555 1.00 0.00 28 VAL A C 20
ATOM 10380 O O . VAL A 1 28 ? 2.192 5.064 -1.728 1.00 0.00 28 VAL A O 20
ATOM 10393 N N . LYS A 1 29 ? 4.016 3.785 -1.438 1.00 0.00 29 LYS A N 20
ATOM 10394 C CA . LYS A 1 29 ? 4.926 4.904 -1.443 1.00 0.00 29 LYS A CA 20
ATOM 10395 C C . LYS A 1 29 ? 4.883 5.650 -2.778 1.00 0.00 29 LYS A C 20
ATOM 10396 O O . LYS A 1 29 ? 5.193 6.839 -2.841 1.00 0.00 29 LYS A O 20
ATOM 10415 N N . GLY A 1 30 ? 4.523 4.941 -3.846 1.00 0.00 30 GLY A N 20
ATOM 10416 C CA . GLY A 1 30 ? 4.404 5.512 -5.169 1.00 0.00 30 GLY A CA 20
ATOM 10417 C C . GLY A 1 30 ? 3.063 6.214 -5.372 1.00 0.00 30 GLY A C 20
ATOM 10418 O O . GLY A 1 30 ? 2.977 7.172 -6.135 1.00 0.00 30 GLY A O 20
ATOM 10422 N N . SER A 1 31 ? 1.998 5.749 -4.723 1.00 0.00 31 SER A N 20
ATOM 10423 C CA . SER A 1 31 ? 0.668 6.278 -4.973 1.00 0.00 31 SER A CA 20
ATOM 10424 C C . SER A 1 31 ? 0.483 7.537 -4.135 1.00 0.00 31 SER A C 20
ATOM 10425 O O . SER A 1 31 ? -0.017 8.545 -4.636 1.00 0.00 31 SER A O 20
ATOM 10433 N N . CYS A 1 32 ? 0.888 7.495 -2.870 1.00 0.00 32 CYS A N 20
ATOM 10434 C CA . CYS A 1 32 ? 0.741 8.607 -1.938 1.00 0.00 32 CYS A CA 20
ATOM 10435 C C . CYS A 1 32 ? 2.118 8.918 -1.376 1.00 0.00 32 CYS A C 20
ATOM 10436 O O . CYS A 1 32 ? 2.910 7.997 -1.180 1.00 0.00 32 CYS A O 20
ATOM 10443 N N . PRO A 1 33 ? 2.437 10.191 -1.124 1.00 0.00 33 PRO A N 20
ATOM 10444 C CA . PRO A 1 33 ? 3.706 10.553 -0.526 1.00 0.00 33 PRO A CA 20
ATOM 10445 C C . PRO A 1 33 ? 3.750 10.103 0.936 1.00 0.00 33 PRO A C 20
ATOM 10446 O O . PRO A 1 33 ? 2.708 9.792 1.505 1.00 0.00 33 PRO A O 20
ATOM 10457 N N . PRO A 1 34 ? 4.930 10.123 1.575 1.00 0.00 34 PRO A N 20
ATOM 10458 C CA . PRO A 1 34 ? 5.023 10.053 3.022 1.00 0.00 34 PRO A CA 20
ATOM 10459 C C . PRO A 1 34 ? 4.313 11.280 3.609 1.00 0.00 34 PRO A C 20
ATOM 10460 O O . PRO A 1 34 ? 4.436 12.375 3.042 1.00 0.00 34 PRO A O 20
ATOM 10471 N N . PRO A 1 35 ? 3.639 11.159 4.762 1.00 0.00 35 PRO A N 20
ATOM 10472 C CA . PRO A 1 35 ? 3.455 9.942 5.538 1.00 0.00 35 PRO A CA 20
ATOM 10473 C C . PRO A 1 35 ? 2.296 9.110 4.993 1.00 0.00 35 PRO A C 20
ATOM 10474 O O . PRO A 1 35 ? 1.554 9.559 4.128 1.00 0.00 35 PRO A O 20
ATOM 10485 N N . TRP A 1 36 ? 2.119 7.912 5.546 1.00 0.00 36 TRP A N 20
ATOM 10486 C CA . TRP A 1 36 ? 1.009 7.021 5.238 1.00 0.00 36 TRP A CA 20
ATOM 10487 C C . TRP A 1 36 ? 0.229 6.726 6.510 1.00 0.00 36 TRP A C 20
ATOM 10488 O O . TRP A 1 36 ? 0.623 7.171 7.592 1.00 0.00 36 TRP A O 20
ATOM 10509 N N . SER A 1 37 ? -0.881 6.006 6.371 1.00 0.00 37 SER A N 20
ATOM 10510 C CA . SER A 1 37 ? -1.675 5.545 7.495 1.00 0.00 37 SER A CA 20
ATOM 10511 C C . SER A 1 37 ? -1.023 4.274 8.026 1.00 0.00 37 SER A C 20
ATOM 10512 O O . SER A 1 37 ? -1.150 3.274 7.299 1.00 0.00 37 SER A O 20
#